Protein AF-A0A2M8BDN4-F1 (afdb_monomer)

Solvent-accessible surface area (backbone atoms only — not comparable to full-atom values): 23618 Å² total; per-residue (Å²): 144,82,88,87,89,86,88,90,86,89,85,84,90,80,88,79,90,76,89,83,80,90,85,89,86,89,84,87,88,88,85,90,88,85,91,85,79,89,82,89,83,88,79,91,79,87,78,86,85,82,84,84,77,86,87,79,90,71,86,85,75,85,79,78,78,79,75,81,72,73,75,77,77,83,55,67,73,56,54,51,51,52,49,54,50,52,51,52,54,51,52,52,49,52,52,51,53,47,51,51,42,60,71,52,61,70,72,75,68,57,62,36,54,52,53,49,34,55,38,47,63,69,72,40,62,51,34,36,38,39,20,26,16,43,82,44,84,88,46,79,46,58,62,68,28,66,44,32,33,25,85,50,1,29,60,45,27,50,78,40,24,61,75,34,71,66,40,58,72,75,41,95,69,30,66,50,41,81,77,45,79,47,77,42,101,50,82,51,39,31,39,39,32,33,38,40,80,40,74,55,33,75,58,33,41,76,60,65,25,77,64,69,43,46,36,37,43,38,38,34,33,19,73,37,36,66,58,16,46,47,51,36,49,33,18,56,23,64,44,43,51,64,72,49,79,39,80,33,68,93,89,45,71,68,44,74,47,50,45,18,69,33,46,30,36,23,41,35,19,63,41,61,68,72,72,44,96,71,65,72,70,63,79,56,63,90,62,75,55,61,29,94,51,48,24,36,35,34,31,43,19,35,23,38,66,69,45,63,63,66,50,68,69,50,50,79,39,43,37,48,47,34,26,15,62,37,88,52,81,31,34,20,68,52,56,48,27,53,53,40,24,58,69,47,59,46,52,36,55,55,26,26,52,46,31,28,52,49,52,42,51,58,45,33,75,80,36,73,86,59,84,71,75,72,41,47,24,7,58,89,29,68,64,77,76,58,70,64,61,73,71,70,66,52,60,69,70,65,72,72,74,110

Mean predicted aligned error: 12.78 Å

Secondary structure (DSSP, 8-state):
-------------------------------------------PPPPPPPPPPP--------------PPPPPP-HHHHHHHHHHHHHHHHHHHHHHHHHHHHT----SHHHHHHHHHHHHTTPPEEEEEEEE-S-TT---GGG-TTTTSTTSHHHHHHHTTT-HHHHHH-S----EEEEEEE-SSSSSEEEEEEEEEPPPHHHHTTT--S-EEEEEEEEEESSHHHHHHHHHHHHHS---PEEEEPPSTTSPPEEEEGGG-SEEEEEES-HHHH-TT----TTTT-----SS-EEEEEESTTTTTSHHHHTT-BTTEEEEEEESS-----HHHHHHHHHHHHHT--HHHHHHHHHHHHHHHHHHH-TT-PPP--EEBTTBBTTSS-THHHHSS-HHHHS--

Nearest PDB structures (foldseek):
  7opr-assembly1_A  TM=3.490E-01  e=7.803E-01  Homo sapiens
  8p3j-assembly1_B  TM=3.734E-01  e=1.475E+00  Homo sapiens
  8p3j-assembly1_A  TM=3.685E-01  e=2.344E+00  Homo sapiens

Radius of gyration: 28.22 Å; Cα contacts (8 Å, |Δi|>4): 630; chains: 1; bounding box: 80×96×66 Å

pLDDT: mean 77.18, std 22.86, range [25.59, 98.75]

Foldseek 3Di:
DDDDDDDDDDDDDDDDDDDDDDDDDDDDDDDDDDDDDDDDDDDD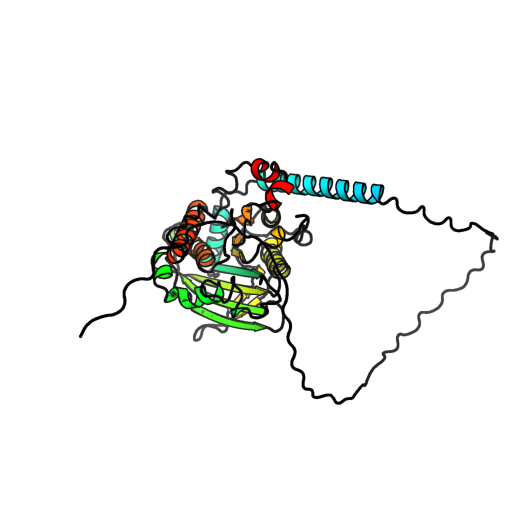DDDDDDDDDDDDDDDDDPPPDDDPDDDPPDDVVVVVVVVVVVLVVLVVVLVVLLVVLLVPLDDFCVQLLLQVLVCLVVQHAAEAEEQEFQDDLVCVPQLPGLCQNPCQNQPNCLCCQLVDPLSVVQFPPSNWDWQDWDADPAFLRIKTKIKDWAQAAPVSVVSVNHDIHMYIYIYGYHHHQLVSVQQLLCLQFVLQHDWDWTPDDPPDHIDIDRSSPNQETEYFYEDPCVVPPRSSCLSCVVRPGGDPGAHEYEYQYAQQLLRSNNSSSRDDRYFYQKDWRHHDRRGNQLVSLSVRCVSNVHTSVSSQVSNQVSRQVVCCVVVVPDGDPRTMGGSVGPSNPDDSCVVVVPDPVVVVVD

Structure (mmCIF, N/CA/C/O backbone):
data_AF-A0A2M8BDN4-F1
#
_entry.id   AF-A0A2M8BDN4-F1
#
loop_
_atom_site.group_PDB
_atom_site.id
_atom_site.type_symbol
_atom_site.label_atom_id
_atom_site.label_alt_id
_atom_site.label_comp_id
_atom_site.label_asym_id
_atom_site.label_entity_id
_atom_site.label_seq_id
_atom_site.pdbx_PDB_ins_code
_atom_site.Cartn_x
_atom_site.Cartn_y
_atom_site.Cartn_z
_atom_site.occupancy
_atom_site.B_iso_or_equiv
_atom_site.auth_seq_id
_atom_site.auth_comp_id
_atom_site.auth_asym_id
_atom_site.auth_atom_id
_atom_site.pdbx_PDB_model_num
ATOM 1 N N . MET A 1 1 ? -16.493 59.203 -22.475 1.00 35.50 1 MET A N 1
ATOM 2 C CA . MET A 1 1 ? -15.105 58.710 -22.346 1.00 35.50 1 MET A CA 1
ATOM 3 C C . MET A 1 1 ? -15.153 57.216 -22.072 1.00 35.50 1 MET A C 1
ATOM 5 O O . MET A 1 1 ? -15.236 56.809 -20.926 1.00 35.50 1 MET A O 1
ATOM 9 N N . GLY A 1 2 ? -15.222 56.422 -23.139 1.00 33.25 2 GLY A N 1
ATOM 10 C CA . GLY A 1 2 ? -15.315 54.962 -23.113 1.00 33.25 2 GLY A CA 1
ATOM 11 C C . GLY A 1 2 ? -14.562 54.366 -24.308 1.00 33.25 2 GLY A C 1
ATOM 12 O O . GLY A 1 2 ? -14.303 55.100 -25.266 1.00 33.25 2 GLY A O 1
ATOM 13 N N . ARG A 1 3 ? -14.281 53.052 -24.234 1.00 32.31 3 ARG A N 1
ATOM 14 C CA . ARG A 1 3 ? -13.259 52.217 -24.933 1.00 32.31 3 ARG A CA 1
ATOM 15 C C . ARG A 1 3 ? -12.017 52.049 -24.045 1.00 32.31 3 ARG A C 1
ATOM 17 O O . ARG A 1 3 ? -11.569 53.031 -23.480 1.00 32.31 3 ARG A O 1
ATOM 24 N N . ALA A 1 4 ? -11.421 50.878 -23.834 1.00 32.00 4 ALA A N 1
ATOM 25 C CA . ALA A 1 4 ? -11.412 49.571 -24.503 1.00 32.00 4 ALA A CA 1
ATOM 26 C C . ALA A 1 4 ? -11.298 48.479 -23.396 1.00 32.00 4 ALA A C 1
ATOM 28 O O . ALA A 1 4 ? -10.969 48.816 -22.268 1.00 32.00 4 ALA A O 1
ATOM 29 N N . ILE A 1 5 ? -11.595 47.187 -23.559 1.00 35.62 5 ILE A N 1
ATOM 30 C CA . ILE A 1 5 ? -10.984 46.202 -24.460 1.00 35.62 5 ILE A CA 1
ATOM 31 C C . ILE A 1 5 ? -11.954 45.009 -24.565 1.00 35.62 5 ILE A C 1
ATOM 33 O O . ILE A 1 5 ? -12.330 44.393 -23.571 1.00 35.62 5 ILE A O 1
ATOM 37 N N . ARG A 1 6 ? -12.335 44.678 -25.796 1.00 34.28 6 ARG A N 1
ATOM 38 C CA . ARG A 1 6 ? -12.873 43.388 -26.247 1.00 34.28 6 ARG A CA 1
ATOM 39 C C . ARG A 1 6 ? -12.195 43.140 -27.597 1.00 34.28 6 ARG A C 1
ATOM 41 O O . ARG A 1 6 ? -11.908 44.123 -28.281 1.00 34.28 6 ARG A O 1
ATOM 48 N N . THR A 1 7 ? -12.018 41.874 -27.972 1.00 32.03 7 THR A N 1
ATOM 49 C CA . THR A 1 7 ? -11.505 41.340 -29.260 1.00 32.03 7 THR A CA 1
ATOM 50 C C . THR A 1 7 ? -10.082 40.776 -29.197 1.00 32.03 7 THR A C 1
ATOM 52 O O . THR A 1 7 ? -9.140 41.436 -29.608 1.00 32.03 7 THR A O 1
ATOM 55 N N . VAL A 1 8 ? -9.951 39.522 -28.746 1.00 29.91 8 VAL A N 1
ATOM 56 C CA . VAL A 1 8 ? -9.004 38.538 -29.306 1.00 29.91 8 VAL A CA 1
ATOM 57 C C . VAL A 1 8 ? -9.644 37.158 -29.142 1.00 29.91 8 VAL A C 1
ATOM 59 O O . VAL A 1 8 ? -9.494 36.540 -28.100 1.00 29.91 8 VAL A O 1
ATOM 62 N N . LEU A 1 9 ? -10.412 36.716 -30.134 1.00 31.44 9 LEU A N 1
ATOM 63 C CA . LEU A 1 9 ? -10.725 35.312 -30.420 1.00 31.44 9 LEU A CA 1
ATOM 64 C C . LEU A 1 9 ? -11.336 35.299 -31.823 1.00 31.44 9 LEU A C 1
ATOM 66 O O . LEU A 1 9 ? -12.437 35.806 -31.981 1.00 31.44 9 LEU A O 1
ATOM 70 N N . GLU A 1 10 ? -10.582 34.796 -32.804 1.00 34.03 10 GLU A N 1
ATOM 71 C CA . GLU A 1 10 ? -11.028 34.143 -34.052 1.00 34.03 10 GLU A CA 1
ATOM 72 C C . GLU A 1 10 ? -9.940 34.277 -35.120 1.00 34.03 10 GLU A C 1
ATOM 74 O O . GLU A 1 10 ? -9.951 35.183 -35.944 1.00 34.03 10 GLU A O 1
ATOM 79 N N . SER A 1 11 ? -8.965 33.371 -35.080 1.00 28.00 11 SER A N 1
ATOM 80 C CA . SER A 1 11 ? -8.192 32.933 -36.247 1.00 28.00 11 SER A CA 1
ATOM 81 C C . SER A 1 11 ? -7.192 31.879 -35.778 1.00 28.00 11 SER A C 1
ATOM 83 O O . SER A 1 11 ? -6.458 32.112 -34.825 1.00 28.00 11 SER A O 1
ATOM 85 N N . GLN A 1 12 ? -7.170 30.744 -36.477 1.00 29.06 12 GLN A N 1
ATOM 86 C CA . GLN A 1 12 ? -6.212 29.634 -36.368 1.00 29.06 12 GLN A CA 1
ATOM 87 C C . GLN A 1 12 ? -6.609 28.450 -35.476 1.00 29.06 12 GLN A C 1
ATOM 89 O O . GLN A 1 12 ? -5.917 28.033 -34.554 1.00 29.06 12 GLN A O 1
ATOM 94 N N . ARG A 1 13 ? -7.709 27.806 -35.883 1.00 33.44 13 ARG A N 1
ATOM 95 C CA . ARG A 1 13 ? -7.730 26.344 -36.012 1.00 33.44 13 ARG A CA 1
ATOM 96 C C . ARG A 1 13 ? -7.119 25.977 -37.366 1.00 33.44 13 ARG A C 1
ATOM 98 O O . ARG A 1 13 ? -7.751 26.277 -38.372 1.00 33.44 13 ARG A O 1
ATOM 105 N N . SER A 1 14 ? -5.974 25.300 -37.380 1.00 31.20 14 SER A N 1
ATOM 106 C CA . SER A 1 14 ? -5.686 24.214 -38.331 1.00 31.20 14 SER A CA 1
ATOM 107 C C . SER A 1 14 ? -4.298 23.609 -38.084 1.00 31.20 14 SER A C 1
ATOM 109 O O . SER A 1 14 ? -3.291 24.288 -38.251 1.00 31.20 14 SER A O 1
ATOM 111 N N . SER A 1 15 ? -4.309 22.302 -37.817 1.00 28.88 15 SER A N 1
ATOM 112 C CA . SER A 1 15 ? -3.320 21.320 -38.281 1.00 28.88 15 SER A CA 1
ATOM 113 C C . SER A 1 15 ? -2.058 21.041 -37.445 1.00 28.88 15 SER A C 1
ATOM 115 O O . SER A 1 15 ? -1.316 21.929 -37.051 1.00 28.88 15 SER A O 1
ATOM 117 N N . HIS A 1 16 ? -1.813 19.728 -37.347 1.00 27.91 16 HIS A N 1
ATOM 118 C CA . HIS A 1 16 ? -0.575 18.997 -37.055 1.00 27.91 16 HIS A CA 1
ATOM 119 C C . HIS A 1 16 ? -0.239 18.614 -35.604 1.00 27.91 16 HIS A C 1
ATOM 121 O O . HIS A 1 16 ? 0.275 19.390 -34.805 1.00 27.91 16 HIS A O 1
ATOM 127 N N . CYS A 1 17 ? -0.471 17.317 -35.346 1.00 32.81 17 CYS A N 1
ATOM 128 C CA . CYS A 1 17 ? 0.365 16.432 -34.541 1.00 32.81 17 CYS A CA 1
ATOM 129 C C . CYS A 1 17 ? 1.855 16.772 -34.665 1.00 32.81 17 CYS A C 1
ATOM 131 O O . CYS A 1 17 ? 2.360 16.890 -35.782 1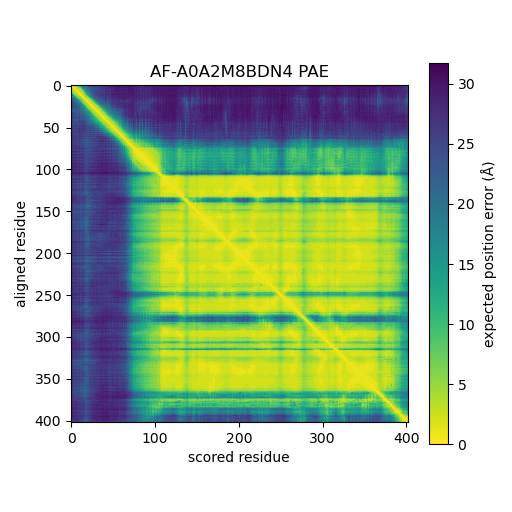.00 32.81 17 CYS A O 1
ATOM 133 N N . ALA A 1 18 ? 2.564 16.797 -33.540 1.00 28.16 18 ALA A N 1
ATOM 134 C CA . ALA A 1 18 ? 4.010 16.636 -33.520 1.00 28.16 18 ALA A CA 1
ATOM 135 C C . ALA A 1 18 ? 4.432 15.928 -32.226 1.00 28.16 18 ALA A C 1
ATOM 137 O O . ALA A 1 18 ? 4.548 16.529 -31.162 1.00 28.16 18 ALA A O 1
ATOM 138 N N . VAL A 1 19 ? 4.633 14.618 -32.359 1.00 34.16 19 VAL A N 1
ATOM 139 C CA . VAL A 1 19 ? 5.765 13.910 -31.754 1.00 34.16 19 VAL A CA 1
ATOM 140 C C . VAL A 1 19 ? 7.044 14.557 -32.303 1.00 34.16 19 VAL A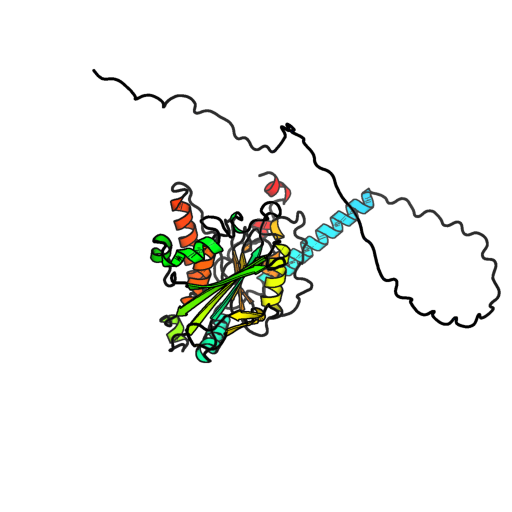 C 1
ATOM 142 O O . VAL A 1 19 ? 7.069 14.847 -33.497 1.00 34.16 19 VAL A O 1
ATOM 145 N N . VAL A 1 20 ? 8.059 14.806 -31.463 1.00 27.84 20 VAL A N 1
ATOM 146 C CA . VAL A 1 20 ? 9.510 14.628 -31.731 1.00 27.84 20 VAL A CA 1
ATOM 147 C C . VAL A 1 20 ? 10.354 15.268 -30.612 1.00 27.84 20 VAL A C 1
ATOM 149 O O . VAL A 1 20 ? 10.137 16.405 -30.197 1.00 27.84 20 VAL A O 1
ATOM 152 N N . CYS A 1 21 ? 11.331 14.482 -30.155 1.00 26.78 21 CYS A N 1
ATOM 153 C CA . CYS A 1 21 ? 12.382 14.759 -29.180 1.00 26.78 21 CYS A CA 1
ATOM 154 C C . CYS A 1 21 ? 13.434 15.811 -29.608 1.00 26.78 21 CYS A C 1
ATOM 156 O O . CYS A 1 21 ? 13.686 16.000 -30.791 1.00 26.78 21 CYS A O 1
ATOM 158 N N . CYS A 1 22 ? 14.107 16.371 -28.589 1.00 26.12 22 CYS A N 1
ATOM 159 C CA . CYS A 1 22 ? 15.511 16.829 -28.487 1.00 26.12 22 CYS A CA 1
ATOM 160 C C . CYS A 1 22 ? 16.183 17.635 -29.627 1.00 26.12 22 CYS A C 1
ATOM 162 O O . CYS A 1 22 ? 16.339 17.141 -30.739 1.00 26.12 22 CYS A O 1
ATOM 164 N N . THR A 1 23 ? 16.806 18.784 -29.285 1.00 29.08 23 THR A N 1
ATOM 165 C CA . THR A 1 23 ? 18.288 18.983 -29.186 1.00 29.08 23 THR A CA 1
ATOM 166 C C . THR A 1 23 ? 18.691 20.487 -29.164 1.00 29.08 23 THR A C 1
ATOM 168 O O . THR A 1 23 ? 18.433 21.215 -30.113 1.00 29.08 23 THR A O 1
ATOM 171 N N . VAL A 1 24 ? 19.386 20.884 -28.079 1.00 26.41 24 VAL A N 1
ATOM 172 C CA . VAL A 1 24 ? 20.471 21.896 -27.884 1.00 26.41 24 VAL A CA 1
ATOM 173 C C . VAL A 1 24 ? 20.259 23.405 -28.142 1.00 26.41 24 VAL A C 1
ATOM 175 O O . VAL A 1 24 ? 20.093 23.858 -29.268 1.00 26.41 24 VAL A O 1
ATOM 178 N N . ALA A 1 25 ? 20.561 24.197 -27.099 1.00 26.30 25 ALA A N 1
ATOM 179 C CA . ALA A 1 25 ? 21.459 25.356 -27.198 1.00 26.30 25 ALA A CA 1
ATOM 180 C C . ALA A 1 25 ? 22.256 25.547 -25.889 1.00 26.30 25 ALA A C 1
ATOM 182 O O . ALA A 1 25 ? 21.688 25.765 -24.822 1.00 26.30 25 ALA A O 1
ATOM 183 N N . VAL A 1 26 ? 23.583 25.451 -25.996 1.00 27.42 26 VAL A N 1
ATOM 184 C CA . VAL A 1 26 ? 24.580 25.789 -24.970 1.00 27.42 26 VAL A CA 1
ATOM 185 C C . VAL A 1 26 ? 24.965 27.261 -25.128 1.00 27.42 26 VAL A C 1
ATOM 187 O O . VAL A 1 26 ? 25.241 27.698 -26.244 1.00 27.42 26 VAL A O 1
ATOM 190 N N . ALA A 1 27 ? 25.088 27.995 -24.021 1.00 27.44 27 ALA A N 1
ATOM 191 C CA . ALA A 1 27 ? 25.974 29.152 -23.934 1.00 27.44 27 ALA A CA 1
ATOM 192 C C . ALA A 1 27 ? 26.599 29.245 -22.534 1.00 27.44 27 ALA A C 1
ATOM 194 O O . ALA A 1 27 ? 25.943 29.069 -21.512 1.00 27.44 27 ALA A O 1
ATOM 195 N N . VAL A 1 28 ? 27.905 29.474 -22.558 1.00 28.58 28 VAL A N 1
ATOM 196 C CA . VAL A 1 28 ? 28.907 29.360 -21.498 1.00 28.58 28 VAL A CA 1
ATOM 197 C C . VAL A 1 28 ? 29.024 30.662 -20.700 1.00 28.58 28 VAL A C 1
ATOM 199 O O . VAL A 1 28 ? 29.029 31.732 -21.300 1.00 28.58 28 VAL A O 1
ATOM 202 N N . PHE A 1 29 ? 29.265 30.570 -19.387 1.00 26.39 29 PHE A N 1
ATOM 203 C CA . PHE A 1 29 ? 30.120 31.526 -18.670 1.00 26.39 29 PHE A CA 1
ATOM 204 C C . PHE A 1 29 ? 30.993 30.798 -17.635 1.00 26.39 29 PHE A C 1
ATOM 206 O O . PHE A 1 29 ? 30.513 30.009 -16.827 1.00 26.39 29 PHE A O 1
ATOM 213 N N . VAL A 1 30 ? 32.296 31.068 -17.720 1.00 30.16 30 VAL A N 1
ATOM 214 C CA . VAL A 1 30 ? 33.410 30.582 -16.887 1.00 30.16 30 VAL A CA 1
ATOM 215 C C . VAL A 1 30 ? 33.793 31.684 -15.897 1.00 30.16 30 VAL A C 1
ATOM 217 O O . VAL A 1 30 ? 33.796 32.829 -16.327 1.00 30.16 30 VAL A O 1
ATOM 220 N N . VAL A 1 31 ? 34.160 31.335 -14.651 1.00 27.81 31 VAL A N 1
ATOM 221 C CA . VAL A 1 31 ? 35.298 31.831 -13.811 1.00 27.81 31 VAL A CA 1
ATOM 222 C C . VAL A 1 31 ? 35.242 31.011 -12.499 1.00 27.81 31 VAL A C 1
ATOM 224 O O . VAL A 1 31 ? 34.280 31.122 -11.752 1.00 27.81 31 VAL A O 1
ATOM 227 N N . ALA A 1 32 ? 36.045 29.955 -12.330 1.00 29.19 32 ALA A N 1
ATOM 228 C CA . ALA A 1 32 ? 37.403 29.893 -11.758 1.00 29.19 32 ALA A CA 1
ATOM 229 C C . ALA A 1 32 ? 37.495 30.100 -10.228 1.00 29.19 32 ALA A C 1
ATOM 231 O O . ALA A 1 32 ? 37.283 31.202 -9.738 1.00 29.19 32 ALA A O 1
ATOM 232 N N . CYS A 1 33 ? 37.913 29.046 -9.513 1.00 25.59 33 CYS A N 1
ATOM 233 C CA . CYS A 1 33 ? 38.990 29.072 -8.513 1.00 25.59 33 CYS A CA 1
ATOM 234 C C . CYS A 1 33 ? 39.452 27.631 -8.223 1.00 25.59 33 CYS A C 1
ATOM 236 O O . CYS A 1 33 ? 38.644 26.715 -8.096 1.00 25.59 33 CYS A O 1
ATOM 238 N N . MET A 1 34 ? 40.770 27.451 -8.206 1.00 28.52 34 MET A N 1
ATOM 239 C CA . MET A 1 34 ? 41.514 26.187 -8.181 1.00 28.52 34 MET A CA 1
ATOM 240 C C . MET A 1 34 ? 42.217 26.006 -6.801 1.00 28.52 34 MET A C 1
ATOM 242 O O . MET A 1 34 ? 41.929 26.801 -5.908 1.00 28.52 34 MET A O 1
ATOM 246 N N . PRO A 1 35 ? 43.062 24.977 -6.548 1.00 48.84 35 PRO A N 1
ATOM 247 C CA . PRO A 1 35 ? 42.886 24.054 -5.424 1.00 48.84 35 PRO A CA 1
ATOM 248 C C . PRO A 1 35 ? 44.036 24.069 -4.396 1.00 48.84 35 PRO A C 1
ATOM 250 O O . PRO A 1 35 ? 45.026 24.779 -4.543 1.00 48.84 35 PRO A O 1
ATOM 253 N N . SER A 1 36 ? 43.918 23.212 -3.382 1.00 29.38 36 SER A N 1
ATOM 254 C CA . SER A 1 36 ? 44.979 22.780 -2.460 1.00 29.38 36 SER A CA 1
ATOM 255 C C . SER A 1 36 ? 44.398 21.644 -1.603 1.00 29.38 36 SER A C 1
ATOM 257 O O . SER A 1 36 ? 43.220 21.715 -1.272 1.00 29.38 36 SER A O 1
ATOM 259 N N . SER A 1 37 ? 45.078 20.607 -1.125 1.00 32.81 37 SER A N 1
ATOM 260 C CA . SER A 1 37 ? 46.224 19.759 -1.495 1.00 32.81 37 SER A CA 1
ATOM 261 C C . SER A 1 37 ? 46.539 18.986 -0.203 1.00 32.81 37 SER A C 1
ATOM 263 O O . SER A 1 37 ? 46.474 19.600 0.857 1.00 32.81 37 SER A O 1
ATOM 265 N N . GLU A 1 38 ? 46.945 17.714 -0.308 1.00 32.31 38 GLU A N 1
ATOM 266 C CA . GLU A 1 38 ? 47.548 16.902 0.778 1.00 32.31 38 GLU A CA 1
ATOM 267 C C . GLU A 1 38 ? 46.554 16.425 1.870 1.00 32.31 38 GLU A C 1
ATOM 269 O O . GLU A 1 38 ? 45.615 17.114 2.229 1.00 32.31 38 GLU A O 1
ATOM 274 N N . GLU A 1 39 ? 46.612 15.203 2.405 1.00 36.53 39 GLU A N 1
ATOM 275 C CA . GLU A 1 39 ? 47.785 14.385 2.702 1.00 36.53 39 GLU A CA 1
ATOM 276 C C . GLU A 1 39 ? 47.409 12.887 2.806 1.00 36.53 39 GLU A C 1
ATOM 278 O O . GLU A 1 39 ? 46.364 12.506 3.334 1.00 36.53 39 GLU A O 1
ATOM 283 N N . GLN A 1 40 ? 48.291 12.029 2.288 1.00 37.53 40 GLN A N 1
ATOM 284 C CA . GLN A 1 40 ? 48.288 10.572 2.455 1.00 37.53 40 GLN A CA 1
ATOM 285 C C . GLN A 1 40 ? 48.678 10.180 3.891 1.00 37.53 40 GLN A C 1
ATOM 287 O O . GLN A 1 40 ? 49.563 10.824 4.449 1.00 37.53 40 GLN A O 1
ATOM 292 N N . ARG A 1 41 ? 48.187 9.034 4.407 1.00 33.66 41 ARG A N 1
ATOM 293 C CA . ARG A 1 41 ? 49.011 8.025 5.127 1.00 33.66 41 ARG A CA 1
ATOM 294 C C . ARG A 1 41 ? 48.235 6.792 5.617 1.00 33.66 41 ARG A C 1
ATOM 296 O O . ARG A 1 41 ? 47.210 6.916 6.271 1.00 33.66 41 ARG A O 1
ATOM 303 N N . GLY A 1 42 ? 48.877 5.633 5.423 1.00 31.66 42 GLY A N 1
ATOM 304 C CA . GLY A 1 42 ? 48.737 4.397 6.213 1.00 31.66 42 GLY A CA 1
ATOM 305 C C . GLY A 1 42 ? 47.584 3.481 5.782 1.00 31.66 42 GLY A C 1
ATOM 306 O O . GLY A 1 42 ? 46.466 3.934 5.635 1.00 31.66 42 GLY A O 1
ATOM 307 N N . SER A 1 43 ? 47.723 2.170 5.586 1.00 37.44 43 SER A N 1
ATOM 308 C CA . SER A 1 43 ? 48.746 1.230 6.049 1.00 37.44 43 SER A CA 1
ATOM 309 C C . SER A 1 43 ? 48.659 -0.033 5.180 1.00 37.44 43 SER A C 1
ATOM 311 O O . SER A 1 43 ? 47.577 -0.593 5.021 1.00 37.44 43 SER A O 1
ATOM 313 N N . GLN A 1 44 ? 49.781 -0.492 4.620 1.00 36.97 44 GLN A N 1
ATOM 314 C CA . GLN A 1 44 ? 49.880 -1.818 4.001 1.00 36.97 44 GLN A CA 1
ATOM 315 C C . GLN A 1 44 ? 49.966 -2.876 5.104 1.00 36.97 44 GLN A C 1
ATOM 317 O O . GLN A 1 44 ? 50.883 -2.847 5.924 1.00 36.97 44 GLN A O 1
ATOM 322 N N . GLN A 1 45 ? 49.024 -3.815 5.111 1.00 43.31 45 GLN A N 1
ATOM 323 C CA . GLN A 1 45 ? 49.045 -4.979 5.989 1.00 43.31 45 GLN A CA 1
ATOM 324 C C . GLN A 1 45 ? 49.684 -6.153 5.235 1.00 43.31 45 GLN A C 1
ATOM 326 O O . GLN A 1 45 ? 49.217 -6.559 4.172 1.00 43.31 45 GLN A O 1
ATOM 331 N N . GLN A 1 46 ? 50.801 -6.649 5.771 1.00 43.00 46 GLN A N 1
ATOM 332 C CA . GLN A 1 46 ? 51.539 -7.807 5.270 1.00 43.00 46 GLN A CA 1
ATOM 333 C C . GLN A 1 46 ? 50.693 -9.082 5.383 1.00 43.00 46 GLN A C 1
ATOM 335 O O . GLN A 1 46 ? 50.213 -9.426 6.462 1.00 43.00 46 GLN A O 1
ATOM 340 N N . VAL A 1 47 ? 50.560 -9.803 4.269 1.00 49.41 47 VAL A N 1
ATOM 341 C CA . VAL A 1 47 ? 50.001 -11.159 4.209 1.00 49.41 47 VAL A CA 1
ATOM 342 C C . VAL A 1 47 ? 51.142 -12.167 4.427 1.00 49.41 47 VAL A C 1
ATOM 344 O O . VAL A 1 47 ? 52.182 -12.034 3.778 1.00 49.41 47 VAL A O 1
ATOM 347 N N . PRO A 1 48 ? 51.000 -13.162 5.322 1.00 50.91 48 PRO A N 1
ATOM 348 C CA . PRO A 1 48 ? 52.024 -14.178 5.538 1.00 50.91 48 PRO A CA 1
ATOM 349 C C . PRO A 1 48 ? 52.084 -15.189 4.384 1.00 50.91 48 PRO A C 1
ATOM 351 O O . PRO A 1 48 ? 51.069 -15.591 3.819 1.00 50.91 48 PRO A O 1
ATOM 354 N N . ALA A 1 49 ? 53.312 -15.595 4.060 1.00 45.78 49 ALA A N 1
ATOM 355 C CA . ALA A 1 49 ? 53.648 -16.530 2.998 1.00 45.78 49 ALA A CA 1
ATOM 356 C C . ALA A 1 49 ? 53.105 -17.948 3.257 1.00 45.78 49 ALA A C 1
ATOM 358 O O . ALA A 1 49 ? 53.310 -18.529 4.324 1.00 45.78 49 ALA A O 1
ATOM 359 N N . THR A 1 50 ? 52.466 -18.517 2.237 1.00 51.94 50 THR A N 1
ATOM 360 C CA . THR A 1 50 ? 52.031 -19.917 2.181 1.00 51.94 50 THR A CA 1
ATOM 361 C C . THR A 1 50 ? 53.236 -20.855 1.991 1.00 51.94 50 THR A C 1
ATOM 363 O O . THR A 1 50 ? 54.103 -20.559 1.164 1.00 51.94 50 THR A O 1
ATOM 366 N N . PRO A 1 51 ? 53.311 -21.999 2.698 1.00 52.75 51 PRO A N 1
ATOM 367 C CA . PRO A 1 51 ? 54.402 -22.959 2.546 1.00 52.75 51 PRO A CA 1
ATOM 368 C C . PRO A 1 51 ? 54.341 -23.714 1.208 1.00 52.75 51 PRO A C 1
ATOM 370 O O . PRO A 1 51 ? 53.288 -24.193 0.786 1.00 52.75 51 PRO A O 1
ATOM 373 N N . GLN A 1 52 ? 55.503 -23.837 0.559 1.00 43.66 52 GLN A N 1
ATOM 374 C CA . GLN A 1 52 ? 55.713 -24.627 -0.656 1.00 43.66 52 GLN A CA 1
ATOM 375 C C . GLN A 1 52 ? 55.635 -26.133 -0.362 1.00 43.66 52 GLN A C 1
ATOM 377 O O . GLN A 1 52 ? 56.311 -26.644 0.530 1.00 43.66 52 GLN A O 1
ATOM 382 N N . ALA A 1 53 ? 54.829 -26.839 -1.156 1.00 54.94 53 ALA A N 1
ATOM 383 C CA . ALA A 1 53 ? 54.755 -28.297 -1.200 1.00 54.94 53 ALA A CA 1
ATOM 384 C C . ALA A 1 53 ? 55.918 -28.899 -2.030 1.00 54.94 53 ALA A C 1
ATOM 386 O O . ALA A 1 53 ? 56.457 -28.222 -2.911 1.00 54.94 53 ALA A O 1
ATOM 387 N N . PRO A 1 54 ? 56.314 -30.161 -1.771 1.00 51.31 54 PRO A N 1
ATOM 388 C CA . PRO A 1 54 ? 57.509 -30.771 -2.348 1.00 51.31 54 PRO A CA 1
ATOM 389 C C . PRO A 1 54 ? 57.355 -31.092 -3.841 1.00 51.31 54 PRO A C 1
ATOM 391 O O . PRO A 1 54 ? 56.350 -31.645 -4.287 1.00 51.31 54 PRO A O 1
ATOM 394 N N . GLN A 1 55 ? 58.404 -30.771 -4.600 1.00 40.56 55 GLN A N 1
ATOM 395 C CA . GLN A 1 55 ? 58.540 -31.077 -6.021 1.00 40.56 55 GLN A CA 1
ATOM 396 C C . GLN A 1 55 ? 58.722 -32.589 -6.229 1.00 40.56 55 GLN A C 1
ATOM 398 O O . GLN A 1 55 ? 59.716 -33.175 -5.806 1.00 40.56 55 GLN A O 1
ATOM 403 N N . SER A 1 56 ? 57.752 -33.209 -6.902 1.00 47.62 56 SER A N 1
ATOM 404 C CA . SER A 1 56 ? 57.855 -34.554 -7.467 1.00 47.62 56 SER A CA 1
ATOM 405 C C . SER A 1 56 ? 58.349 -34.440 -8.908 1.00 47.62 56 SER A C 1
ATOM 407 O O . SER A 1 56 ? 57.721 -33.796 -9.747 1.00 47.62 56 SER A O 1
ATOM 409 N N . SER A 1 57 ? 59.502 -35.041 -9.181 1.00 45.62 57 SER A N 1
ATOM 410 C CA . SER A 1 57 ? 60.108 -35.134 -10.505 1.00 45.62 57 SER A CA 1
ATOM 411 C C . SER A 1 57 ? 59.479 -36.280 -11.300 1.00 45.62 57 SER A C 1
ATOM 413 O O . SER A 1 57 ? 59.797 -37.446 -11.063 1.00 45.62 57 SER A O 1
ATOM 415 N N . VAL A 1 58 ? 58.615 -35.942 -12.258 1.00 52.72 58 VAL A N 1
ATOM 416 C CA . VAL A 1 58 ? 58.128 -36.843 -13.316 1.00 52.72 58 VAL A CA 1
ATOM 417 C C . VAL A 1 58 ? 58.771 -36.407 -14.643 1.00 52.72 58 VAL A C 1
ATOM 419 O O . VAL A 1 58 ? 58.864 -35.203 -14.891 1.00 52.72 58 VAL A O 1
ATOM 422 N N . PRO A 1 59 ? 59.258 -37.334 -15.489 1.00 50.03 59 PRO A N 1
ATOM 423 C CA . PRO A 1 59 ? 59.950 -36.985 -16.727 1.00 50.03 59 PRO A CA 1
ATOM 424 C C . PRO A 1 59 ? 59.031 -36.271 -17.731 1.00 50.03 59 PRO A C 1
ATOM 426 O O . PRO A 1 59 ? 57.942 -36.750 -18.048 1.00 50.03 59 PRO A O 1
ATOM 429 N N . LEU A 1 60 ? 59.519 -35.131 -18.238 1.00 42.53 60 LEU A N 1
ATOM 430 C CA . LEU A 1 60 ? 58.972 -34.374 -19.364 1.00 42.53 60 LEU A CA 1
ATOM 431 C C . LEU A 1 60 ? 58.907 -35.280 -20.605 1.00 42.53 60 LEU A C 1
ATOM 433 O O . LEU A 1 60 ? 59.940 -35.659 -21.156 1.00 42.53 60 LEU A O 1
ATOM 437 N N . VAL A 1 61 ? 57.695 -35.602 -21.055 1.00 47.25 61 VAL A N 1
ATOM 438 C CA . VAL A 1 61 ? 57.464 -36.044 -22.432 1.00 47.25 61 VAL A CA 1
ATOM 439 C C . VAL A 1 61 ? 57.383 -34.785 -23.285 1.00 47.25 61 VAL A C 1
ATOM 441 O O . VAL A 1 61 ? 56.567 -33.900 -23.029 1.00 47.25 61 VAL A O 1
ATOM 444 N N . ASP A 1 62 ? 58.275 -34.705 -24.263 1.00 48.34 62 ASP A N 1
ATOM 445 C CA . ASP A 1 62 ? 58.440 -33.593 -25.189 1.00 48.34 62 ASP A CA 1
ATOM 446 C C . ASP A 1 62 ? 57.236 -33.516 -26.148 1.00 48.34 62 ASP A C 1
ATOM 448 O O . ASP A 1 62 ? 57.234 -34.081 -27.242 1.00 48.34 62 ASP A O 1
ATOM 452 N N . ALA A 1 63 ? 56.160 -32.860 -25.702 1.00 51.53 63 ALA A N 1
ATOM 453 C CA . ALA A 1 63 ? 55.007 -32.502 -26.524 1.00 51.53 63 ALA A CA 1
ATOM 454 C C . ALA A 1 63 ? 55.362 -31.279 -27.381 1.00 51.53 63 ALA A C 1
ATOM 456 O O . ALA A 1 63 ? 54.894 -30.158 -27.169 1.00 51.53 63 ALA A O 1
ATOM 457 N N . THR A 1 64 ? 56.241 -31.494 -28.352 1.00 48.12 64 THR A N 1
ATOM 458 C CA . THR A 1 64 ? 56.556 -30.503 -29.370 1.00 48.12 64 THR A CA 1
ATOM 459 C C . THR A 1 64 ? 55.326 -30.257 -30.248 1.00 48.12 64 THR A C 1
ATOM 461 O O . THR A 1 64 ? 54.881 -31.115 -31.004 1.00 48.12 64 THR A O 1
ATOM 464 N N . LYS A 1 65 ? 54.844 -29.010 -30.190 1.00 52.28 65 LYS A N 1
ATOM 465 C CA . LYS A 1 65 ? 54.236 -28.281 -31.313 1.00 52.28 65 LYS A CA 1
ATOM 466 C C . LYS A 1 65 ? 52.825 -28.719 -31.744 1.00 52.28 65 LYS A C 1
ATOM 468 O O . LYS A 1 65 ? 52.595 -29.068 -32.897 1.00 52.28 65 LYS A O 1
ATOM 473 N N . VAL A 1 66 ? 51.847 -28.567 -30.851 1.00 48.81 66 VAL A N 1
ATOM 474 C CA . VAL A 1 66 ? 50.472 -28.256 -31.279 1.00 48.81 66 VAL A CA 1
ATOM 475 C C . VAL A 1 66 ? 50.345 -26.737 -31.246 1.00 48.81 66 VAL A C 1
ATOM 477 O O . VAL A 1 66 ? 50.246 -26.142 -30.175 1.00 48.81 66 VAL A O 1
ATOM 480 N N . GLU A 1 67 ? 50.441 -26.096 -32.412 1.00 56.47 67 GLU A N 1
ATOM 481 C CA . GLU A 1 67 ? 50.072 -24.685 -32.540 1.00 56.47 67 GLU A CA 1
ATOM 482 C C . GLU A 1 67 ? 48.615 -24.543 -32.076 1.00 56.47 67 GLU A C 1
ATOM 484 O O . GLU A 1 67 ? 47.767 -25.307 -32.548 1.00 56.47 67 GLU A O 1
ATOM 489 N N . PRO A 1 68 ? 48.298 -23.634 -31.135 1.00 55.56 68 PRO A N 1
ATOM 490 C CA . PRO A 1 68 ? 46.918 -23.396 -30.753 1.00 55.56 68 PRO A CA 1
ATOM 491 C C . PRO A 1 68 ? 46.186 -22.898 -31.997 1.00 55.56 68 PRO A C 1
ATOM 493 O O . PRO A 1 68 ? 46.380 -21.762 -32.432 1.00 55.56 68 PRO A O 1
ATOM 496 N N . SER A 1 69 ? 45.382 -23.776 -32.601 1.00 62.47 69 SER A N 1
ATOM 497 C CA . SER A 1 69 ? 44.501 -23.413 -33.701 1.00 62.47 69 SER A CA 1
ATOM 498 C C . SER A 1 69 ? 43.662 -22.243 -33.218 1.00 62.47 69 SER A C 1
ATOM 500 O O . SER A 1 69 ? 42.958 -22.375 -32.211 1.00 62.47 69 SER A O 1
ATOM 502 N N . SER A 1 70 ? 43.781 -21.099 -33.891 1.00 67.81 70 SER A N 1
ATOM 503 C CA . SER A 1 70 ? 42.971 -19.931 -33.575 1.00 67.81 70 SER A CA 1
ATOM 504 C C . SER A 1 70 ? 41.511 -20.378 -33.495 1.00 67.81 70 SER A C 1
ATOM 506 O O . SER A 1 70 ? 41.064 -21.095 -34.399 1.00 67.81 70 SER A O 1
ATOM 508 N N . PRO A 1 71 ? 40.784 -20.041 -32.415 1.00 68.75 71 PRO A N 1
ATOM 509 C CA . PRO A 1 71 ? 39.377 -20.385 -32.331 1.00 68.75 71 PRO A CA 1
ATOM 510 C C . PRO A 1 71 ? 38.691 -19.873 -33.605 1.00 68.75 71 PRO A C 1
ATOM 512 O O . PRO A 1 71 ? 39.009 -18.765 -34.054 1.00 68.75 71 PRO A O 1
ATOM 515 N N . PRO A 1 72 ? 37.827 -20.686 -34.238 1.00 75.88 72 PRO A N 1
ATOM 516 C CA . PRO A 1 72 ? 37.138 -20.271 -35.449 1.00 75.88 72 PRO A CA 1
ATOM 517 C C . PRO A 1 72 ? 36.447 -18.935 -35.182 1.00 75.88 72 PRO A C 1
ATOM 519 O O . PRO A 1 72 ? 35.816 -18.768 -34.136 1.00 75.88 72 PRO A O 1
ATOM 522 N N . ALA A 1 73 ? 36.620 -17.980 -36.099 1.00 76.69 73 ALA A N 1
ATOM 523 C CA . ALA A 1 73 ? 35.997 -16.668 -35.992 1.00 76.69 73 ALA A CA 1
ATOM 524 C C . ALA A 1 73 ? 34.495 -16.848 -35.733 1.00 76.69 73 ALA A C 1
ATOM 526 O O . ALA A 1 73 ? 33.841 -17.630 -36.429 1.00 76.69 73 ALA A O 1
ATOM 527 N N . ALA A 1 74 ? 33.980 -16.175 -34.702 1.00 75.25 74 ALA A N 1
ATOM 528 C CA . ALA A 1 74 ? 32.564 -16.215 -34.370 1.00 75.25 74 ALA A CA 1
ATOM 529 C C . ALA A 1 74 ? 31.748 -15.799 -35.604 1.00 75.25 74 ALA A C 1
ATOM 531 O O . ALA A 1 74 ? 32.055 -14.792 -36.243 1.00 75.25 74 ALA A O 1
ATOM 532 N N . ASP A 1 75 ? 30.759 -16.615 -35.973 1.00 86.31 75 ASP A N 1
ATOM 533 C CA . ASP A 1 75 ? 29.826 -16.305 -37.053 1.00 86.31 75 ASP A CA 1
ATOM 534 C C . ASP A 1 75 ? 28.732 -15.397 -36.469 1.00 86.31 75 ASP A C 1
ATOM 536 O O . ASP A 1 75 ? 27.883 -15.896 -35.723 1.00 86.31 75 ASP A O 1
ATOM 540 N N . PRO A 1 76 ? 28.713 -14.090 -36.787 1.00 82.31 76 PRO A N 1
ATOM 541 C CA . PRO A 1 76 ? 27.750 -13.158 -36.204 1.00 82.31 76 PRO A CA 1
ATOM 542 C C . PRO A 1 76 ? 26.296 -13.568 -36.483 1.00 82.31 76 PRO A C 1
ATOM 544 O O . PRO A 1 76 ? 25.424 -13.343 -35.649 1.00 82.31 76 PRO A O 1
ATOM 547 N N . ALA A 1 77 ? 26.027 -14.258 -37.600 1.00 82.19 77 ALA A N 1
ATOM 548 C CA . ALA A 1 77 ? 24.690 -14.759 -37.916 1.00 82.19 77 ALA A CA 1
ATOM 549 C C . ALA A 1 77 ? 24.296 -15.978 -37.065 1.00 82.19 77 ALA A C 1
ATOM 551 O O . ALA A 1 77 ? 23.112 -16.298 -36.919 1.00 82.19 77 ALA A O 1
ATOM 552 N N . ARG A 1 78 ? 25.267 -16.726 -36.534 1.00 80.44 78 ARG A N 1
ATOM 553 C CA . ARG A 1 78 ? 25.013 -17.783 -35.551 1.00 80.44 78 ARG A CA 1
ATOM 554 C C . ARG A 1 78 ? 24.707 -17.172 -34.188 1.00 80.44 78 ARG A C 1
ATOM 556 O O . ARG A 1 78 ? 23.751 -17.619 -33.561 1.00 80.44 78 ARG A O 1
ATOM 563 N N . ASP A 1 79 ? 25.461 -16.160 -33.773 1.00 78.88 79 ASP A N 1
ATOM 564 C CA . ASP A 1 79 ? 25.273 -15.495 -32.480 1.00 78.88 79 ASP A CA 1
ATOM 565 C C . ASP A 1 79 ? 23.913 -14.784 -32.407 1.00 78.88 79 ASP A C 1
ATOM 567 O O . ASP A 1 79 ? 23.184 -14.956 -31.431 1.00 78.88 79 ASP A O 1
ATOM 571 N N . GLU A 1 80 ? 23.497 -14.111 -33.485 1.00 78.38 80 GLU A N 1
ATOM 572 C CA . GLU A 1 80 ? 22.165 -13.502 -33.591 1.00 78.38 80 GLU A CA 1
ATOM 573 C C . GLU A 1 80 ? 21.040 -14.549 -33.500 1.00 78.38 80 GLU A C 1
ATOM 575 O O . GLU A 1 80 ? 20.081 -14.383 -32.748 1.00 78.38 80 GLU A O 1
ATOM 580 N N . ARG A 1 81 ? 21.168 -15.688 -34.198 1.00 76.12 81 ARG A N 1
ATOM 581 C CA . ARG A 1 81 ? 20.170 -16.773 -34.130 1.00 76.12 81 ARG A CA 1
ATOM 582 C C . ARG A 1 81 ? 20.094 -17.420 -32.749 1.00 76.12 81 ARG A C 1
ATOM 584 O O . ARG A 1 81 ? 19.001 -17.783 -32.317 1.00 76.12 81 ARG A O 1
ATOM 591 N N . VAL A 1 82 ? 21.229 -17.576 -32.069 1.00 74.88 82 VAL A N 1
ATOM 592 C CA . VAL A 1 82 ? 21.275 -18.089 -30.692 1.00 74.88 82 VAL A CA 1
ATOM 593 C C . VAL A 1 82 ? 20.608 -17.101 -29.736 1.00 74.88 82 VAL A C 1
ATOM 595 O O . VAL A 1 82 ? 19.813 -17.537 -28.906 1.00 74.88 82 VAL A O 1
ATOM 598 N N . ALA A 1 83 ? 20.849 -15.797 -29.891 1.00 70.81 83 ALA A N 1
ATOM 599 C CA . ALA A 1 83 ? 20.186 -14.762 -29.101 1.00 70.81 83 ALA A CA 1
ATOM 600 C C . ALA A 1 83 ? 18.663 -14.775 -29.318 1.00 70.81 83 ALA A C 1
ATOM 602 O O . ALA A 1 83 ? 17.906 -14.890 -28.357 1.00 70.81 83 ALA A O 1
ATOM 603 N N . VAL A 1 84 ? 18.199 -14.775 -30.574 1.00 70.75 84 VAL A N 1
ATOM 604 C CA . VAL A 1 84 ? 16.762 -14.838 -30.903 1.00 70.75 84 VAL A CA 1
ATOM 605 C C . VAL A 1 84 ? 16.107 -16.105 -30.342 1.00 70.75 84 VAL A C 1
ATOM 607 O O . VAL A 1 84 ? 15.024 -16.033 -29.762 1.00 70.75 84 VAL A O 1
ATOM 610 N N . ALA A 1 85 ? 16.756 -17.266 -30.469 1.00 68.75 85 ALA A N 1
ATOM 611 C CA . ALA A 1 85 ? 16.236 -18.516 -29.918 1.00 68.75 85 ALA A CA 1
ATOM 612 C C . ALA A 1 85 ? 16.179 -18.492 -28.380 1.00 68.75 85 ALA A C 1
ATOM 614 O O . ALA A 1 85 ? 15.194 -18.951 -27.800 1.00 68.75 85 ALA A O 1
ATOM 615 N N . ALA A 1 86 ? 17.194 -17.932 -27.715 1.00 68.50 86 ALA A N 1
ATOM 616 C CA . ALA A 1 86 ? 17.205 -17.764 -26.264 1.00 68.50 86 ALA A CA 1
ATOM 617 C C . ALA A 1 86 ? 16.065 -16.845 -25.792 1.00 68.50 86 ALA A C 1
ATOM 619 O O . ALA A 1 86 ? 15.343 -17.213 -24.864 1.00 68.50 86 ALA A O 1
ATOM 620 N N . HIS A 1 87 ? 15.832 -15.722 -26.482 1.00 64.56 87 HIS A N 1
ATOM 621 C CA . HIS A 1 87 ? 14.695 -14.837 -26.216 1.00 64.56 87 HIS A CA 1
ATOM 622 C C . HIS A 1 87 ? 13.355 -15.561 -26.393 1.00 64.56 87 HIS A C 1
ATOM 624 O O . HIS A 1 87 ? 12.506 -15.520 -25.508 1.00 64.56 87 HIS A O 1
ATOM 630 N N . GLN A 1 88 ? 13.163 -16.306 -27.486 1.00 67.06 88 GLN A N 1
ATOM 631 C CA . GLN A 1 88 ? 11.919 -17.056 -27.707 1.00 67.06 88 GLN A CA 1
ATOM 632 C C . GLN A 1 88 ? 11.658 -18.107 -26.617 1.00 67.06 88 GLN A C 1
ATOM 634 O O . GLN A 1 88 ? 10.527 -18.242 -26.148 1.00 67.06 88 GLN A O 1
ATOM 639 N N . VAL A 1 89 ? 12.690 -18.840 -26.185 1.00 68.50 89 VAL A N 1
ATOM 640 C CA . VAL A 1 89 ? 12.569 -19.827 -25.099 1.00 68.50 89 VAL A CA 1
ATOM 641 C C . VAL A 1 89 ? 12.224 -19.146 -23.775 1.00 68.50 89 VAL A C 1
ATOM 643 O O . VAL A 1 89 ? 11.327 -19.614 -23.071 1.00 68.50 89 VAL A O 1
ATOM 646 N N . ALA A 1 90 ? 12.878 -18.029 -23.453 1.00 63.00 90 ALA A N 1
ATOM 647 C CA . ALA A 1 90 ? 12.585 -17.255 -22.252 1.00 63.00 90 ALA A CA 1
ATOM 648 C C . ALA A 1 90 ? 11.151 -16.695 -22.274 1.00 63.00 90 ALA A C 1
ATOM 650 O O . ALA A 1 90 ? 10.433 -16.813 -21.282 1.00 63.00 90 ALA A O 1
ATOM 651 N N . ALA A 1 91 ? 10.675 -16.192 -23.418 1.00 62.25 91 ALA A N 1
ATOM 652 C CA . ALA A 1 91 ? 9.312 -15.679 -23.562 1.00 62.25 91 ALA A CA 1
ATOM 653 C C . ALA A 1 91 ? 8.271 -16.782 -23.337 1.00 62.25 91 ALA A C 1
ATOM 655 O O . ALA A 1 91 ? 7.293 -16.589 -22.612 1.00 62.25 91 ALA A O 1
ATOM 656 N N . LEU A 1 92 ? 8.499 -17.971 -23.902 1.00 66.75 92 LEU A N 1
ATOM 657 C CA . LEU A 1 92 ? 7.631 -19.130 -23.690 1.00 66.75 92 LEU A CA 1
ATOM 658 C C . LEU A 1 92 ? 7.636 -19.599 -22.229 1.00 66.75 92 LEU A C 1
ATOM 660 O O . LEU A 1 92 ? 6.578 -19.968 -21.716 1.00 66.75 92 LEU A O 1
ATOM 664 N N . ALA A 1 93 ? 8.784 -19.556 -21.547 1.00 65.31 93 ALA A N 1
ATOM 665 C CA . ALA A 1 93 ? 8.884 -19.876 -20.125 1.00 65.31 93 ALA A CA 1
ATOM 666 C C . ALA A 1 93 ? 8.113 -18.867 -19.258 1.00 65.31 93 ALA A C 1
ATOM 668 O O . ALA A 1 93 ? 7.348 -19.283 -18.387 1.00 65.31 93 ALA A O 1
ATOM 669 N N . THR A 1 94 ? 8.221 -17.566 -19.547 1.00 63.38 94 THR A N 1
ATOM 670 C CA . THR A 1 94 ? 7.438 -16.511 -18.884 1.00 63.38 94 THR A CA 1
ATOM 671 C C . THR A 1 94 ? 5.943 -16.709 -19.111 1.00 63.38 94 THR A C 1
ATOM 673 O O . THR A 1 94 ? 5.170 -16.680 -18.156 1.00 63.38 94 THR A O 1
ATOM 676 N N . VAL A 1 95 ? 5.516 -16.998 -20.345 1.00 64.69 95 VAL A N 1
ATOM 677 C CA . VAL A 1 95 ? 4.108 -17.292 -20.661 1.00 64.69 95 VAL A CA 1
ATOM 678 C C . VAL A 1 95 ? 3.623 -18.551 -19.935 1.00 64.69 95 VAL A C 1
ATOM 680 O O . VAL A 1 95 ? 2.497 -18.571 -19.443 1.00 64.69 95 VAL A O 1
ATOM 683 N N . ALA A 1 96 ? 4.443 -19.600 -19.836 1.00 68.44 96 ALA A N 1
ATOM 684 C CA . ALA A 1 96 ? 4.092 -20.822 -19.116 1.00 68.44 96 ALA A CA 1
ATOM 685 C C . ALA A 1 96 ? 3.989 -20.590 -17.601 1.00 68.44 96 ALA A C 1
ATOM 687 O O . ALA A 1 96 ? 2.997 -20.991 -16.994 1.00 68.44 96 ALA A O 1
ATOM 688 N N . HIS A 1 97 ? 4.961 -19.895 -17.004 1.00 65.19 97 HIS A N 1
ATOM 689 C CA . HIS A 1 97 ? 4.933 -19.501 -15.595 1.00 65.19 97 HIS A CA 1
ATOM 690 C C . HIS A 1 97 ? 3.715 -18.630 -15.294 1.00 65.19 97 HIS A C 1
ATOM 692 O O . HIS A 1 97 ? 3.022 -18.833 -14.301 1.00 65.19 97 HIS A O 1
ATOM 698 N N . TYR A 1 98 ? 3.410 -17.703 -16.197 1.00 63.38 98 TYR A N 1
ATOM 699 C CA . TYR A 1 98 ? 2.262 -16.829 -16.082 1.00 63.38 98 TYR A CA 1
ATOM 700 C C . TYR A 1 98 ? 0.938 -17.587 -16.188 1.00 63.38 98 TYR A C 1
ATOM 702 O O . TYR A 1 98 ? 0.055 -17.412 -15.352 1.00 63.38 98 TYR A O 1
ATOM 710 N N . ARG A 1 99 ? 0.809 -18.497 -17.159 1.00 67.19 99 ARG A N 1
ATOM 711 C CA . ARG A 1 99 ? -0.345 -19.401 -17.259 1.00 67.19 99 ARG A CA 1
ATOM 712 C C . ARG A 1 99 ? -0.504 -20.242 -16.003 1.00 67.19 99 ARG A C 1
ATOM 714 O O . ARG A 1 99 ? -1.630 -20.429 -15.569 1.00 67.19 99 ARG A O 1
ATOM 721 N N . ASP A 1 100 ? 0.588 -20.708 -15.408 1.00 67.69 100 ASP A N 1
ATOM 722 C CA . ASP A 1 100 ? 0.564 -21.454 -14.151 1.00 67.69 100 ASP A CA 1
ATOM 723 C C . ASP A 1 100 ? 0.171 -20.556 -12.960 1.00 67.69 100 ASP A C 1
ATOM 725 O O . ASP A 1 100 ? -0.606 -20.965 -12.103 1.00 67.69 100 ASP A O 1
ATOM 729 N N . ALA A 1 101 ? 0.629 -19.303 -12.905 1.00 62.78 101 ALA A N 1
ATOM 730 C CA . ALA A 1 101 ? 0.194 -18.324 -11.902 1.00 62.78 101 ALA A CA 1
ATOM 731 C C . ALA A 1 101 ? -1.306 -17.986 -12.031 1.00 62.78 101 ALA A C 1
ATOM 733 O O . ALA A 1 101 ? -2.023 -17.943 -11.034 1.00 62.78 101 ALA A O 1
ATOM 734 N N . VAL A 1 102 ? -1.802 -17.819 -13.260 1.00 62.41 102 VAL A N 1
ATOM 735 C CA . VAL A 1 102 ? -3.218 -17.561 -13.573 1.00 62.41 102 VAL A CA 1
ATOM 736 C C . VAL A 1 102 ? -4.092 -18.796 -13.338 1.00 62.41 102 VAL A C 1
ATOM 738 O O . VAL A 1 102 ? -5.201 -18.682 -12.816 1.00 62.41 102 VAL A O 1
ATOM 741 N N . ALA A 1 103 ? -3.610 -19.987 -13.702 1.00 64.44 103 ALA A N 1
ATOM 742 C CA . ALA A 1 103 ? -4.299 -21.255 -13.467 1.00 64.44 103 ALA A CA 1
ATOM 743 C C . ALA A 1 103 ? -4.407 -21.561 -11.971 1.00 64.44 103 ALA A C 1
ATOM 745 O O . ALA A 1 103 ? -5.422 -22.092 -11.521 1.00 64.44 103 ALA A O 1
ATOM 746 N N . ARG A 1 104 ? -3.411 -21.142 -11.184 1.00 63.34 104 ARG A N 1
ATOM 747 C CA . ARG A 1 104 ? -3.437 -21.133 -9.719 1.00 63.34 104 ARG A CA 1
ATOM 748 C C . ARG A 1 104 ? -4.298 -20.001 -9.162 1.00 63.34 104 ARG A C 1
ATOM 750 O O . ARG A 1 104 ? -3.894 -19.405 -8.166 1.00 63.34 104 ARG A O 1
ATOM 757 N N . ARG A 1 105 ? -5.462 -19.734 -9.789 1.00 61.75 105 ARG A N 1
ATOM 758 C CA . ARG A 1 105 ? -6.469 -18.748 -9.362 1.00 61.75 105 ARG A CA 1
ATOM 759 C C . ARG A 1 105 ? -6.458 -18.680 -7.841 1.00 61.75 105 ARG A C 1
ATOM 761 O O . ARG A 1 105 ? -6.850 -19.656 -7.192 1.00 61.75 105 ARG A O 1
ATOM 768 N N . PRO A 1 106 ? -5.896 -17.615 -7.272 1.00 57.91 106 PRO A N 1
ATOM 769 C CA . PRO A 1 106 ? -5.685 -17.568 -5.852 1.00 57.91 106 PRO A CA 1
ATOM 770 C C . PRO A 1 106 ? -7.075 -17.515 -5.211 1.00 57.91 106 PRO A C 1
ATOM 772 O O . PRO A 1 106 ? -8.020 -16.976 -5.785 1.00 57.91 106 PRO A O 1
ATOM 775 N N . GLY A 1 107 ? -7.222 -18.189 -4.072 1.00 64.50 107 GLY A N 1
ATOM 776 C CA . GLY A 1 107 ? -8.509 -18.303 -3.389 1.00 64.50 107 GLY A CA 1
ATOM 777 C C . GLY A 1 107 ? -9.062 -16.939 -2.955 1.00 64.50 107 GLY A C 1
ATOM 778 O O . GLY A 1 107 ? -8.365 -15.945 -3.090 1.00 64.50 107 GLY A O 1
ATOM 779 N N . PRO A 1 108 ? -10.269 -16.881 -2.385 1.00 81.19 108 PRO A N 1
ATOM 780 C CA . PRO A 1 108 ? -10.886 -15.636 -1.913 1.00 81.19 108 PRO A CA 1
ATOM 781 C C . PRO A 1 108 ? -9.934 -14.734 -1.090 1.00 81.19 108 PRO A C 1
ATOM 783 O O . PRO A 1 108 ? -9.008 -15.244 -0.459 1.00 81.19 108 PRO A O 1
ATOM 786 N N . ILE A 1 109 ? -10.150 -13.411 -1.031 1.00 91.56 109 ILE A N 1
ATOM 787 C CA . ILE A 1 109 ? -9.420 -12.489 -0.118 1.00 91.56 109 ILE A CA 1
ATOM 788 C C . ILE A 1 109 ? -9.661 -12.804 1.377 1.00 91.56 109 ILE A C 1
ATOM 790 O O . ILE A 1 109 ? -8.908 -12.399 2.260 1.00 91.56 109 ILE A O 1
ATOM 794 N N . GLU A 1 110 ? -10.700 -13.568 1.689 1.00 93.31 110 GLU A N 1
ATOM 795 C CA . GLU A 1 110 ? -11.153 -13.902 3.035 1.00 93.31 110 GLU A CA 1
ATOM 796 C C . GLU A 1 110 ? -10.068 -14.465 3.977 1.00 93.31 110 GLU A C 1
ATOM 798 O O . GLU A 1 110 ? -10.010 -13.982 5.109 1.00 93.31 110 GLU A O 1
ATOM 803 N N . PRO A 1 111 ? -9.172 -15.398 3.586 1.00 94.00 111 PRO A N 1
ATOM 804 C CA . PRO A 1 111 ? -8.096 -15.888 4.450 1.00 94.00 111 PRO A CA 1
ATOM 805 C C . PRO A 1 111 ? -7.139 -14.783 4.913 1.00 94.00 111 PRO A C 1
ATOM 807 O O . PRO A 1 111 ? -6.672 -14.829 6.054 1.00 94.00 111 PRO A O 1
ATOM 810 N N . LEU A 1 112 ? -6.886 -13.766 4.076 1.00 95.75 112 LEU A N 1
ATOM 811 C CA . LEU A 1 112 ? -6.139 -12.577 4.488 1.00 95.75 112 LEU A CA 1
ATOM 812 C C . LEU A 1 112 ? -6.872 -11.856 5.618 1.00 95.75 112 LEU A C 1
ATOM 814 O O . LEU A 1 112 ? -6.287 -11.615 6.672 1.00 95.75 112 LEU A O 1
ATOM 818 N N . TYR A 1 113 ? -8.158 -11.558 5.435 1.00 97.81 113 TYR A N 1
ATOM 819 C CA . TYR A 1 113 ? -8.928 -10.853 6.458 1.00 97.81 113 TYR A CA 1
ATOM 820 C C . TYR A 1 113 ? -9.153 -11.674 7.727 1.00 97.81 113 TYR A C 1
ATOM 822 O O . TYR A 1 113 ? -9.167 -11.095 8.809 1.00 97.81 113 TYR A O 1
ATOM 830 N N . THR A 1 114 ? -9.270 -12.999 7.636 1.00 97.69 114 THR A N 1
ATOM 831 C CA . THR A 1 114 ? -9.287 -13.884 8.809 1.00 97.69 114 THR A CA 1
ATOM 832 C C . THR A 1 114 ? -7.967 -13.802 9.572 1.00 97.69 114 THR A C 1
ATOM 834 O O . THR A 1 114 ? -7.974 -13.674 10.794 1.00 97.69 114 THR A O 1
ATOM 837 N N . SER A 1 115 ? -6.830 -13.818 8.867 1.00 97.69 115 SER A N 1
ATOM 838 C CA . SER A 1 115 ? -5.514 -13.674 9.497 1.00 97.69 115 SER A CA 1
ATOM 839 C C . SER A 1 115 ? -5.318 -12.295 10.134 1.00 97.69 115 SER A C 1
ATOM 841 O O . SER A 1 115 ? -4.743 -12.218 11.217 1.00 97.69 115 SER A O 1
ATOM 843 N N . ILE A 1 116 ? -5.790 -11.221 9.492 1.00 98.56 116 ILE A N 1
ATOM 844 C CA . ILE A 1 116 ? -5.748 -9.868 10.061 1.00 98.56 116 ILE A CA 1
ATOM 845 C C . ILE A 1 116 ? -6.660 -9.783 11.291 1.00 98.56 116 ILE A C 1
ATOM 847 O O . ILE A 1 116 ? -6.212 -9.309 12.326 1.00 98.56 116 ILE A O 1
ATOM 851 N N . ALA A 1 117 ? -7.897 -10.289 11.228 1.00 98.69 117 ALA A N 1
ATOM 852 C CA . ALA A 1 117 ? -8.821 -10.276 12.366 1.00 98.69 117 ALA A CA 1
ATOM 853 C C . ALA A 1 117 ? -8.207 -10.939 13.607 1.00 98.69 117 ALA A C 1
ATOM 855 O O . ALA A 1 117 ? -8.271 -10.368 14.692 1.00 98.69 117 ALA A O 1
ATOM 856 N N . ALA A 1 118 ? -7.552 -12.092 13.433 1.00 98.56 118 ALA A N 1
ATOM 857 C CA . ALA A 1 118 ? -6.885 -12.799 14.523 1.00 98.56 118 ALA A CA 1
ATOM 858 C C . ALA A 1 118 ? -5.752 -11.976 15.166 1.00 98.56 118 ALA A C 1
ATOM 860 O O . ALA A 1 118 ? -5.603 -11.982 16.386 1.00 98.56 118 ALA A O 1
ATOM 861 N N . ASP A 1 119 ? -4.968 -11.242 14.369 1.00 98.50 119 ASP A N 1
ATOM 862 C CA . ASP A 1 119 ? -3.952 -10.325 14.897 1.00 98.50 119 ASP A CA 1
ATOM 863 C C . ASP A 1 119 ? -4.579 -9.166 15.679 1.00 98.50 119 ASP A C 1
ATOM 865 O O . ASP A 1 119 ? -4.121 -8.862 16.781 1.00 98.50 119 ASP A O 1
ATOM 869 N N . LEU A 1 120 ? -5.633 -8.551 15.133 1.00 98.62 120 LEU A N 1
ATOM 870 C CA . LEU A 1 120 ? -6.326 -7.428 15.768 1.00 98.62 120 LEU A CA 1
ATOM 871 C C . LEU A 1 120 ? -6.973 -7.848 17.096 1.00 98.62 120 LEU A C 1
ATOM 873 O O . LEU A 1 120 ? -6.852 -7.146 18.096 1.00 98.62 120 LEU A O 1
ATOM 877 N N . GLN A 1 121 ? -7.593 -9.030 17.141 1.00 98.44 121 GLN A N 1
ATOM 878 C CA . GLN A 1 121 ? -8.131 -9.632 18.368 1.00 98.44 121 GLN A CA 1
ATOM 879 C C . GLN A 1 121 ? -7.044 -9.910 19.413 1.00 98.44 121 GLN A C 1
ATOM 881 O O . GLN A 1 121 ? -7.300 -9.822 20.610 1.00 98.44 121 GLN A O 1
ATOM 886 N N . ALA A 1 122 ? -5.825 -10.224 18.968 1.00 98.19 122 ALA A N 1
ATOM 887 C CA . ALA A 1 122 ? -4.661 -10.397 19.831 1.00 98.19 122 ALA A CA 1
ATOM 888 C C . ALA A 1 122 ? -4.000 -9.063 20.239 1.00 98.19 122 ALA A C 1
ATOM 890 O O . ALA A 1 122 ? -2.928 -9.077 20.844 1.00 98.19 122 ALA A O 1
ATOM 891 N N . GLY A 1 123 ? -4.605 -7.919 19.899 1.00 97.19 123 GLY A N 1
ATOM 892 C CA . GLY A 1 123 ? -4.093 -6.588 20.224 1.00 97.19 123 GLY A CA 1
ATOM 893 C C . GLY A 1 123 ? -2.895 -6.151 19.380 1.00 97.19 123 GLY A C 1
ATOM 894 O O . GLY A 1 123 ? -2.238 -5.170 19.722 1.00 97.19 123 GLY A O 1
ATOM 895 N N . LYS A 1 124 ? -2.581 -6.859 18.288 1.00 97.81 124 LYS A N 1
ATOM 896 C CA . LYS A 1 124 ? -1.545 -6.415 17.351 1.00 97.81 124 LYS A CA 1
ATOM 897 C C . LYS A 1 124 ? -2.114 -5.343 16.422 1.00 97.81 124 LYS A C 1
ATOM 899 O O . LYS A 1 124 ? -3.275 -5.447 16.025 1.00 97.81 124 LYS A O 1
ATOM 904 N N . PRO A 1 125 ? -1.310 -4.350 16.017 1.00 97.75 125 PRO A N 1
ATOM 905 C CA . PRO A 1 125 ? -1.774 -3.351 15.072 1.00 97.75 125 PRO A CA 1
ATOM 906 C C . PRO A 1 125 ? -1.906 -3.920 13.653 1.00 97.75 125 PRO A C 1
ATOM 908 O O . PRO A 1 125 ? -1.230 -4.884 13.272 1.00 97.75 125 PRO A O 1
ATOM 911 N N . LEU A 1 126 ? -2.728 -3.258 12.838 1.00 98.69 126 LEU A N 1
ATOM 912 C CA . LEU A 1 126 ? -2.663 -3.405 11.388 1.00 98.69 126 LEU A CA 1
ATOM 913 C C . LEU A 1 126 ? -1.450 -2.627 10.869 1.00 98.69 126 LEU A C 1
ATOM 915 O O . LEU A 1 126 ? -1.334 -1.428 11.105 1.00 98.69 126 LEU A O 1
ATOM 919 N N . LEU A 1 127 ? -0.575 -3.288 10.121 1.00 98.62 127 LEU A N 1
ATOM 920 C CA . LEU A 1 127 ? 0.603 -2.696 9.504 1.00 98.62 127 LEU A CA 1
ATOM 921 C C . LEU A 1 127 ? 0.521 -2.821 7.978 1.00 98.62 127 LEU A C 1
ATOM 923 O O . LEU A 1 127 ? 0.509 -3.922 7.419 1.00 98.62 127 LEU A O 1
ATOM 927 N N . VAL A 1 128 ? 0.498 -1.665 7.316 1.00 98.75 128 VAL A N 1
ATOM 928 C CA . VAL A 1 128 ? 0.590 -1.523 5.862 1.00 98.75 128 VAL A CA 1
ATOM 929 C C . VAL A 1 128 ? 1.959 -0.945 5.513 1.00 98.75 128 VAL A C 1
ATOM 931 O O . VAL A 1 128 ? 2.318 0.124 6.002 1.00 98.75 128 VAL A O 1
ATOM 934 N N . ALA A 1 129 ? 2.722 -1.631 4.665 1.00 98.62 129 ALA A N 1
ATOM 935 C CA . ALA A 1 129 ? 4.038 -1.187 4.208 1.00 98.62 129 ALA A CA 1
ATOM 936 C C . ALA A 1 129 ? 4.019 -0.876 2.703 1.00 98.62 129 ALA A C 1
ATOM 938 O O . ALA A 1 129 ? 3.744 -1.751 1.882 1.00 98.62 129 ALA A O 1
ATOM 939 N N . GLY A 1 130 ? 4.308 0.371 2.337 1.00 98.25 130 GLY A N 1
ATOM 940 C CA . GLY A 1 130 ? 4.448 0.830 0.958 1.00 98.25 130 GLY A CA 1
ATOM 941 C C . GLY A 1 130 ? 5.907 1.120 0.610 1.00 98.25 130 GLY A C 1
ATOM 942 O O . GLY A 1 130 ? 6.586 1.848 1.333 1.00 98.25 130 GLY A O 1
ATOM 943 N N . TYR A 1 131 ? 6.361 0.581 -0.517 1.00 97.62 131 TYR A N 1
ATOM 944 C CA . TYR A 1 131 ? 7.712 0.737 -1.052 1.00 97.62 131 TYR A CA 1
ATOM 945 C C . TYR A 1 131 ? 7.642 1.574 -2.328 1.00 97.62 131 TYR A C 1
ATOM 947 O O . TYR A 1 131 ? 6.954 1.201 -3.280 1.00 97.62 131 TYR A O 1
ATOM 955 N N . PHE A 1 132 ? 8.323 2.716 -2.334 1.00 96.19 132 PHE A N 1
ATOM 956 C CA . PHE A 1 132 ? 8.188 3.740 -3.362 1.00 96.19 132 PHE A CA 1
ATOM 957 C C . PHE A 1 132 ? 9.453 3.813 -4.202 1.00 96.19 132 PHE A C 1
ATOM 959 O O . PHE A 1 132 ? 10.503 4.206 -3.703 1.00 96.19 132 PHE A O 1
ATOM 966 N N . GLY A 1 133 ? 9.337 3.439 -5.473 1.00 93.56 133 GLY A N 1
ATOM 967 C CA . GLY A 1 133 ? 10.416 3.570 -6.444 1.00 93.56 133 GLY A CA 1
ATOM 968 C C . GLY A 1 133 ? 10.438 4.972 -7.034 1.00 93.56 133 GLY A C 1
ATOM 969 O O . GLY A 1 133 ? 9.530 5.323 -7.797 1.00 93.56 133 GLY A O 1
ATOM 970 N N . LEU A 1 134 ? 11.455 5.771 -6.709 1.00 90.88 134 LEU A N 1
ATOM 971 C CA . LEU A 1 134 ? 11.626 7.083 -7.324 1.00 90.88 134 LEU A CA 1
ATOM 972 C C . LEU A 1 134 ? 12.073 6.895 -8.785 1.00 90.88 134 LEU A C 1
ATOM 974 O O . LEU A 1 134 ? 12.950 6.103 -9.108 1.00 90.88 134 LEU A O 1
ATOM 978 N N . SER A 1 135 ? 11.353 7.540 -9.700 1.00 72.62 135 SER A N 1
ATOM 979 C CA . SER A 1 135 ? 11.389 7.241 -11.137 1.00 72.62 135 SER A CA 1
ATOM 980 C C . SER A 1 135 ? 12.502 7.929 -11.928 1.00 72.62 135 SER A C 1
ATOM 982 O O . SER A 1 135 ? 12.626 7.642 -13.113 1.00 72.62 135 SER A O 1
ATOM 984 N N . ASP A 1 136 ? 13.250 8.859 -11.330 1.00 67.56 136 ASP A N 1
ATOM 985 C CA . ASP A 1 136 ? 14.227 9.669 -12.062 1.00 67.56 136 ASP A CA 1
ATOM 986 C C . ASP A 1 136 ? 15.423 10.048 -11.164 1.00 67.56 136 ASP A C 1
ATOM 988 O O . ASP A 1 136 ? 15.236 10.838 -10.235 1.00 67.56 136 ASP A O 1
ATOM 992 N N . PRO A 1 137 ? 16.637 9.530 -11.437 1.00 59.09 137 PRO A N 1
ATOM 993 C CA . PRO A 1 137 ? 17.864 9.900 -10.725 1.00 59.09 137 PRO A CA 1
ATOM 994 C C . PRO A 1 137 ? 18.342 11.327 -11.046 1.00 59.09 137 PRO A C 1
ATOM 996 O O . PRO A 1 137 ? 19.330 11.791 -10.505 1.00 59.09 137 PRO A O 1
ATOM 999 N N . HIS A 1 138 ? 17.690 12.056 -11.956 1.00 55.41 138 HIS A N 1
ATOM 1000 C CA . HIS A 1 138 ? 17.894 13.500 -12.122 1.00 55.41 138 HIS A CA 1
ATOM 1001 C C . HIS A 1 138 ? 16.921 14.326 -11.272 1.00 55.41 138 HIS A C 1
ATOM 1003 O O . HIS A 1 138 ? 17.112 15.531 -11.089 1.00 55.41 138 HIS A O 1
ATOM 1009 N N . LEU A 1 139 ? 15.891 13.678 -10.723 1.00 57.81 139 LEU A N 1
ATOM 1010 C CA . LEU A 1 139 ? 15.015 14.207 -9.686 1.00 57.81 139 LEU A CA 1
ATOM 1011 C C . LEU A 1 139 ? 15.406 13.602 -8.331 1.00 57.81 139 LEU A C 1
ATOM 1013 O O . LEU A 1 139 ? 14.532 13.146 -7.594 1.00 57.81 139 LEU A O 1
ATOM 1017 N N . ASP A 1 140 ? 16.699 13.674 -7.985 1.00 60.56 140 ASP A N 1
A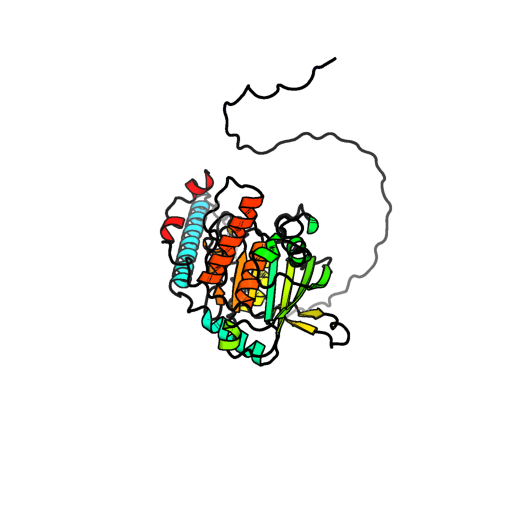TOM 1018 C CA . ASP A 1 140 ? 17.290 13.294 -6.680 1.00 60.56 140 ASP A CA 1
ATOM 1019 C C . ASP A 1 140 ? 16.594 13.928 -5.463 1.00 60.56 140 ASP A C 1
ATOM 1021 O O . ASP A 1 140 ? 16.893 13.617 -4.315 1.00 60.56 140 ASP A O 1
ATOM 1025 N N . ASP A 1 141 ? 15.676 14.858 -5.709 1.00 79.12 141 ASP A N 1
ATOM 1026 C CA . ASP A 1 141 ? 14.836 15.518 -4.735 1.00 79.12 141 ASP A CA 1
ATOM 1027 C C . ASP A 1 141 ? 13.466 14.807 -4.651 1.00 79.12 141 ASP A C 1
ATOM 1029 O O . ASP A 1 141 ? 12.608 15.018 -5.525 1.00 79.12 141 ASP A O 1
ATOM 1033 N N . PRO A 1 142 ? 13.202 14.004 -3.595 1.00 82.56 142 PRO A N 1
ATOM 1034 C CA . PRO A 1 142 ? 11.912 13.346 -3.395 1.00 82.56 142 PRO A CA 1
ATOM 1035 C C . PRO A 1 142 ? 10.733 14.328 -3.412 1.00 82.56 142 PRO A C 1
ATOM 1037 O O . PRO A 1 142 ? 9.627 13.948 -3.809 1.00 82.56 142 PRO A O 1
ATOM 1040 N N . GLU A 1 143 ? 10.954 15.599 -3.055 1.00 85.75 143 GLU A N 1
ATOM 1041 C CA . GLU A 1 143 ? 9.918 16.638 -3.062 1.00 85.75 143 GLU A CA 1
ATOM 1042 C C . GLU A 1 143 ? 9.429 16.981 -4.478 1.00 85.75 143 GLU A C 1
ATOM 1044 O O . GLU A 1 143 ? 8.306 17.458 -4.661 1.00 85.75 143 GLU A O 1
ATOM 1049 N N . LYS A 1 144 ? 10.240 16.703 -5.503 1.00 85.94 144 LYS A N 1
ATOM 1050 C CA . LYS A 1 144 ? 9.891 16.918 -6.915 1.00 85.94 144 LYS A CA 1
ATOM 1051 C C . LYS A 1 144 ? 9.400 15.657 -7.608 1.00 85.94 144 LYS A C 1
ATOM 1053 O O . LYS A 1 144 ? 8.843 15.755 -8.702 1.00 85.94 144 LYS A O 1
ATOM 1058 N N . ASN A 1 145 ? 9.568 14.486 -6.996 1.00 88.44 145 ASN A N 1
ATOM 1059 C CA . ASN A 1 145 ? 9.158 13.243 -7.626 1.00 88.44 145 ASN A CA 1
ATOM 1060 C C . ASN A 1 145 ? 7.618 13.168 -7.755 1.00 88.44 145 ASN A C 1
ATOM 1062 O O . ASN A 1 145 ? 6.907 13.358 -6.757 1.00 88.44 145 ASN A O 1
ATOM 1066 N N . PRO A 1 146 ? 7.074 12.855 -8.950 1.00 85.88 146 PRO A N 1
ATOM 1067 C CA . PRO A 1 146 ? 5.630 12.814 -9.191 1.00 85.88 146 PRO A CA 1
ATOM 1068 C C . PRO A 1 146 ? 4.890 11.820 -8.292 1.00 85.88 146 PRO A C 1
ATOM 1070 O O . PRO A 1 146 ? 3.781 12.112 -7.854 1.00 85.88 146 PRO A O 1
ATOM 1073 N N . CYS A 1 147 ? 5.518 10.699 -7.940 1.00 88.62 147 CYS A N 1
ATOM 1074 C CA . CYS A 1 147 ? 4.920 9.671 -7.095 1.00 88.62 147 CYS A CA 1
ATOM 1075 C C . CYS A 1 147 ? 5.048 9.991 -5.596 1.00 88.62 147 CYS A C 1
ATOM 1077 O O . CYS A 1 147 ? 4.386 9.353 -4.781 1.00 88.62 147 CYS A O 1
ATOM 1079 N N . TRP A 1 148 ? 5.861 10.972 -5.190 1.00 91.69 148 TRP A N 1
ATOM 1080 C CA . TRP A 1 148 ? 6.167 11.219 -3.775 1.00 91.69 148 TRP A CA 1
ATOM 1081 C C . TRP A 1 148 ? 5.809 12.631 -3.303 1.00 91.69 148 TRP A C 1
ATOM 1083 O O . TRP A 1 148 ? 4.869 12.787 -2.521 1.00 91.69 148 TRP A O 1
ATOM 1093 N N . GLY A 1 149 ? 6.527 13.653 -3.774 1.00 87.56 149 GLY A N 1
ATOM 1094 C CA . GLY A 1 149 ? 6.475 15.011 -3.221 1.00 87.56 149 GLY A CA 1
ATOM 1095 C C . GLY A 1 149 ? 5.605 16.023 -3.969 1.00 87.56 149 GLY A C 1
ATOM 1096 O O . GLY A 1 149 ? 5.260 17.078 -3.422 1.00 87.56 149 GLY A O 1
ATOM 1097 N N . THR A 1 150 ? 5.182 15.719 -5.203 1.00 88.94 150 THR A N 1
ATOM 1098 C CA . THR A 1 150 ? 4.269 16.615 -5.938 1.00 88.94 150 THR A CA 1
ATOM 1099 C C . THR A 1 150 ? 2.894 16.716 -5.267 1.00 88.94 150 THR A C 1
ATOM 1101 O O . THR A 1 150 ? 2.598 16.020 -4.301 1.00 88.94 150 THR A O 1
ATOM 1104 N N . TYR A 1 151 ? 2.014 17.599 -5.750 1.00 88.62 151 TYR A N 1
ATOM 1105 C CA . TYR A 1 151 ? 0.731 17.891 -5.094 1.00 88.62 151 TYR A CA 1
ATOM 1106 C C . TYR A 1 151 ? -0.128 16.646 -4.793 1.00 88.62 151 TYR A C 1
ATOM 1108 O O . TYR A 1 151 ? -0.706 16.563 -3.704 1.00 88.62 151 TYR A O 1
ATOM 1116 N N . TYR A 1 152 ? -0.180 15.678 -5.714 1.00 90.12 152 TYR A N 1
ATOM 1117 C CA . TYR A 1 152 ? -0.801 14.361 -5.501 1.00 90.12 152 TYR A CA 1
ATOM 1118 C C . TYR A 1 152 ? 0.207 13.235 -5.280 1.00 90.12 152 TYR A C 1
ATOM 1120 O O . TYR A 1 152 ? -0.189 12.076 -5.178 1.00 90.12 152 TYR A O 1
ATOM 1128 N N . GLY A 1 153 ? 1.491 13.563 -5.149 1.00 92.75 153 GLY A N 1
ATOM 1129 C CA . GLY A 1 153 ? 2.493 12.629 -4.668 1.00 92.75 153 GLY A CA 1
ATOM 1130 C C . GLY A 1 153 ? 2.090 12.072 -3.301 1.00 92.75 153 GLY A C 1
ATOM 1131 O O . GLY A 1 153 ? 1.425 12.741 -2.501 1.00 92.75 153 GLY A O 1
ATOM 1132 N N . ASN A 1 154 ? 2.447 10.815 -3.048 1.00 95.50 154 ASN A N 1
ATOM 1133 C CA . ASN A 1 154 ? 1.913 10.059 -1.920 1.00 95.50 154 ASN A CA 1
ATOM 1134 C C . ASN A 1 154 ? 2.231 10.712 -0.569 1.00 95.50 154 ASN A C 1
ATOM 1136 O O . ASN A 1 154 ? 1.326 10.869 0.250 1.00 95.50 154 ASN A O 1
ATOM 1140 N N . ALA A 1 155 ? 3.471 11.156 -0.345 1.00 96.19 155 ALA A N 1
ATOM 1141 C CA . ALA A 1 155 ? 3.862 11.800 0.907 1.00 96.19 155 ALA A CA 1
ATOM 1142 C C . ALA A 1 155 ? 3.066 13.086 1.149 1.00 96.19 155 ALA A C 1
ATOM 1144 O O . ALA A 1 155 ? 2.467 13.276 2.211 1.00 96.19 155 ALA A O 1
ATOM 1145 N N . ARG A 1 156 ? 3.008 13.958 0.139 1.00 96.00 156 ARG A N 1
ATOM 1146 C CA . ARG A 1 156 ? 2.327 15.249 0.251 1.00 96.00 156 ARG A CA 1
ATOM 1147 C C . ARG A 1 156 ? 0.818 15.105 0.397 1.00 96.00 156 ARG A C 1
ATOM 1149 O O . ARG A 1 156 ? 0.214 15.847 1.169 1.00 96.00 156 ARG A O 1
ATOM 1156 N N . PHE A 1 157 ? 0.204 14.171 -0.328 1.00 96.75 157 PHE A N 1
ATOM 1157 C CA . PHE A 1 157 ? -1.226 13.903 -0.221 1.00 96.75 157 PHE A CA 1
ATOM 1158 C C . PHE A 1 157 ? -1.591 13.329 1.153 1.00 96.75 157 PHE A C 1
ATOM 1160 O O . PHE A 1 157 ? -2.504 13.849 1.793 1.00 96.75 157 PHE A O 1
ATOM 1167 N N . MET A 1 158 ? -0.848 12.336 1.656 1.00 97.50 158 MET A N 1
ATOM 1168 C CA . MET A 1 158 ? -1.129 11.734 2.965 1.00 97.50 158 MET A CA 1
ATOM 1169 C C . MET A 1 158 ? -1.017 12.748 4.110 1.00 97.50 158 MET A C 1
ATOM 1171 O O . MET A 1 158 ? -1.909 12.804 4.953 1.00 97.50 158 MET A O 1
ATOM 1175 N N . LYS A 1 159 ? -0.005 13.633 4.096 1.00 97.50 159 LYS A N 1
ATOM 1176 C CA . LYS A 1 159 ? 0.148 14.703 5.107 1.00 97.50 159 LYS A CA 1
ATOM 1177 C C . LYS A 1 159 ? -1.040 15.671 5.171 1.00 97.50 159 LYS A C 1
ATOM 1179 O O . LYS A 1 159 ? -1.272 16.274 6.215 1.00 97.50 159 LYS A O 1
ATOM 1184 N N . ARG A 1 160 ? -1.786 15.847 4.074 1.00 96.06 160 ARG A N 1
ATOM 1185 C CA . ARG A 1 160 ? -2.919 16.789 4.001 1.00 96.06 160 ARG A CA 1
ATOM 1186 C C . ARG A 1 160 ? -4.294 16.128 3.969 1.00 96.06 160 ARG A C 1
ATOM 1188 O O . ARG A 1 160 ? -5.285 16.849 4.064 1.00 96.06 160 ARG A O 1
ATOM 1195 N N . ALA A 1 161 ? -4.378 14.804 3.830 1.00 95.94 161 ALA A N 1
ATOM 1196 C CA . ALA A 1 161 ? -5.637 14.087 3.620 1.00 95.94 161 ALA A CA 1
ATOM 1197 C C . ALA A 1 161 ? -6.686 14.403 4.704 1.00 95.94 161 ALA A C 1
ATOM 1199 O O . ALA A 1 161 ? -7.855 14.621 4.391 1.00 95.94 161 ALA A O 1
ATOM 1200 N N . SER A 1 162 ? -6.260 14.555 5.960 1.00 95.38 162 SER A N 1
ATOM 1201 C CA . SER A 1 162 ? -7.135 14.891 7.092 1.00 95.38 162 SER A CA 1
ATOM 1202 C C . SER A 1 162 ? -7.753 16.295 7.013 1.00 95.38 162 SER A C 1
ATOM 1204 O O . SER A 1 162 ? -8.788 16.558 7.630 1.00 95.38 162 SER A O 1
ATOM 1206 N N . GLY A 1 163 ? -7.150 17.210 6.251 1.00 95.44 163 GLY A N 1
ATOM 1207 C CA . GLY A 1 163 ? -7.647 18.563 5.993 1.00 95.44 163 GLY A CA 1
ATOM 1208 C C . GLY A 1 163 ? -8.350 18.717 4.642 1.00 95.44 163 GLY A C 1
ATOM 1209 O O . GLY A 1 163 ? -9.154 19.635 4.480 1.00 95.44 163 GLY A O 1
ATOM 1210 N N . ASP A 1 164 ? -8.083 17.819 3.696 1.00 95.88 164 ASP A N 1
ATOM 1211 C CA . ASP A 1 164 ? -8.518 17.915 2.306 1.00 95.88 164 ASP A CA 1
ATOM 1212 C C . ASP A 1 164 ? -10.019 17.605 2.139 1.00 95.88 164 ASP A C 1
ATOM 1214 O O . ASP A 1 164 ? -10.523 16.561 2.557 1.00 95.88 164 ASP A O 1
ATOM 1218 N N . VAL A 1 165 ? -10.760 18.532 1.522 1.00 96.69 165 VAL A N 1
ATOM 1219 C CA . VAL A 1 165 ? -12.220 18.419 1.349 1.00 96.69 165 VAL A CA 1
ATOM 1220 C C . VAL A 1 165 ? -12.622 17.276 0.419 1.00 96.69 165 VAL A C 1
ATOM 1222 O O . VAL A 1 165 ? -13.697 16.701 0.584 1.00 96.69 165 VAL A O 1
ATOM 1225 N N . HIS A 1 166 ? -11.770 16.931 -0.547 1.00 96.06 166 HIS A N 1
ATOM 1226 C CA . HIS A 1 166 ? -12.014 15.843 -1.483 1.00 96.06 166 HIS A CA 1
ATOM 1227 C C . HIS A 1 166 ? -11.740 14.498 -0.820 1.00 96.06 166 HIS A C 1
ATOM 1229 O O . HIS A 1 166 ? -12.546 13.582 -0.959 1.00 96.06 166 HIS A O 1
ATOM 1235 N N . ALA A 1 167 ? -10.665 14.405 -0.031 1.00 96.56 167 ALA A N 1
ATOM 1236 C CA . ALA A 1 167 ? -10.384 13.209 0.755 1.00 96.56 167 ALA A CA 1
ATOM 1237 C C . ALA A 1 167 ? -11.518 12.914 1.754 1.00 96.56 167 ALA A C 1
ATOM 1239 O O . ALA A 1 167 ? -12.045 11.807 1.771 1.00 96.56 167 ALA A O 1
ATOM 1240 N N . LYS A 1 168 ? -11.986 13.922 2.502 1.00 96.69 168 LYS A N 1
ATOM 1241 C CA . LYS A 1 168 ? -13.129 13.784 3.430 1.00 96.69 168 LYS A CA 1
ATOM 1242 C C . LYS A 1 168 ? -14.432 13.355 2.768 1.00 96.69 168 LYS A C 1
ATOM 1244 O O . LYS A 1 168 ? -15.299 12.799 3.429 1.00 96.69 168 LYS A O 1
ATOM 1249 N N . LYS A 1 169 ? -14.605 13.681 1.488 1.00 96.75 169 LYS A N 1
ATOM 1250 C CA . LYS A 1 169 ? -15.791 13.292 0.726 1.00 96.75 169 LYS A CA 1
ATOM 1251 C C . LYS A 1 169 ? -15.747 11.819 0.314 1.00 96.75 169 LYS A C 1
ATOM 1253 O O . LYS A 1 169 ? -16.804 11.210 0.183 1.00 96.75 169 LYS A O 1
ATOM 1258 N N . LEU A 1 170 ? -14.557 11.294 0.029 1.00 96.88 170 LEU A N 1
ATOM 1259 C CA . LEU A 1 170 ? -14.385 9.990 -0.610 1.00 96.88 170 LEU A CA 1
ATOM 1260 C C . LEU A 1 170 ? -14.014 8.864 0.355 1.00 96.88 170 LEU A C 1
ATOM 1262 O O . LEU A 1 170 ? -14.339 7.717 0.065 1.00 96.88 170 LEU A O 1
ATOM 1266 N N . PHE A 1 171 ? -13.344 9.177 1.463 1.00 98.06 171 PHE A N 1
ATOM 1267 C CA . PHE A 1 171 ? -12.781 8.177 2.369 1.00 98.06 171 PHE A CA 1
ATOM 1268 C C . PHE A 1 171 ? -13.430 8.240 3.746 1.00 98.06 171 PHE A C 1
ATOM 1270 O O . PHE A 1 171 ? -13.717 9.325 4.256 1.00 98.06 171 PHE A O 1
ATOM 1277 N N . GLU A 1 172 ? -13.597 7.072 4.361 1.00 97.69 172 GLU A N 1
ATOM 1278 C CA . GLU A 1 172 ? -14.088 6.946 5.736 1.00 97.69 172 GLU A CA 1
ATOM 1279 C C . GLU A 1 172 ? -12.983 7.306 6.744 1.00 97.69 172 GLU A C 1
ATOM 1281 O O . GLU A 1 172 ? -13.237 7.909 7.789 1.00 97.69 172 GLU A O 1
ATOM 1286 N N . PHE A 1 173 ? -11.728 7.001 6.401 1.00 96.88 173 PHE A N 1
ATOM 1287 C CA . PHE A 1 173 ? -10.555 7.163 7.254 1.00 96.88 173 PHE A CA 1
ATOM 1288 C C . PHE A 1 173 ? -9.489 8.103 6.647 1.00 96.88 173 PHE A C 1
ATOM 1290 O O . PHE A 1 173 ? -8.342 7.701 6.442 1.00 96.88 173 PHE A O 1
ATOM 1297 N N . PRO A 1 174 ? -9.795 9.393 6.389 1.00 95.69 174 PRO A N 1
ATOM 1298 C CA . PRO A 1 174 ? -8.807 10.355 5.887 1.00 95.69 174 PRO A CA 1
ATOM 1299 C C . PRO A 1 174 ? -7.878 10.906 6.991 1.00 95.69 174 PRO A C 1
ATOM 1301 O O . PRO A 1 174 ? -6.927 11.629 6.700 1.00 95.69 174 PRO A O 1
ATOM 1304 N N . GLY A 1 175 ? -8.169 10.621 8.265 1.00 95.06 175 GLY A N 1
ATOM 1305 C CA . GLY A 1 175 ? -7.589 11.255 9.457 1.00 95.06 175 GLY A CA 1
ATOM 1306 C C . GLY A 1 175 ? -6.243 10.700 9.930 1.00 95.06 175 GLY A C 1
ATOM 1307 O O . GLY A 1 175 ? -6.087 10.464 11.125 1.00 95.06 175 GLY A O 1
ATOM 1308 N N . TRP A 1 176 ? -5.293 10.484 9.025 1.00 97.50 176 TRP A N 1
ATOM 1309 C CA . TRP A 1 176 ? -3.963 9.968 9.362 1.00 97.50 176 TRP A CA 1
ATOM 1310 C C . TRP A 1 176 ? -3.077 11.028 10.028 1.00 97.50 176 TRP A C 1
ATOM 1312 O O . TRP A 1 176 ? -2.978 12.158 9.545 1.00 97.50 176 TRP A O 1
ATOM 1322 N N . THR A 1 177 ? -2.388 10.643 11.103 1.00 96.81 177 THR A N 1
ATOM 1323 C CA . THR A 1 177 ? -1.403 11.477 11.807 1.00 96.81 177 THR A CA 1
ATOM 1324 C C . THR A 1 177 ? 0.008 11.019 11.464 1.00 96.81 177 THR A C 1
ATOM 1326 O O . THR A 1 177 ? 0.322 9.839 11.593 1.00 96.81 177 THR A O 1
ATOM 1329 N N . LEU A 1 178 ? 0.879 11.940 11.051 1.00 97.31 178 LEU A N 1
ATOM 1330 C CA . LEU A 1 178 ? 2.299 11.655 10.838 1.00 97.31 178 LEU A CA 1
ATOM 1331 C C . LEU A 1 178 ? 3.015 11.497 12.190 1.00 97.31 178 LEU A C 1
ATOM 1333 O O . LEU A 1 178 ? 2.981 12.415 13.005 1.00 97.31 178 LEU A O 1
ATOM 1337 N N . LEU A 1 179 ? 3.662 10.351 12.414 1.00 96.88 179 LEU A N 1
ATOM 1338 C CA . LEU A 1 179 ? 4.427 10.047 13.632 1.00 96.88 179 LEU A CA 1
ATOM 1339 C C . LEU A 1 179 ? 5.939 10.100 13.433 1.00 96.88 179 LEU A C 1
ATOM 1341 O O . LEU A 1 179 ? 6.666 10.447 14.359 1.00 96.88 179 LEU A O 1
ATOM 1345 N N . LEU A 1 180 ? 6.410 9.721 12.246 1.00 97.50 180 LEU A N 1
ATOM 1346 C CA . LEU A 1 180 ? 7.825 9.729 11.895 1.00 97.50 180 LEU A CA 1
ATOM 1347 C C . LEU A 1 180 ? 7.989 10.298 10.495 1.00 97.50 180 LEU A C 1
ATOM 1349 O O . LEU A 1 180 ? 7.276 9.899 9.575 1.00 97.50 180 LEU A O 1
ATOM 1353 N N . GLU A 1 181 ? 8.971 11.174 10.354 1.00 97.19 181 GLU A N 1
ATOM 1354 C CA . GLU A 1 181 ? 9.533 11.592 9.081 1.00 97.19 181 GLU A CA 1
ATOM 1355 C C . GLU A 1 181 ? 11.052 11.575 9.216 1.00 97.19 181 GLU A C 1
ATOM 1357 O O . GLU A 1 181 ? 11.621 12.324 10.007 1.00 97.19 181 GLU A O 1
ATOM 1362 N N . GLU A 1 182 ? 11.686 10.669 8.482 1.00 96.38 182 GLU A N 1
ATOM 1363 C CA . GLU A 1 182 ? 13.126 10.448 8.509 1.00 96.38 182 GLU A CA 1
ATOM 1364 C C . GLU A 1 182 ? 13.700 10.561 7.097 1.00 96.38 182 GLU A C 1
ATOM 1366 O O . GLU A 1 182 ? 13.126 10.067 6.122 1.00 96.38 182 GLU A O 1
ATOM 1371 N N . GLU A 1 183 ? 14.851 11.216 7.007 1.00 94.94 183 GLU A N 1
ATOM 1372 C CA . GLU A 1 183 ? 15.670 11.353 5.811 1.00 94.94 183 GLU A CA 1
ATOM 1373 C C . GLU A 1 183 ? 17.002 10.651 6.051 1.00 94.94 183 GLU A C 1
ATOM 1375 O O . GLU A 1 183 ? 17.660 10.892 7.062 1.00 94.94 183 GLU A O 1
ATOM 1380 N N . ASN A 1 184 ? 17.397 9.803 5.102 1.00 91.69 184 ASN A N 1
ATOM 1381 C CA . ASN A 1 184 ? 18.629 9.034 5.181 1.00 91.69 184 ASN A CA 1
ATOM 1382 C C . ASN A 1 184 ? 19.532 9.341 3.982 1.00 91.69 184 ASN A C 1
ATOM 1384 O O . ASN A 1 184 ? 19.032 9.552 2.877 1.00 91.69 184 ASN A O 1
ATOM 1388 N N . PRO A 1 185 ? 20.865 9.297 4.163 1.00 88.31 185 PRO A N 1
ATOM 1389 C CA . PRO A 1 185 ? 21.817 9.397 3.057 1.00 88.31 185 PRO A CA 1
ATOM 1390 C C . PRO A 1 185 ? 21.896 8.117 2.206 1.00 88.31 185 PRO A C 1
ATOM 1392 O O . PRO A 1 185 ? 22.622 8.091 1.219 1.00 88.31 185 PRO A O 1
ATOM 1395 N N . ALA A 1 186 ? 21.215 7.047 2.618 1.00 90.12 186 ALA A N 1
ATOM 1396 C CA . ALA A 1 186 ? 21.174 5.757 1.945 1.00 90.12 186 ALA A CA 1
ATOM 1397 C C . ALA A 1 186 ? 19.744 5.212 1.960 1.00 90.12 186 ALA A C 1
ATOM 1399 O O . ALA A 1 186 ? 18.903 5.680 2.731 1.00 90.12 186 ALA A O 1
ATOM 1400 N N . ASP A 1 187 ? 19.485 4.199 1.139 1.00 90.56 187 ASP A N 1
ATOM 1401 C CA . ASP A 1 187 ? 18.161 3.607 1.033 1.00 90.56 187 ASP A CA 1
ATOM 1402 C C . ASP A 1 187 ? 17.666 2.955 2.342 1.00 90.56 187 ASP A C 1
ATOM 1404 O O . ASP A 1 187 ? 18.415 2.222 2.998 1.00 90.56 187 ASP A O 1
ATOM 1408 N N . PRO A 1 188 ? 16.386 3.157 2.711 1.00 95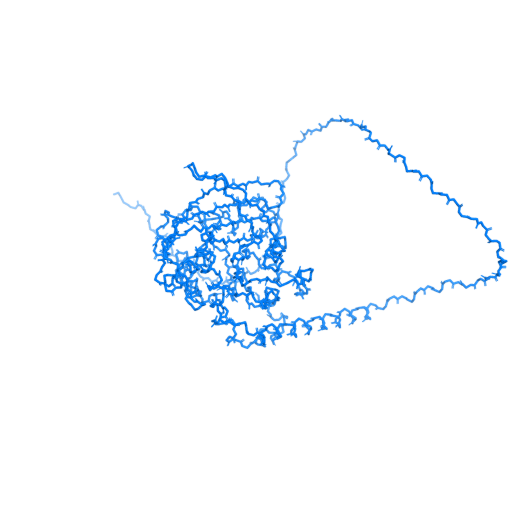.06 188 PRO A N 1
ATOM 1409 C CA . PRO A 1 188 ? 15.427 4.059 2.064 1.00 95.06 188 PRO A CA 1
ATOM 1410 C C . PRO A 1 188 ? 15.754 5.541 2.331 1.00 95.06 188 PRO A C 1
ATOM 1412 O O . PRO A 1 188 ? 15.817 5.965 3.489 1.00 95.06 188 PRO A O 1
ATOM 1415 N N . VAL A 1 189 ? 15.875 6.348 1.268 1.00 94.25 189 VAL A N 1
ATOM 1416 C CA . VAL A 1 189 ? 16.224 7.785 1.336 1.00 94.25 189 VAL A CA 1
ATOM 1417 C C . VAL A 1 189 ? 15.209 8.631 2.113 1.00 94.25 189 VAL A C 1
ATOM 1419 O O . VAL A 1 189 ? 15.543 9.702 2.634 1.00 94.25 189 VAL A O 1
ATOM 1422 N N . ARG A 1 190 ? 13.958 8.162 2.215 1.00 95.38 190 ARG A N 1
ATOM 1423 C CA . ARG A 1 190 ? 12.916 8.735 3.082 1.00 95.38 190 ARG A CA 1
ATOM 1424 C C . ARG A 1 190 ? 12.069 7.640 3.708 1.00 95.38 190 ARG A C 1
ATOM 1426 O O . ARG A 1 190 ? 11.652 6.709 3.022 1.00 95.38 190 ARG A O 1
ATOM 1433 N N . THR A 1 191 ? 11.730 7.807 4.981 1.00 97.50 191 THR A N 1
ATOM 1434 C CA . THR A 1 191 ? 10.728 6.982 5.664 1.00 97.50 191 THR A CA 1
ATOM 1435 C C . THR A 1 191 ? 9.688 7.873 6.327 1.00 97.50 191 THR A C 1
ATOM 1437 O O . THR A 1 191 ? 10.027 8.747 7.121 1.00 97.50 191 THR A O 1
ATOM 1440 N N . LEU A 1 192 ? 8.412 7.635 6.021 1.00 98.12 192 LEU A N 1
ATOM 1441 C CA . LEU A 1 192 ? 7.281 8.243 6.718 1.00 98.12 192 LEU A CA 1
ATOM 1442 C C . LEU A 1 192 ? 6.480 7.160 7.431 1.00 98.12 192 LEU A C 1
ATOM 1444 O O . LEU A 1 192 ? 6.237 6.093 6.865 1.00 98.12 192 LEU A O 1
ATOM 1448 N N . VAL A 1 193 ? 6.019 7.448 8.645 1.00 98.50 193 VAL A N 1
ATOM 1449 C CA . VAL A 1 193 ? 5.080 6.578 9.359 1.00 98.50 193 VAL A CA 1
ATOM 1450 C C . VAL A 1 193 ? 3.861 7.375 9.760 1.00 98.50 193 VAL A C 1
ATOM 1452 O O . VAL A 1 193 ? 3.964 8.340 10.514 1.00 98.50 193 VAL A O 1
ATOM 1455 N N . PHE A 1 194 ? 2.706 6.938 9.278 1.00 98.38 194 PHE A N 1
ATOM 1456 C CA . PHE A 1 194 ? 1.414 7.472 9.662 1.00 98.38 194 PHE A CA 1
ATOM 1457 C C . PHE A 1 194 ? 0.695 6.498 10.589 1.00 98.38 194 PHE A C 1
ATOM 1459 O O . PHE A 1 194 ? 0.826 5.281 10.454 1.00 98.38 194 PHE A O 1
ATOM 1466 N N . HIS A 1 195 ? -0.094 7.042 11.506 1.00 97.94 195 HIS A N 1
ATOM 1467 C CA . HIS A 1 195 ? -0.907 6.293 12.454 1.00 97.94 195 HIS A CA 1
ATOM 1468 C C . HIS A 1 195 ? -2.344 6.790 12.450 1.00 97.94 195 HIS A C 1
ATOM 1470 O O . HIS A 1 195 ? -2.614 7.980 12.266 1.00 97.94 195 HIS A O 1
ATOM 1476 N N . GLN A 1 196 ? -3.256 5.857 12.693 1.00 97.56 196 GLN A N 1
ATOM 1477 C CA . GLN A 1 196 ? -4.632 6.157 13.030 1.00 97.56 196 GLN A CA 1
ATOM 1478 C C . GLN A 1 196 ? -5.178 5.081 13.972 1.00 97.56 196 GLN A C 1
ATOM 1480 O O . GLN A 1 196 ? -4.937 3.889 13.779 1.00 97.56 196 GLN A O 1
ATOM 1485 N N . ARG A 1 197 ? -5.956 5.492 14.978 1.00 97.50 197 ARG A N 1
ATOM 1486 C CA . ARG A 1 197 ? -6.723 4.565 15.818 1.00 97.50 197 ARG A CA 1
ATOM 1487 C C . ARG A 1 197 ? -8.110 4.356 15.221 1.00 97.50 197 ARG A C 1
ATOM 1489 O O . ARG A 1 197 ? -8.840 5.319 14.985 1.00 97.50 197 ARG A O 1
ATOM 1496 N N . ILE A 1 198 ? -8.472 3.103 14.984 1.00 98.31 198 ILE A N 1
ATOM 1497 C CA . ILE A 1 198 ? -9.630 2.718 14.182 1.00 98.31 198 ILE A CA 1
ATOM 1498 C C . ILE A 1 198 ? -10.699 2.106 15.073 1.00 98.31 198 ILE A C 1
ATOM 1500 O O . ILE A 1 198 ? -10.447 1.160 15.815 1.00 98.31 198 ILE A O 1
ATOM 1504 N N . SER A 1 199 ? -11.919 2.635 14.974 1.00 98.38 199 SER A N 1
ATOM 1505 C CA . SER A 1 199 ? -13.101 1.962 15.513 1.00 98.38 199 SER A CA 1
ATOM 1506 C C . SER A 1 199 ? -13.546 0.874 14.529 1.00 98.38 199 SER A C 1
ATOM 1508 O O . SER A 1 199 ? -13.727 1.193 13.352 1.00 98.38 199 SER A O 1
ATOM 1510 N N . PRO A 1 200 ? -13.750 -0.387 14.957 1.00 98.44 200 PRO A N 1
ATOM 1511 C CA . PRO A 1 200 ? -14.052 -1.468 14.028 1.00 98.44 200 PRO A CA 1
ATOM 1512 C C . PRO A 1 200 ? -15.350 -1.216 13.255 1.00 98.44 200 PRO A C 1
ATOM 1514 O O . PRO A 1 200 ? -16.403 -0.938 13.841 1.00 98.44 200 PRO A O 1
ATOM 1517 N N . SER A 1 201 ? -15.283 -1.348 11.928 1.00 98.00 201 SER A N 1
ATOM 1518 C CA . 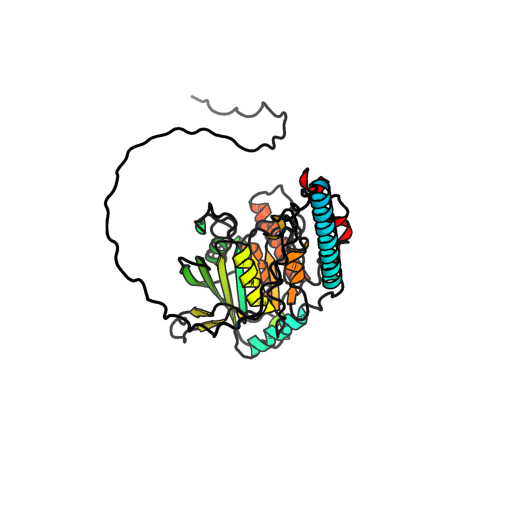SER A 1 201 ? -16.457 -1.294 11.053 1.00 98.00 201 SER A CA 1
ATOM 1519 C C . SER A 1 201 ? -17.422 -2.448 11.360 1.00 98.00 201 SER A C 1
ATOM 1521 O O . SER A 1 201 ? -17.060 -3.436 12.003 1.00 98.00 201 SER A O 1
ATOM 1523 N N . LYS A 1 202 ? -18.657 -2.391 10.840 1.00 98.12 202 LYS A N 1
ATOM 1524 C CA . LYS A 1 202 ? -19.605 -3.520 10.952 1.00 98.12 202 LYS A CA 1
ATOM 1525 C C . LYS A 1 202 ? -19.007 -4.832 10.425 1.00 98.12 202 LYS A C 1
ATOM 1527 O O . LYS A 1 202 ? -19.269 -5.889 10.991 1.00 98.12 202 LYS A O 1
ATOM 1532 N N . ALA A 1 203 ? -18.199 -4.760 9.367 1.00 98.00 203 ALA A N 1
ATOM 1533 C CA . ALA A 1 203 ? -17.561 -5.926 8.769 1.00 98.00 203 ALA A CA 1
ATOM 1534 C C . ALA A 1 203 ? -16.432 -6.494 9.645 1.00 98.00 203 ALA A C 1
ATOM 1536 O O . ALA A 1 203 ? -16.266 -7.714 9.687 1.00 98.00 203 ALA A O 1
ATOM 1537 N N . TRP A 1 204 ? -15.690 -5.644 10.362 1.00 98.38 204 TRP A N 1
ATOM 1538 C CA . TRP A 1 204 ? -14.686 -6.079 11.339 1.00 98.38 204 TRP A CA 1
ATOM 1539 C C . TRP A 1 204 ? -15.307 -6.660 12.609 1.00 98.38 204 TRP A C 1
ATOM 1541 O O . TRP A 1 204 ? -14.878 -7.723 13.053 1.00 98.38 204 TRP A O 1
ATOM 1551 N N . LYS A 1 205 ? -16.380 -6.052 13.127 1.00 98.62 205 LYS A N 1
ATOM 1552 C CA . LYS A 1 205 ? -17.149 -6.617 14.249 1.00 98.62 205 LYS A CA 1
ATOM 1553 C C . LYS A 1 205 ? -17.730 -7.985 13.908 1.00 98.62 205 LYS A C 1
ATOM 1555 O O . LYS A 1 205 ? -17.610 -8.925 14.677 1.00 98.62 205 LYS A O 1
ATOM 1560 N N . ALA A 1 206 ? -18.255 -8.153 12.692 1.00 98.19 206 ALA A N 1
ATOM 1561 C CA . ALA A 1 206 ? -18.704 -9.462 12.209 1.00 98.19 206 ALA A CA 1
ATOM 1562 C C . ALA A 1 206 ? -17.570 -10.507 12.099 1.00 98.19 206 ALA A C 1
ATOM 1564 O O . ALA A 1 206 ? -17.851 -11.701 12.041 1.00 98.19 206 ALA A O 1
ATOM 1565 N N . ALA A 1 207 ? -16.304 -10.075 12.068 1.00 97.88 207 ALA A N 1
ATOM 1566 C CA . ALA A 1 207 ? -15.125 -10.938 12.151 1.00 97.88 207 ALA A CA 1
ATOM 1567 C C . ALA A 1 207 ? -14.597 -11.111 13.593 1.00 97.88 207 ALA A C 1
ATOM 1569 O O . ALA A 1 207 ? -13.554 -11.729 13.787 1.00 97.88 207 ALA A O 1
ATOM 1570 N N . GLY A 1 208 ? -15.305 -10.577 14.593 1.00 98.44 208 GLY A N 1
ATOM 1571 C CA . GLY A 1 208 ? -14.976 -10.662 16.014 1.00 98.44 208 GLY A CA 1
ATOM 1572 C C . GLY A 1 208 ? -13.967 -9.623 16.511 1.00 98.44 208 GLY A C 1
ATOM 1573 O O . GLY A 1 208 ? -13.434 -9.791 17.606 1.00 98.44 208 GLY A O 1
ATOM 1574 N N . VAL A 1 209 ? -13.660 -8.583 15.729 1.00 98.62 209 VAL A N 1
ATOM 1575 C CA . VAL A 1 209 ? -12.834 -7.452 16.184 1.00 98.62 209 VAL A CA 1
ATOM 1576 C C . VAL A 1 209 ? -13.753 -6.434 16.859 1.00 98.62 209 VAL A C 1
ATOM 1578 O O . VAL A 1 209 ? -14.395 -5.627 16.185 1.00 98.62 209 VAL A O 1
ATOM 1581 N N . GLU A 1 210 ? -13.852 -6.509 18.185 1.00 98.25 210 GLU A N 1
ATOM 1582 C CA . GLU A 1 210 ? -14.783 -5.683 18.973 1.00 98.25 210 GLU A CA 1
ATOM 1583 C C . GLU A 1 210 ? -14.160 -4.373 19.474 1.00 98.25 210 GLU A C 1
ATOM 1585 O O . GLU A 1 210 ? -14.835 -3.343 19.529 1.00 98.25 210 GLU A O 1
ATOM 1590 N N . GLU A 1 211 ? -12.864 -4.395 19.787 1.00 98.44 211 GLU A N 1
ATOM 1591 C CA . GLU A 1 211 ? -12.144 -3.256 20.360 1.00 98.44 211 GLU A CA 1
ATOM 1592 C C . GLU A 1 211 ? -11.489 -2.374 19.285 1.00 98.44 211 GLU A C 1
ATOM 1594 O O . GLU A 1 211 ? -11.082 -2.878 18.231 1.00 98.44 211 GLU A O 1
ATOM 1599 N N . PRO A 1 212 ? -11.335 -1.058 19.533 1.00 98.50 212 PRO A N 1
ATOM 1600 C CA . PRO A 1 212 ? -10.518 -0.198 18.688 1.00 98.50 212 PRO A CA 1
ATOM 1601 C C . PRO A 1 212 ? -9.082 -0.702 18.561 1.00 98.50 212 PRO A C 1
ATOM 1603 O O . PRO A 1 212 ? -8.462 -1.068 19.560 1.00 98.50 212 PRO A O 1
ATOM 1606 N N . PHE A 1 213 ? -8.537 -0.646 17.349 1.00 98.38 213 PHE A N 1
ATOM 1607 C CA . PHE A 1 213 ? -7.180 -1.097 17.044 1.00 98.38 213 PHE A CA 1
ATOM 1608 C C . PHE A 1 213 ? -6.349 0.012 16.400 1.00 98.38 213 PHE A C 1
ATOM 1610 O O . PHE A 1 213 ? -6.882 0.940 15.789 1.00 98.38 213 PHE A O 1
ATOM 1617 N N . ASP A 1 214 ? -5.031 -0.084 16.536 1.00 97.88 214 ASP A N 1
ATOM 1618 C CA . ASP A 1 214 ? -4.096 0.839 15.902 1.00 97.88 214 ASP A CA 1
ATOM 1619 C C . ASP A 1 214 ? -3.749 0.365 14.485 1.00 97.88 214 ASP A C 1
ATOM 1621 O O . ASP A 1 214 ? -3.523 -0.824 14.242 1.00 97.88 214 ASP A O 1
ATOM 1625 N N . ALA A 1 215 ? -3.714 1.303 13.542 1.00 98.56 215 ALA A N 1
ATOM 1626 C CA . ALA A 1 215 ? -3.274 1.078 12.176 1.00 98.56 215 ALA A CA 1
ATOM 1627 C C . ALA A 1 215 ? -2.063 1.962 11.869 1.00 98.56 215 ALA A C 1
ATOM 1629 O O . ALA A 1 215 ? -2.070 3.161 12.157 1.00 98.56 215 ALA A O 1
ATOM 1630 N N . TYR A 1 216 ? -1.040 1.369 11.258 1.00 98.62 216 TYR A N 1
ATOM 1631 C CA . TYR A 1 216 ? 0.162 2.055 10.802 1.00 98.62 216 TYR A CA 1
ATOM 1632 C C . TYR A 1 216 ? 0.320 1.903 9.293 1.00 98.62 216 TYR A C 1
ATOM 1634 O O . TYR A 1 216 ? 0.225 0.798 8.755 1.00 98.62 216 TYR A O 1
ATOM 1642 N N . LEU A 1 217 ? 0.616 3.015 8.629 1.00 98.62 217 LEU A N 1
ATOM 1643 C CA . LEU A 1 217 ? 1.049 3.055 7.240 1.00 98.62 217 LEU A CA 1
ATOM 1644 C C . LEU A 1 217 ? 2.504 3.518 7.213 1.00 98.62 217 LEU A C 1
ATOM 1646 O O . LEU A 1 217 ? 2.801 4.669 7.530 1.00 98.62 217 LEU A O 1
ATOM 1650 N N . VAL A 1 218 ? 3.404 2.617 6.834 1.00 98.56 218 VAL A N 1
ATOM 1651 C CA . VAL A 1 218 ? 4.830 2.905 6.674 1.00 98.56 218 VAL A CA 1
ATOM 1652 C C . VAL A 1 218 ? 5.129 3.068 5.195 1.00 98.56 218 VAL A C 1
ATOM 1654 O O . VAL A 1 218 ? 4.833 2.183 4.397 1.00 98.56 218 VAL A O 1
ATOM 1657 N N . MET A 1 219 ? 5.714 4.200 4.828 1.00 98.50 219 MET A N 1
ATOM 1658 C CA . MET A 1 219 ? 6.060 4.546 3.455 1.00 98.50 219 MET A CA 1
ATOM 1659 C C . MET A 1 219 ? 7.571 4.722 3.356 1.00 98.50 219 MET A C 1
ATOM 1661 O O . MET A 1 219 ? 8.120 5.628 3.978 1.00 98.50 219 MET A O 1
ATOM 1665 N N . GLN A 1 220 ? 8.234 3.868 2.580 1.00 97.81 220 GLN A N 1
ATOM 1666 C CA . GLN A 1 220 ? 9.680 3.909 2.365 1.00 97.81 220 GLN A CA 1
ATOM 1667 C C . GLN A 1 220 ? 9.974 4.283 0.914 1.00 97.81 220 GLN A C 1
ATOM 1669 O O . GLN A 1 220 ? 9.603 3.535 0.010 1.00 97.81 220 GLN A O 1
ATOM 1674 N N . ALA A 1 221 ? 10.615 5.427 0.687 1.00 95.69 221 ALA A N 1
ATOM 1675 C CA . ALA A 1 221 ? 11.090 5.827 -0.633 1.00 95.69 221 ALA A CA 1
ATOM 1676 C C . ALA A 1 221 ? 12.517 5.339 -0.855 1.00 95.69 221 ALA A C 1
ATOM 1678 O O . ALA A 1 221 ? 13.366 5.501 0.021 1.00 95.69 221 ALA A O 1
ATOM 1679 N N . PHE A 1 222 ? 12.751 4.767 -2.030 1.00 94.12 222 PHE A N 1
ATOM 1680 C CA . PHE A 1 222 ? 14.043 4.264 -2.474 1.00 94.12 222 PHE A CA 1
ATOM 1681 C C . PHE A 1 222 ? 14.494 5.045 -3.700 1.00 94.12 222 PHE A C 1
ATOM 1683 O O . PHE A 1 222 ? 13.663 5.433 -4.526 1.00 94.12 222 PHE A O 1
ATOM 1690 N N . GLU A 1 223 ? 15.802 5.238 -3.831 1.00 91.50 223 GLU A N 1
ATOM 1691 C CA . GLU A 1 223 ? 16.408 5.950 -4.961 1.00 91.50 223 GLU A CA 1
ATOM 1692 C C . GLU A 1 223 ? 16.037 5.322 -6.312 1.00 91.50 223 GLU A C 1
ATOM 1694 O O . GLU A 1 223 ? 15.871 6.031 -7.302 1.00 91.50 223 GLU A O 1
ATOM 1699 N N . SER A 1 224 ? 15.854 3.997 -6.340 1.00 89.62 224 SER A N 1
ATOM 1700 C CA . SER A 1 224 ? 15.513 3.249 -7.545 1.00 89.62 224 SER A CA 1
ATOM 1701 C C . SER A 1 224 ? 14.274 2.379 -7.370 1.00 89.62 224 SER A C 1
ATOM 1703 O O . SER A 1 224 ? 13.876 1.953 -6.279 1.00 89.62 224 SER A O 1
ATOM 1705 N N . ARG A 1 225 ? 13.652 2.089 -8.508 1.00 89.81 225 ARG A N 1
ATOM 1706 C CA . ARG A 1 225 ? 12.432 1.287 -8.605 1.00 89.81 225 ARG A CA 1
ATOM 1707 C C . ARG A 1 225 ? 12.710 -0.176 -8.294 1.00 89.81 225 ARG A C 1
ATOM 1709 O O . ARG A 1 225 ? 11.917 -0.834 -7.626 1.00 89.81 225 ARG A O 1
ATOM 1716 N N . GLU A 1 226 ? 13.863 -0.650 -8.735 1.00 88.50 226 GLU A N 1
ATOM 1717 C CA . GLU A 1 226 ? 14.371 -2.001 -8.574 1.00 88.50 226 GLU A CA 1
ATOM 1718 C C . GLU A 1 226 ? 14.646 -2.300 -7.094 1.00 88.50 226 GLU A C 1
ATOM 1720 O O . GLU A 1 226 ? 14.247 -3.358 -6.595 1.00 88.50 226 GLU A O 1
ATOM 1725 N N . LEU A 1 227 ? 15.249 -1.355 -6.358 1.00 91.12 227 LEU A N 1
ATOM 1726 C CA . LEU A 1 227 ? 15.473 -1.494 -4.916 1.00 91.12 227 LEU A CA 1
ATOM 1727 C C . LEU A 1 227 ? 14.149 -1.503 -4.146 1.00 91.12 227 LEU A C 1
ATOM 1729 O O . LEU A 1 227 ? 13.909 -2.439 -3.377 1.00 91.12 227 LEU A O 1
ATOM 1733 N N . ALA A 1 228 ? 13.240 -0.559 -4.419 1.00 94.25 228 ALA A N 1
ATOM 1734 C CA . ALA A 1 228 ? 11.904 -0.560 -3.815 1.00 94.25 228 ALA A CA 1
ATOM 1735 C C . ALA A 1 228 ? 11.167 -1.890 -4.042 1.00 94.25 228 ALA A C 1
ATOM 1737 O O . ALA A 1 228 ? 10.606 -2.471 -3.109 1.00 94.25 228 ALA A O 1
ATOM 1738 N N . ALA A 1 229 ? 11.188 -2.405 -5.271 1.00 92.50 229 ALA A N 1
ATOM 1739 C CA . ALA A 1 229 ? 10.539 -3.661 -5.624 1.00 92.50 229 ALA A CA 1
ATOM 1740 C C . ALA A 1 229 ? 11.175 -4.873 -4.939 1.00 92.50 229 ALA A C 1
ATOM 1742 O O . ALA A 1 229 ? 10.463 -5.757 -4.462 1.00 92.50 229 ALA A O 1
ATOM 1743 N N . THR A 1 230 ? 12.505 -4.902 -4.854 1.00 92.00 230 THR A N 1
ATOM 1744 C CA . THR A 1 230 ? 13.255 -5.970 -4.183 1.00 92.00 230 THR A CA 1
ATOM 1745 C C . THR A 1 230 ? 12.920 -6.009 -2.695 1.00 92.00 230 THR A C 1
ATOM 1747 O O . THR A 1 230 ? 12.583 -7.069 -2.166 1.00 92.00 230 THR A O 1
ATOM 1750 N N . HIS A 1 231 ? 12.936 -4.857 -2.021 1.00 95.38 231 HIS A N 1
ATOM 1751 C CA . HIS A 1 231 ? 12.571 -4.759 -0.608 1.00 95.38 231 HIS A CA 1
ATOM 1752 C C . HIS A 1 231 ? 11.097 -5.107 -0.359 1.00 95.38 231 HIS A C 1
ATOM 1754 O O . HIS A 1 231 ? 10.789 -5.820 0.598 1.00 95.38 231 HIS A O 1
ATOM 1760 N N . MET A 1 232 ? 10.195 -4.694 -1.254 1.00 96.19 232 MET A N 1
ATOM 1761 C CA . MET A 1 232 ? 8.791 -5.107 -1.223 1.00 96.19 232 MET A CA 1
ATOM 1762 C C . MET A 1 232 ? 8.656 -6.630 -1.316 1.00 96.19 232 MET A C 1
ATOM 1764 O O . MET A 1 232 ? 7.987 -7.242 -0.484 1.00 96.19 232 MET A O 1
ATOM 1768 N N . ALA A 1 233 ? 9.330 -7.265 -2.278 1.00 93.62 233 ALA A N 1
ATOM 1769 C CA . ALA A 1 233 ? 9.276 -8.710 -2.462 1.00 93.62 233 ALA A CA 1
ATOM 1770 C C . ALA A 1 233 ? 9.884 -9.472 -1.271 1.00 93.62 233 ALA A C 1
ATOM 1772 O O . ALA A 1 233 ? 9.329 -10.489 -0.852 1.00 93.62 233 ALA A O 1
ATOM 1773 N N . GLN A 1 234 ? 10.969 -8.968 -0.672 1.00 94.44 234 GLN A N 1
ATOM 1774 C CA . GLN A 1 234 ? 11.554 -9.524 0.554 1.00 94.44 234 GLN A CA 1
ATOM 1775 C C . GLN A 1 234 ? 10.572 -9.461 1.733 1.00 94.44 234 GLN A C 1
ATOM 1777 O O . GLN A 1 234 ? 10.392 -10.460 2.441 1.00 94.44 234 GLN A O 1
ATOM 1782 N N . ALA A 1 235 ? 9.888 -8.329 1.914 1.00 95.75 235 ALA A N 1
ATOM 1783 C CA . ALA A 1 235 ? 8.885 -8.168 2.961 1.00 95.75 235 ALA A CA 1
ATOM 1784 C C . ALA A 1 235 ? 7.661 -9.053 2.709 1.00 95.75 235 ALA A C 1
ATOM 1786 O O . ALA A 1 235 ? 7.128 -9.664 3.640 1.00 95.75 235 ALA A O 1
ATOM 1787 N N . LEU A 1 236 ? 7.235 -9.171 1.452 1.00 94.81 236 LEU A N 1
ATOM 1788 C CA . LEU A 1 236 ? 6.080 -9.963 1.052 1.00 94.81 236 LEU A CA 1
ATOM 1789 C C . LEU A 1 236 ? 6.333 -11.470 1.174 1.00 94.81 236 LEU A C 1
ATOM 1791 O O . LEU A 1 236 ? 5.524 -12.164 1.777 1.00 94.81 236 LEU A O 1
ATOM 1795 N N . ARG A 1 237 ? 7.424 -11.994 0.606 1.00 91.25 237 ARG A N 1
ATOM 1796 C CA . ARG A 1 237 ? 7.644 -13.445 0.453 1.00 91.25 237 ARG A CA 1
ATOM 1797 C C . ARG A 1 237 ? 8.497 -14.058 1.552 1.00 91.25 237 ARG A C 1
ATOM 1799 O O . ARG A 1 237 ? 8.198 -15.160 2.005 1.00 91.25 237 ARG A O 1
ATOM 1806 N N . ALA A 1 238 ? 9.545 -13.355 1.972 1.00 89.69 238 ALA A N 1
ATOM 1807 C CA . ALA A 1 238 ? 10.510 -13.859 2.945 1.00 89.69 238 ALA A CA 1
ATOM 1808 C C . ALA A 1 238 ? 10.236 -13.362 4.374 1.00 89.69 238 ALA A C 1
ATOM 1810 O O . ALA A 1 238 ? 10.967 -13.731 5.293 1.00 89.69 238 ALA A O 1
ATOM 1811 N N . SER A 1 239 ? 9.213 -12.516 4.566 1.00 93.81 239 SER A N 1
ATOM 1812 C CA . SER A 1 239 ? 8.955 -11.800 5.823 1.00 93.81 239 SER A CA 1
ATOM 1813 C C . SER A 1 239 ? 10.201 -11.072 6.347 1.00 93.81 239 SER A C 1
ATOM 1815 O O . SER A 1 239 ? 10.419 -10.977 7.554 1.00 93.81 239 SER A O 1
ATOM 1817 N N . ARG A 1 240 ? 11.044 -10.574 5.432 1.00 94.69 240 ARG A N 1
ATOM 1818 C CA . ARG A 1 240 ? 12.254 -9.806 5.748 1.00 94.69 240 ARG A CA 1
ATOM 1819 C C . ARG A 1 240 ? 11.988 -8.338 5.460 1.00 94.69 240 ARG A C 1
ATOM 1821 O O . ARG A 1 240 ? 11.717 -7.977 4.323 1.00 94.69 240 ARG A O 1
ATOM 1828 N N . GLY A 1 241 ? 12.082 -7.496 6.477 1.00 93.31 241 GLY A N 1
ATOM 1829 C CA . GLY A 1 241 ? 11.917 -6.056 6.329 1.00 93.31 241 GLY A CA 1
ATOM 1830 C C . GLY A 1 241 ? 12.666 -5.303 7.417 1.00 93.31 241 GLY A C 1
ATOM 1831 O O . GLY A 1 241 ? 13.115 -5.893 8.401 1.00 93.31 241 GLY A O 1
ATOM 1832 N N . ALA A 1 242 ? 12.811 -3.994 7.227 1.00 94.44 242 ALA A N 1
ATOM 1833 C CA . ALA A 1 242 ? 13.387 -3.125 8.242 1.00 94.44 242 ALA A CA 1
ATOM 1834 C C . ALA A 1 242 ? 12.528 -3.130 9.518 1.00 94.44 242 ALA A C 1
ATOM 1836 O O . ALA A 1 242 ? 11.324 -3.388 9.481 1.00 94.44 242 ALA A O 1
ATOM 1837 N N . THR A 1 243 ? 13.149 -2.819 10.654 1.00 97.44 243 THR A N 1
ATOM 1838 C CA . THR A 1 243 ? 12.420 -2.469 11.877 1.00 97.44 243 THR A CA 1
ATOM 1839 C C . THR A 1 243 ? 12.454 -0.961 12.040 1.00 97.44 243 THR A C 1
ATOM 1841 O O . THR A 1 243 ? 13.536 -0.396 12.171 1.00 97.44 243 THR A O 1
ATOM 1844 N N . VAL A 1 244 ? 11.287 -0.325 12.068 1.00 97.00 244 VAL A N 1
ATOM 1845 C CA . VAL A 1 244 ? 11.157 1.111 12.331 1.00 97.00 244 VAL A CA 1
ATOM 1846 C C . VAL A 1 244 ? 10.823 1.308 13.805 1.00 97.00 244 VAL A C 1
ATOM 1848 O O . VAL A 1 244 ? 9.867 0.718 14.313 1.00 97.00 244 VAL A O 1
ATOM 1851 N N . ALA A 1 245 ? 11.629 2.101 14.506 1.00 96.25 245 ALA A N 1
ATOM 1852 C CA . ALA A 1 245 ? 11.388 2.452 15.899 1.00 96.25 245 ALA A CA 1
ATOM 1853 C C . ALA A 1 245 ? 10.642 3.787 15.972 1.00 96.25 245 ALA A C 1
ATOM 1855 O O . ALA A 1 245 ? 11.076 4.777 15.391 1.00 96.25 245 ALA A O 1
ATOM 1856 N N . LEU A 1 246 ? 9.532 3.812 16.701 1.00 95.25 246 LEU A N 1
ATOM 1857 C CA . LEU A 1 246 ? 8.756 5.011 16.976 1.00 95.25 246 LEU A CA 1
ATOM 1858 C C . LEU A 1 246 ? 8.918 5.380 18.445 1.00 95.25 246 LEU A C 1
ATOM 1860 O O . LEU A 1 246 ? 8.838 4.516 19.325 1.00 95.25 246 LEU A O 1
ATOM 1864 N N . ALA A 1 247 ? 9.088 6.672 18.713 1.00 90.50 247 ALA A N 1
ATOM 1865 C CA . ALA A 1 247 ? 8.847 7.180 20.052 1.00 90.50 247 ALA A CA 1
ATOM 1866 C C . ALA A 1 247 ? 7.387 6.885 20.429 1.00 90.50 247 ALA A C 1
ATOM 1868 O O . ALA A 1 247 ? 6.492 6.980 19.585 1.00 90.50 247 ALA A O 1
ATOM 1869 N N . GLY A 1 248 ? 7.147 6.494 21.679 1.00 80.38 248 GLY A N 1
ATOM 1870 C CA . GLY A 1 248 ? 5.783 6.301 22.153 1.00 80.38 248 GLY A CA 1
ATOM 1871 C C . GLY A 1 248 ? 4.985 7.603 22.051 1.00 80.38 248 GLY A C 1
ATOM 1872 O O . GLY A 1 248 ? 5.513 8.695 22.268 1.00 80.38 248 GLY A O 1
ATOM 1873 N N . LEU A 1 249 ? 3.703 7.492 21.712 1.00 78.44 249 LEU A N 1
ATOM 1874 C CA . LEU A 1 249 ? 2.759 8.607 21.763 1.00 78.44 249 LEU A CA 1
ATOM 1875 C C . LEU A 1 249 ? 2.549 9.016 23.223 1.00 78.44 249 LEU A C 1
ATOM 1877 O O . LEU A 1 249 ? 2.166 8.163 24.017 1.00 78.44 249 LEU A O 1
ATOM 1881 N N . GLU A 1 250 ? 2.812 10.279 23.565 1.00 74.19 250 GLU A N 1
ATOM 1882 C CA . GLU A 1 250 ? 2.476 10.932 24.847 1.00 74.19 250 GLU A CA 1
ATOM 1883 C C . GLU A 1 250 ? 2.392 9.986 26.066 1.00 74.19 250 GLU A C 1
ATOM 1885 O O . GLU A 1 250 ? 1.323 9.730 26.617 1.00 74.19 250 GLU A O 1
ATOM 1890 N N . GLY A 1 251 ? 3.539 9.448 26.492 1.00 75.25 251 GLY A N 1
ATOM 1891 C CA . GLY A 1 251 ? 3.635 8.601 27.689 1.00 75.25 251 GLY A CA 1
ATOM 1892 C C . GLY A 1 251 ? 3.362 7.108 27.472 1.00 75.25 251 GLY A C 1
ATOM 1893 O O . GLY A 1 251 ? 3.383 6.354 28.442 1.00 75.25 251 GLY A O 1
ATOM 1894 N N . SER A 1 252 ? 3.138 6.664 26.234 1.00 84.88 252 SER A N 1
ATOM 1895 C CA . SER A 1 252 ? 3.183 5.240 25.877 1.00 84.88 252 SER A CA 1
ATOM 1896 C C . SER A 1 252 ? 4.616 4.747 25.657 1.00 84.88 252 SER A C 1
ATOM 1898 O O . SER A 1 252 ? 5.548 5.529 25.459 1.00 84.88 252 SER A O 1
ATOM 1900 N N . GLU A 1 253 ? 4.790 3.428 25.712 1.00 90.19 253 GLU A N 1
ATOM 1901 C CA . GLU A 1 253 ? 6.067 2.778 25.428 1.00 90.19 253 GLU A CA 1
ATOM 1902 C C . GLU A 1 253 ? 6.460 2.932 23.946 1.00 90.19 253 GLU A C 1
ATOM 1904 O O . GLU A 1 253 ? 5.585 3.013 23.076 1.00 90.19 253 GLU A O 1
ATOM 1909 N N . PRO A 1 254 ? 7.766 2.937 23.624 1.00 92.38 254 PRO A N 1
ATOM 1910 C CA . PRO A 1 254 ? 8.235 2.913 22.245 1.00 92.38 254 PRO A CA 1
ATOM 1911 C C . PRO A 1 254 ? 7.640 1.746 21.449 1.00 92.38 254 PRO A C 1
ATOM 1913 O O . PRO A 1 254 ? 7.632 0.599 21.903 1.00 92.38 254 PRO A O 1
ATOM 1916 N N . VAL A 1 255 ? 7.203 2.024 20.222 1.00 95.06 255 VAL A N 1
ATOM 1917 C CA . VAL A 1 255 ? 6.643 1.014 19.315 1.00 95.06 255 VAL A CA 1
ATOM 1918 C C . VAL A 1 255 ? 7.708 0.605 18.302 1.00 95.06 255 VAL A C 1
ATOM 1920 O O . VAL A 1 255 ? 8.386 1.450 17.720 1.00 95.06 255 VAL A O 1
ATOM 1923 N N . ARG A 1 256 ? 7.862 -0.701 18.065 1.00 97.06 256 ARG A N 1
ATOM 1924 C CA . ARG A 1 256 ? 8.758 -1.238 17.030 1.00 97.06 256 ARG A CA 1
ATOM 1925 C C . ARG A 1 256 ? 7.930 -1.914 15.949 1.00 97.06 256 ARG A C 1
ATOM 1927 O O . ARG A 1 256 ? 7.280 -2.921 16.212 1.00 97.06 256 ARG A O 1
ATOM 1934 N N . LEU A 1 257 ? 7.972 -1.372 14.738 1.00 97.62 257 LEU A N 1
ATOM 1935 C CA . LEU A 1 257 ? 7.258 -1.905 13.584 1.00 97.62 257 LEU A CA 1
ATOM 1936 C C . LEU A 1 257 ? 8.215 -2.753 12.743 1.00 97.62 257 LEU A C 1
ATOM 1938 O O . LEU A 1 257 ? 9.116 -2.214 12.103 1.00 97.62 257 LEU A O 1
ATOM 1942 N N . ASN A 1 258 ? 8.031 -4.074 12.738 1.00 97.69 258 ASN A N 1
ATOM 1943 C CA . ASN A 1 258 ? 8.761 -4.973 11.844 1.00 97.69 258 ASN A CA 1
ATOM 1944 C C . ASN A 1 258 ? 8.044 -5.040 10.488 1.00 97.69 258 ASN A C 1
ATOM 1946 O O . ASN A 1 258 ? 6.995 -5.670 10.367 1.00 97.69 258 ASN A O 1
ATOM 1950 N N . LEU A 1 259 ? 8.611 -4.426 9.448 1.00 97.62 259 LEU A N 1
ATOM 1951 C CA . LEU A 1 259 ? 7.978 -4.386 8.123 1.00 97.62 259 LEU A CA 1
ATOM 1952 C C . LEU A 1 259 ? 7.901 -5.769 7.459 1.00 97.62 259 LEU A C 1
ATOM 1954 O O . LEU A 1 259 ? 7.022 -6.012 6.635 1.00 97.62 259 LEU A O 1
ATOM 1958 N N . GLY A 1 260 ? 8.749 -6.715 7.876 1.00 96.56 260 GLY A N 1
ATOM 1959 C CA . GLY A 1 260 ? 8.636 -8.120 7.482 1.00 96.56 260 GLY A CA 1
ATOM 1960 C C . GLY A 1 260 ? 7.351 -8.790 7.986 1.00 96.56 260 GLY A C 1
ATOM 1961 O O . GLY A 1 260 ? 6.907 -9.781 7.409 1.00 96.56 260 GLY A O 1
ATOM 1962 N N . GLU A 1 261 ? 6.700 -8.233 9.008 1.00 97.19 261 GLU A N 1
ATOM 1963 C CA . GLU A 1 261 ? 5.443 -8.729 9.585 1.00 97.19 261 GLU A CA 1
ATOM 1964 C C . GLU A 1 261 ? 4.202 -7.986 9.078 1.00 97.19 261 GLU A C 1
ATOM 1966 O O . GLU A 1 261 ? 3.087 -8.377 9.421 1.00 97.19 261 GLU A O 1
ATOM 1971 N N . ALA A 1 262 ? 4.372 -6.972 8.219 1.00 98.31 262 ALA A N 1
ATOM 1972 C CA . ALA A 1 262 ? 3.261 -6.232 7.632 1.00 98.31 262 ALA A CA 1
ATOM 1973 C C . ALA A 1 262 ? 2.253 -7.180 6.967 1.00 98.31 262 ALA A C 1
ATOM 1975 O O . ALA A 1 262 ? 2.635 -8.065 6.185 1.00 98.31 262 ALA A O 1
ATOM 1976 N N . GLN A 1 263 ? 0.970 -6.996 7.290 1.00 98.44 263 GLN A N 1
ATOM 1977 C CA . GLN A 1 263 ? -0.113 -7.808 6.736 1.00 98.44 263 GLN A CA 1
ATOM 1978 C C . GLN A 1 263 ? -0.454 -7.384 5.309 1.00 98.44 263 GLN A C 1
ATOM 1980 O O . GLN A 1 263 ? -0.914 -8.210 4.522 1.00 98.44 263 GLN A O 1
ATOM 1985 N N . VAL A 1 264 ? -0.212 -6.118 4.966 1.00 98.50 264 VAL A N 1
ATOM 1986 C CA . VAL A 1 264 ? -0.391 -5.587 3.616 1.00 98.50 264 VAL A CA 1
ATOM 1987 C C . VAL A 1 264 ? 0.899 -4.916 3.172 1.00 98.50 264 VAL A C 1
ATOM 1989 O O . VAL A 1 264 ? 1.457 -4.086 3.885 1.00 98.50 264 VAL A O 1
ATOM 1992 N N . VAL A 1 265 ? 1.373 -5.283 1.989 1.00 98.25 265 VAL A N 1
ATOM 1993 C CA . VAL A 1 265 ? 2.630 -4.812 1.411 1.00 98.25 265 VAL A CA 1
ATOM 1994 C C . VAL A 1 265 ? 2.342 -4.330 -0.005 1.00 98.25 265 VAL A C 1
ATOM 1996 O O . VAL A 1 265 ? 1.548 -4.947 -0.717 1.00 98.25 265 VAL A O 1
ATOM 1999 N N . GLY A 1 266 ? 2.971 -3.248 -0.447 1.00 97.19 266 GLY A N 1
ATOM 2000 C CA . GLY A 1 266 ? 2.802 -2.832 -1.828 1.00 97.19 266 GLY A CA 1
ATOM 2001 C C . GLY A 1 266 ? 3.917 -1.999 -2.411 1.00 97.19 266 GLY A C 1
ATOM 2002 O O . GLY A 1 266 ? 4.733 -1.423 -1.698 1.00 97.19 266 GLY A O 1
ATOM 2003 N N . TYR A 1 267 ? 3.925 -1.961 -3.738 1.00 96.88 267 TYR A N 1
ATOM 2004 C CA . TYR A 1 267 ? 4.832 -1.150 -4.538 1.00 96.88 267 TYR A CA 1
ATOM 2005 C C . TYR A 1 267 ? 4.082 0.033 -5.149 1.00 96.88 267 TYR A C 1
ATOM 2007 O O . TYR A 1 267 ? 2.962 -0.117 -5.645 1.00 96.88 267 TYR A O 1
ATOM 2015 N N . ILE A 1 268 ? 4.706 1.207 -5.127 1.00 96.19 268 ILE A N 1
ATOM 2016 C CA . ILE A 1 268 ? 4.161 2.430 -5.705 1.00 96.19 268 ILE A CA 1
ATOM 2017 C C . ILE A 1 268 ? 5.253 3.116 -6.525 1.00 96.19 268 ILE A C 1
ATOM 2019 O O . ILE A 1 268 ? 6.365 3.318 -6.045 1.00 96.19 268 ILE A O 1
ATOM 2023 N N . GLY A 1 269 ? 4.942 3.504 -7.757 1.00 93.25 269 GLY A N 1
ATOM 2024 C CA . GLY A 1 269 ? 5.888 4.218 -8.614 1.00 93.25 269 GLY A CA 1
ATOM 2025 C C . GLY A 1 269 ? 5.750 3.836 -10.077 1.00 93.25 269 GLY A C 1
ATOM 2026 O O . GLY A 1 269 ? 4.766 3.219 -10.488 1.00 93.25 269 GLY A O 1
ATOM 2027 N N . HIS A 1 270 ? 6.753 4.178 -10.881 1.00 89.88 270 HIS A N 1
ATOM 2028 C CA . HIS A 1 270 ? 6.808 3.745 -12.279 1.00 89.88 270 HIS A CA 1
ATOM 2029 C C . HIS A 1 270 ? 6.980 2.227 -12.383 1.00 89.88 270 HIS A C 1
ATOM 2031 O O . HIS A 1 270 ? 7.628 1.624 -11.529 1.00 89.88 270 HIS A O 1
ATOM 2037 N N . ASN A 1 271 ? 6.394 1.590 -13.394 1.00 87.44 271 ASN A N 1
ATOM 2038 C CA . ASN A 1 271 ? 6.475 0.136 -13.514 1.00 87.44 271 ASN A CA 1
ATOM 2039 C C . ASN A 1 271 ? 7.833 -0.223 -14.101 1.00 87.44 271 ASN A C 1
ATOM 2041 O O . ASN A 1 271 ? 8.014 -0.141 -15.308 1.00 87.44 271 ASN A O 1
ATOM 2045 N N . PHE A 1 272 ? 8.792 -0.619 -13.271 1.00 80.81 272 PHE A N 1
ATOM 2046 C CA . PHE A 1 272 ? 10.131 -0.929 -13.773 1.00 80.81 272 PHE A CA 1
ATOM 2047 C C . PHE A 1 272 ? 10.130 -2.147 -14.708 1.00 80.81 272 PHE A C 1
ATOM 2049 O O . PHE A 1 272 ? 10.956 -2.194 -15.606 1.00 80.81 272 PHE A O 1
ATOM 2056 N N . PHE A 1 273 ? 9.173 -3.083 -14.603 1.00 77.06 273 PHE A N 1
ATOM 2057 C CA . PHE A 1 273 ? 9.049 -4.174 -15.579 1.00 77.06 273 PHE A CA 1
ATOM 2058 C C . PHE A 1 273 ? 8.616 -3.694 -16.972 1.00 77.06 273 PHE A C 1
ATOM 2060 O O . PHE A 1 273 ? 8.737 -4.454 -17.926 1.00 77.06 273 PHE A O 1
ATOM 2067 N N . PHE A 1 274 ? 8.076 -2.478 -17.087 1.00 71.38 274 PHE A N 1
ATOM 2068 C CA . PHE A 1 274 ? 7.702 -1.879 -18.367 1.00 71.38 274 PHE A CA 1
ATOM 2069 C C . PHE A 1 274 ? 8.914 -1.332 -19.137 1.00 71.38 274 PHE A C 1
ATOM 2071 O O . PHE A 1 274 ? 8.867 -1.278 -20.359 1.00 71.38 274 PHE A O 1
ATOM 2078 N N . ASP A 1 275 ? 9.992 -0.960 -18.440 1.00 68.00 275 ASP A N 1
ATOM 2079 C CA . ASP A 1 275 ? 11.163 -0.315 -19.052 1.00 68.00 275 ASP A CA 1
ATOM 2080 C C . ASP A 1 275 ? 12.217 -1.299 -19.561 1.00 68.00 275 ASP A C 1
ATOM 2082 O O . ASP A 1 275 ? 13.129 -0.911 -20.289 1.00 68.00 275 ASP A O 1
ATOM 2086 N N . TYR A 1 276 ? 12.121 -2.573 -19.185 1.00 60.41 276 TYR A N 1
ATOM 2087 C CA . TYR A 1 276 ? 12.986 -3.593 -19.755 1.00 60.41 276 TYR A CA 1
ATOM 2088 C C . TYR A 1 276 ? 12.456 -3.948 -21.145 1.00 60.41 276 TYR A C 1
ATOM 2090 O O . TYR A 1 276 ? 11.409 -4.587 -21.243 1.00 60.41 276 TYR A O 1
ATOM 2098 N N . GLU A 1 277 ? 13.215 -3.590 -22.194 1.00 53.53 277 GLU A N 1
ATOM 2099 C CA . GLU A 1 277 ? 12.948 -3.884 -23.626 1.00 53.53 277 GLU A CA 1
ATOM 2100 C C . GLU A 1 277 ? 12.597 -5.361 -23.899 1.00 53.53 277 GLU A C 1
ATOM 2102 O O . GLU A 1 277 ? 12.001 -5.716 -24.912 1.00 53.53 277 GLU A O 1
ATOM 2107 N N . ASP A 1 278 ? 12.920 -6.209 -22.935 1.00 50.25 278 ASP A N 1
ATOM 2108 C CA . ASP A 1 278 ? 12.947 -7.648 -23.015 1.00 50.25 278 ASP A CA 1
ATOM 2109 C C . ASP A 1 278 ? 11.964 -8.347 -22.056 1.00 50.25 278 ASP A C 1
ATOM 2111 O O . ASP A 1 278 ? 11.759 -9.551 -22.164 1.00 50.25 278 ASP A O 1
ATOM 2115 N N . PHE A 1 279 ? 11.345 -7.647 -21.092 1.00 54.25 279 PHE A N 1
ATOM 2116 C CA . PHE A 1 279 ? 10.481 -8.247 -20.050 1.00 54.25 279 PHE A CA 1
ATOM 2117 C C . PHE A 1 279 ? 11.088 -9.464 -19.287 1.00 54.25 279 PHE A C 1
ATOM 2119 O O . PHE A 1 279 ? 10.376 -10.130 -18.532 1.00 54.25 279 PHE A O 1
ATOM 2126 N N . TYR A 1 280 ? 12.389 -9.765 -19.442 1.00 53.81 280 TYR A N 1
ATOM 2127 C CA . TYR A 1 280 ? 13.057 -10.974 -18.921 1.00 53.81 280 TYR A CA 1
ATOM 2128 C C . TYR A 1 280 ? 13.619 -10.835 -17.503 1.00 53.81 280 TYR A C 1
ATOM 2130 O O . TYR A 1 280 ? 14.257 -11.764 -17.007 1.00 53.81 280 TYR A O 1
ATOM 2138 N N . TRP A 1 281 ? 13.412 -9.703 -16.825 1.00 56.75 281 TRP A N 1
ATOM 2139 C CA . TRP A 1 281 ? 13.873 -9.568 -15.446 1.00 56.75 281 TRP A CA 1
ATOM 2140 C C . TRP A 1 281 ? 12.992 -10.402 -14.510 1.00 56.75 281 TRP A C 1
ATOM 2142 O O . TRP A 1 281 ? 11.952 -9.944 -14.044 1.00 56.75 281 TRP A O 1
ATOM 2152 N N . ASP A 1 282 ? 13.430 -11.620 -14.184 1.00 60.97 282 ASP A N 1
ATOM 2153 C CA . ASP A 1 282 ? 12.932 -12.371 -13.026 1.00 60.97 282 ASP A CA 1
ATOM 2154 C C . ASP A 1 282 ? 13.604 -11.825 -11.759 1.00 60.97 282 ASP A C 1
ATOM 2156 O O . ASP A 1 282 ? 14.285 -12.531 -11.029 1.00 60.97 282 ASP A O 1
ATOM 2160 N N . GLY A 1 283 ? 13.493 -10.519 -11.509 1.00 61.09 283 GLY A N 1
ATOM 2161 C CA . GLY A 1 283 ? 14.174 -9.845 -10.396 1.00 61.09 283 GLY A CA 1
ATOM 2162 C C . GLY A 1 283 ? 13.847 -10.377 -9.010 1.00 61.09 283 GLY A C 1
ATOM 2163 O O . GLY A 1 283 ? 14.538 -10.091 -8.033 1.00 61.09 283 GLY A O 1
ATOM 2164 N N . PHE A 1 284 ? 12.788 -11.175 -8.930 1.00 76.69 284 PHE A N 1
ATOM 2165 C CA . PHE A 1 284 ? 12.376 -11.872 -7.730 1.00 76.69 284 PHE A CA 1
ATOM 2166 C C . PHE A 1 284 ? 12.853 -13.326 -7.696 1.00 76.69 284 PHE A C 1
ATOM 2168 O O . PHE A 1 284 ? 12.567 -14.010 -6.715 1.00 76.69 284 PHE A O 1
ATOM 2175 N N . GLU A 1 285 ? 13.611 -13.792 -8.696 1.00 76.25 285 GLU A N 1
ATOM 2176 C CA . GLU A 1 285 ? 14.205 -15.127 -8.737 1.00 76.25 285 GLU A CA 1
ATOM 2177 C C . GLU A 1 285 ? 14.949 -15.442 -7.434 1.00 76.25 285 GLU A C 1
ATOM 2179 O O . GLU A 1 285 ? 14.734 -16.524 -6.893 1.00 76.25 285 GLU A O 1
ATOM 2184 N N . PRO A 1 286 ? 15.768 -14.548 -6.848 1.00 81.00 286 PRO A N 1
ATOM 2185 C CA . PRO A 1 286 ? 16.464 -14.868 -5.602 1.00 81.00 286 PRO A CA 1
ATOM 2186 C C . PRO A 1 286 ? 15.526 -15.038 -4.395 1.00 81.00 286 PRO A C 1
ATOM 2188 O O . PRO A 1 286 ? 15.927 -15.600 -3.378 1.00 81.00 286 PRO A O 1
ATOM 2191 N N . ILE A 1 287 ? 14.282 -14.564 -4.492 1.00 80.25 287 ILE A N 1
ATOM 2192 C CA . ILE A 1 287 ? 13.301 -14.498 -3.408 1.00 80.25 287 ILE A CA 1
ATOM 2193 C C . ILE A 1 287 ? 12.240 -15.574 -3.659 1.00 80.25 287 ILE A C 1
ATOM 2195 O O . ILE A 1 287 ? 11.096 -15.274 -3.989 1.00 80.25 287 ILE A O 1
ATOM 2199 N N . LYS A 1 288 ? 12.616 -16.857 -3.560 1.00 83.31 288 LYS A N 1
ATOM 2200 C CA . LYS A 1 288 ? 11.722 -17.996 -3.873 1.00 83.31 288 LYS A CA 1
ATOM 2201 C C . LYS A 1 288 ? 10.804 -18.392 -2.712 1.00 83.31 288 LYS A C 1
ATOM 2203 O O . LYS A 1 288 ? 9.937 -19.252 -2.892 1.00 83.31 288 LYS A O 1
ATOM 2208 N N . GLU A 1 289 ? 10.956 -17.775 -1.542 1.00 88.75 289 GLU A N 1
ATOM 2209 C CA . GLU A 1 289 ? 10.178 -18.084 -0.345 1.00 88.75 289 GLU A CA 1
ATOM 2210 C C . GLU A 1 289 ? 8.671 -17.858 -0.546 1.00 88.75 289 GLU A C 1
ATOM 2212 O O . GLU A 1 289 ? 8.212 -17.244 -1.515 1.00 88.75 289 GLU A O 1
ATOM 2217 N N . ARG A 1 290 ? 7.875 -18.398 0.377 1.00 86.00 290 ARG A N 1
ATOM 2218 C CA . ARG A 1 290 ? 6.430 -18.175 0.449 1.00 86.00 290 ARG A CA 1
ATOM 2219 C C . ARG A 1 290 ? 6.108 -17.596 1.818 1.00 86.00 290 ARG A C 1
ATOM 2221 O O . ARG A 1 290 ? 6.672 -18.083 2.803 1.00 86.00 290 ARG A O 1
ATOM 2228 N N . PRO A 1 291 ? 5.186 -16.627 1.910 1.00 89.94 291 PRO A N 1
ATOM 2229 C CA . PRO A 1 291 ? 4.829 -16.093 3.205 1.00 89.94 291 PRO A CA 1
ATOM 2230 C C . PRO A 1 291 ? 4.172 -17.178 4.060 1.00 89.94 291 PRO A C 1
ATOM 2232 O O . PRO A 1 291 ? 3.248 -17.879 3.636 1.00 89.94 291 PRO A O 1
ATOM 2235 N N . ALA A 1 292 ? 4.650 -17.301 5.299 1.00 89.81 292 ALA A N 1
ATOM 2236 C CA . ALA A 1 292 ? 4.143 -18.278 6.264 1.00 89.81 292 ALA A CA 1
ATOM 2237 C C . ALA A 1 292 ? 2.666 -18.043 6.639 1.00 89.81 292 ALA A C 1
ATOM 2239 O O . ALA A 1 292 ? 1.999 -18.946 7.136 1.00 89.81 292 ALA A O 1
ATOM 2240 N N . ARG A 1 293 ? 2.158 -16.833 6.390 1.00 93.69 293 ARG A N 1
ATOM 2241 C CA . ARG A 1 293 ? 0.790 -16.386 6.666 1.00 93.69 293 ARG A CA 1
ATOM 2242 C C . ARG A 1 293 ? 0.231 -15.607 5.473 1.00 93.69 293 ARG A C 1
ATOM 2244 O O . ARG A 1 293 ? 1.029 -15.025 4.741 1.00 93.69 293 ARG A O 1
ATOM 2251 N N . PRO A 1 294 ? -1.097 -15.532 5.297 1.00 95.50 294 PRO A N 1
ATOM 2252 C CA . PRO A 1 294 ? -1.712 -14.661 4.301 1.00 95.50 294 PRO A CA 1
ATOM 2253 C C . PRO A 1 294 ? -1.215 -13.210 4.393 1.00 95.50 294 PRO A C 1
ATOM 2255 O O . PRO A 1 294 ? -1.197 -12.630 5.483 1.00 95.50 294 PRO A O 1
ATOM 2258 N N . LYS A 1 295 ? -0.837 -12.636 3.247 1.00 96.56 295 LYS A N 1
ATOM 2259 C CA . LYS A 1 295 ? -0.478 -11.225 3.068 1.00 96.56 295 LYS A CA 1
ATOM 2260 C C . LYS A 1 295 ? -1.214 -10.612 1.884 1.00 96.56 295 LYS A C 1
ATOM 2262 O O . LYS A 1 295 ? -1.417 -11.273 0.869 1.00 96.56 295 LYS A O 1
ATOM 2267 N N . GLY A 1 296 ? -1.587 -9.346 2.018 1.00 96.75 296 GLY A N 1
ATOM 2268 C CA . GLY A 1 296 ? -2.120 -8.530 0.935 1.00 96.75 296 GLY A CA 1
ATOM 2269 C C . GLY A 1 296 ? -0.998 -7.904 0.112 1.00 96.75 296 GLY A C 1
ATOM 2270 O O . GLY A 1 296 ? -0.036 -7.393 0.679 1.00 96.75 296 GLY A O 1
ATOM 2271 N N . LEU A 1 297 ? -1.145 -7.919 -1.208 1.00 96.44 297 LEU A N 1
ATOM 2272 C CA . LEU A 1 297 ? -0.294 -7.241 -2.178 1.00 96.44 297 LEU A CA 1
ATOM 2273 C C . LEU A 1 297 ? -1.096 -6.141 -2.872 1.00 96.44 297 LEU A C 1
ATOM 2275 O O . LEU A 1 297 ? -2.166 -6.409 -3.418 1.00 96.44 297 LEU A O 1
ATOM 2279 N N . PHE A 1 298 ? -0.560 -4.927 -2.924 1.00 97.38 298 PHE A N 1
ATOM 2280 C CA . PHE A 1 298 ? -1.033 -3.899 -3.849 1.00 97.38 298 PHE A CA 1
ATOM 2281 C C . PHE A 1 298 ? 0.118 -3.348 -4.695 1.00 97.38 298 PHE A C 1
ATOM 2283 O O . PHE A 1 298 ? 1.252 -3.254 -4.236 1.00 97.38 298 PHE A O 1
ATOM 2290 N N . VAL A 1 299 ? -0.159 -2.981 -5.944 1.00 95.88 299 VAL A N 1
ATOM 2291 C CA . VAL A 1 299 ? 0.832 -2.381 -6.844 1.00 95.88 299 VAL A CA 1
ATOM 2292 C C . VAL A 1 299 ? 0.196 -1.226 -7.605 1.00 95.88 299 VAL A C 1
ATOM 2294 O O . VAL A 1 299 ? -0.541 -1.431 -8.573 1.00 95.88 299 VAL A O 1
ATOM 2297 N N . ILE A 1 300 ? 0.511 -0.003 -7.186 1.00 95.31 300 ILE A N 1
ATOM 2298 C CA . ILE A 1 300 ? 0.023 1.233 -7.806 1.00 95.31 300 ILE A CA 1
ATOM 2299 C C . ILE A 1 300 ? 1.110 1.734 -8.752 1.00 95.31 300 ILE A C 1
ATOM 2301 O O . ILE A 1 300 ? 2.006 2.491 -8.384 1.00 95.31 300 ILE A O 1
ATOM 2305 N N . SER A 1 301 ? 1.054 1.227 -9.976 1.00 93.00 301 SER A N 1
ATOM 2306 C CA . SER A 1 301 ? 2.061 1.452 -11.004 1.00 93.00 301 SER A CA 1
ATOM 2307 C C . SER A 1 301 ? 1.478 1.140 -12.374 1.00 93.00 301 SER A C 1
ATOM 2309 O O . SER A 1 301 ? 0.623 0.264 -12.435 1.00 93.00 301 SER A O 1
ATOM 2311 N N . CYS A 1 302 ? 1.904 1.805 -13.452 1.00 89.31 302 CYS A N 1
ATOM 2312 C CA . CYS A 1 302 ? 1.366 1.617 -14.808 1.00 89.31 302 CYS A CA 1
ATOM 2313 C C . CYS A 1 302 ? 1.286 0.141 -15.223 1.00 89.31 302 CYS A C 1
ATOM 2315 O O . CYS A 1 302 ? 2.301 -0.544 -15.277 1.00 89.31 302 CYS A O 1
ATOM 2317 N N . MET A 1 303 ? 0.096 -0.344 -15.582 1.00 86.44 303 MET A N 1
ATOM 2318 C CA . MET A 1 303 ? -0.120 -1.694 -16.123 1.00 86.44 303 MET A CA 1
ATOM 2319 C C . MET A 1 303 ? 0.434 -2.845 -15.256 1.00 86.44 303 MET A C 1
ATOM 2321 O O . MET A 1 303 ? 0.799 -3.901 -15.777 1.00 86.44 303 MET A O 1
ATOM 2325 N N . SER A 1 304 ? 0.493 -2.679 -13.931 1.00 88.31 304 SER A N 1
ATOM 2326 C CA . SER A 1 304 ? 1.052 -3.687 -13.015 1.00 88.31 304 SER A CA 1
ATOM 2327 C C . SER A 1 304 ? 0.308 -5.028 -13.026 1.00 88.31 304 SER A C 1
ATOM 2329 O O . SER A 1 304 ? 0.895 -6.056 -12.709 1.00 88.31 304 SER A O 1
ATOM 2331 N N . GLY A 1 305 ? -0.966 -5.039 -13.424 1.00 83.75 305 GLY A N 1
ATOM 2332 C CA . GLY A 1 305 ? -1.770 -6.245 -13.621 1.00 83.75 305 GLY A CA 1
ATOM 2333 C C . GLY A 1 305 ? -1.690 -6.849 -15.025 1.00 83.75 305 GLY A C 1
ATOM 2334 O O . GLY A 1 305 ? -2.339 -7.859 -15.274 1.00 83.75 305 GLY A O 1
ATOM 2335 N N . ARG A 1 306 ? -0.922 -6.248 -15.943 1.00 75.75 306 ARG A N 1
ATOM 2336 C CA . ARG A 1 306 ? -0.693 -6.772 -17.304 1.00 75.75 306 ARG A CA 1
ATOM 2337 C C . ARG A 1 306 ? 0.736 -7.237 -17.534 1.00 75.75 306 ARG A C 1
ATOM 2339 O O . ARG A 1 306 ? 0.958 -8.152 -18.319 1.00 75.75 306 ARG A O 1
ATOM 2346 N N . VAL A 1 307 ? 1.698 -6.613 -16.861 1.00 72.69 307 VAL A N 1
ATOM 2347 C CA . VAL A 1 307 ? 3.106 -6.986 -16.981 1.00 72.69 307 VAL A CA 1
ATOM 2348 C C . VAL A 1 307 ? 3.395 -8.157 -16.029 1.00 72.69 307 VAL A C 1
ATOM 2350 O O . VAL A 1 307 ? 3.103 -8.048 -14.837 1.00 72.69 307 VAL A O 1
ATOM 2353 N N . PRO A 1 308 ? 3.948 -9.287 -16.515 1.00 67.94 308 PRO A N 1
ATOM 2354 C CA . PRO A 1 308 ? 3.990 -10.544 -15.761 1.00 67.94 308 PRO A CA 1
ATOM 2355 C C . PRO A 1 308 ? 4.791 -10.475 -14.455 1.00 67.94 308 PRO A C 1
ATOM 2357 O O . PRO A 1 308 ? 4.511 -11.248 -13.545 1.00 67.94 308 PRO A O 1
ATOM 2360 N N . GLY A 1 309 ? 5.739 -9.544 -14.331 1.00 78.31 309 GLY A N 1
ATOM 2361 C CA . GLY A 1 309 ? 6.671 -9.466 -13.207 1.00 78.31 309 GLY A CA 1
ATOM 2362 C C . GLY A 1 309 ? 6.023 -9.431 -11.818 1.00 78.31 309 GLY A C 1
ATOM 2363 O O . GLY A 1 309 ? 6.353 -10.247 -10.967 1.00 78.31 309 GLY A O 1
ATOM 2364 N N . PHE A 1 310 ? 5.043 -8.556 -11.571 1.00 82.19 310 PHE A N 1
ATOM 2365 C CA . PHE A 1 310 ? 4.351 -8.540 -10.270 1.00 82.19 310 PHE A CA 1
ATOM 2366 C C . PHE A 1 310 ? 3.441 -9.754 -10.064 1.00 82.19 310 PHE A C 1
ATOM 2368 O O . PHE A 1 310 ? 3.174 -10.146 -8.930 1.00 82.19 310 PHE A O 1
ATOM 2375 N N . LEU A 1 311 ? 2.978 -10.371 -11.151 1.00 80.62 311 LEU A N 1
ATOM 2376 C CA . LEU A 1 311 ? 2.102 -11.537 -11.104 1.00 80.62 311 LEU A CA 1
ATOM 2377 C C . LEU A 1 311 ? 2.873 -12.822 -10.749 1.00 80.62 311 LEU A C 1
ATOM 2379 O O . LEU A 1 311 ? 2.258 -13.788 -10.303 1.00 80.62 311 LEU A O 1
ATOM 2383 N N . THR A 1 312 ? 4.209 -12.831 -10.852 1.00 79.88 312 THR A N 1
ATOM 2384 C CA . THR A 1 312 ? 5.049 -13.942 -10.359 1.00 79.88 312 THR A CA 1
ATOM 2385 C C . THR A 1 312 ? 5.122 -13.999 -8.830 1.00 79.88 312 THR A C 1
ATOM 2387 O O . THR A 1 312 ? 5.451 -15.039 -8.257 1.00 79.88 312 THR A O 1
ATOM 2390 N N . LEU A 1 313 ? 4.770 -12.904 -8.143 1.00 82.81 313 LEU A N 1
ATOM 2391 C CA . LEU A 1 313 ? 4.678 -12.856 -6.681 1.00 82.81 313 LEU A CA 1
ATOM 2392 C C . LEU A 1 313 ? 3.431 -13.569 -6.145 1.00 82.81 313 LEU A C 1
ATOM 2394 O O . LEU A 1 313 ? 3.306 -13.764 -4.935 1.00 82.81 313 LEU A O 1
ATOM 2398 N N . LEU A 1 314 ? 2.501 -13.945 -7.026 1.00 80.25 314 LEU A N 1
ATOM 2399 C CA . LEU A 1 314 ? 1.265 -14.613 -6.644 1.00 80.25 314 LEU A CA 1
ATOM 2400 C C . LEU A 1 314 ? 1.514 -16.085 -6.309 1.00 80.25 314 LEU A C 1
ATOM 2402 O O . LEU A 1 314 ? 2.312 -16.778 -6.937 1.00 80.25 314 LEU A O 1
ATOM 2406 N N . GLY A 1 315 ? 0.802 -16.586 -5.303 1.00 73.56 315 GLY A N 1
ATOM 2407 C CA . GLY A 1 315 ? 0.942 -17.961 -4.837 1.00 73.56 315 GLY A CA 1
ATOM 2408 C C . GLY A 1 315 ? 0.285 -18.184 -3.479 1.00 73.56 315 GLY A C 1
ATOM 2409 O O . GLY A 1 315 ? -0.422 -17.318 -2.966 1.00 73.56 315 GLY A O 1
ATOM 2410 N N . HIS A 1 316 ? 0.514 -19.361 -2.884 1.00 73.12 316 HIS A N 1
ATOM 2411 C CA . HIS A 1 316 ? -0.064 -19.728 -1.587 1.00 73.12 316 HIS A CA 1
ATOM 2412 C C . HIS A 1 316 ? 0.274 -18.663 -0.531 1.00 73.12 316 HIS A C 1
ATOM 2414 O O . HIS A 1 316 ? 1.444 -18.514 -0.181 1.00 73.12 316 HIS A O 1
ATOM 2420 N N . ASN A 1 317 ? -0.764 -17.971 -0.042 1.00 89.38 317 ASN A N 1
ATOM 2421 C CA . ASN A 1 317 ? -0.750 -16.892 0.955 1.00 89.38 317 ASN A CA 1
ATOM 2422 C C . ASN A 1 317 ? -0.403 -15.468 0.470 1.00 89.38 317 ASN A C 1
ATOM 2424 O O . ASN A 1 317 ? -0.241 -14.589 1.313 1.00 89.38 317 ASN A O 1
ATOM 2428 N N . VAL A 1 318 ? -0.342 -15.188 -0.836 1.00 91.81 318 VAL A N 1
ATOM 2429 C CA . VAL A 1 318 ? -0.303 -13.801 -1.350 1.00 91.81 318 VAL A CA 1
ATOM 2430 C C . VAL A 1 318 ? -1.636 -13.469 -2.010 1.00 91.81 318 VAL A C 1
ATOM 2432 O O . VAL A 1 318 ? -2.051 -14.159 -2.939 1.00 91.81 318 VAL A O 1
ATOM 2435 N N . HIS A 1 319 ? -2.291 -12.408 -1.537 1.00 92.50 319 HIS A N 1
ATOM 2436 C CA . HIS A 1 319 ? -3.611 -11.981 -1.987 1.00 92.50 319 HIS A CA 1
ATOM 2437 C C . HIS A 1 319 ? -3.562 -10.599 -2.652 1.00 92.50 319 HIS A C 1
ATOM 2439 O O . HIS A 1 319 ? -3.118 -9.635 -2.037 1.00 92.50 319 HIS A O 1
ATOM 2445 N N . VAL A 1 320 ? -4.037 -10.471 -3.890 1.00 92.62 320 VAL A N 1
ATOM 2446 C CA . VAL A 1 320 ? -4.039 -9.207 -4.640 1.00 92.62 320 VAL A CA 1
ATOM 2447 C C . VAL A 1 320 ? -5.179 -8.299 -4.187 1.00 92.62 320 VAL A C 1
ATOM 2449 O O . VAL A 1 320 ? -6.352 -8.525 -4.481 1.00 92.62 320 VAL A O 1
ATOM 2452 N N . LEU A 1 321 ? -4.821 -7.202 -3.536 1.00 95.25 321 LEU A N 1
ATOM 2453 C CA . LEU A 1 321 ? -5.762 -6.152 -3.165 1.00 95.25 321 LEU A CA 1
ATOM 2454 C C . LEU A 1 321 ? -6.055 -5.227 -4.342 1.00 95.25 321 LEU A C 1
ATOM 2456 O O . LEU A 1 321 ? -7.214 -4.922 -4.611 1.00 95.25 321 LEU A O 1
ATOM 2460 N N . LEU A 1 322 ? -5.002 -4.780 -5.031 1.00 95.25 322 LEU A N 1
ATOM 2461 C CA . LEU A 1 322 ? -5.116 -3.814 -6.116 1.00 95.25 322 LEU A CA 1
ATOM 2462 C C . LEU A 1 322 ? -3.911 -3.900 -7.056 1.00 95.25 322 LEU A C 1
ATOM 2464 O O . LEU A 1 322 ? -2.773 -3.789 -6.608 1.00 95.25 322 LEU A O 1
ATOM 2468 N N . LEU A 1 323 ? -4.152 -4.026 -8.356 1.00 93.88 323 LEU A N 1
ATOM 2469 C CA . LEU A 1 323 ? -3.175 -3.746 -9.414 1.00 93.88 323 LEU A CA 1
ATOM 2470 C C . LEU A 1 323 ? -3.815 -2.783 -10.412 1.00 93.88 323 LEU A C 1
ATOM 2472 O O . LEU A 1 323 ? -5.037 -2.621 -10.435 1.00 93.88 323 LEU A O 1
ATOM 2476 N N . SER A 1 324 ? -3.005 -2.167 -11.264 1.00 91.50 324 SER A N 1
ATOM 2477 C CA . SER A 1 324 ? -3.504 -1.315 -12.333 1.00 91.50 324 SER A CA 1
ATOM 2478 C C . SER A 1 324 ? -3.517 -2.041 -13.677 1.00 91.50 324 SER A C 1
ATOM 2480 O O . SER A 1 324 ? -2.679 -2.891 -13.987 1.00 91.50 324 SER A O 1
ATOM 2482 N N . ARG A 1 325 ? -4.482 -1.671 -14.505 1.00 86.62 325 ARG A N 1
ATOM 2483 C CA . ARG A 1 325 ? -4.701 -2.198 -15.847 1.00 86.62 325 ARG A CA 1
ATOM 2484 C C . ARG A 1 325 ? -4.135 -1.296 -16.936 1.00 86.62 325 ARG A C 1
ATOM 2486 O O . ARG A 1 325 ? -3.751 -1.780 -17.997 1.00 86.62 325 ARG A O 1
ATOM 2493 N N . TYR A 1 326 ? -4.120 0.007 -16.688 1.00 84.81 326 TYR A N 1
ATOM 2494 C CA . TYR A 1 326 ? -3.758 1.031 -17.662 1.00 84.81 326 TYR A CA 1
ATOM 2495 C C . TYR A 1 326 ? -2.564 1.851 -17.178 1.00 84.81 326 TYR A C 1
ATOM 2497 O O . TYR A 1 326 ? -2.067 1.674 -16.063 1.00 84.81 326 TYR A O 1
ATOM 2505 N N . PHE A 1 327 ? -2.104 2.759 -18.033 1.00 83.69 327 PHE A N 1
ATOM 2506 C CA . PHE A 1 327 ? -1.200 3.823 -17.625 1.00 83.69 327 PHE A CA 1
ATOM 2507 C C . PHE A 1 327 ? -1.904 4.707 -16.598 1.00 83.69 327 PHE A C 1
ATOM 2509 O O . PHE A 1 327 ? -2.932 5.320 -16.897 1.00 83.69 327 PHE A O 1
ATOM 2516 N N . ILE A 1 328 ? -1.360 4.730 -15.385 1.00 88.25 328 ILE A N 1
ATOM 2517 C CA . ILE A 1 328 ? -1.872 5.530 -14.281 1.00 88.25 328 ILE A CA 1
ATOM 2518 C C . ILE A 1 328 ? -0.738 6.303 -13.630 1.00 88.25 328 ILE A C 1
ATOM 2520 O O . ILE A 1 328 ? 0.389 5.817 -13.549 1.00 88.25 328 ILE A O 1
ATOM 2524 N N . SER A 1 329 ? -1.054 7.476 -13.100 1.00 88.50 329 SER A N 1
ATOM 2525 C CA . SER A 1 329 ? -0.156 8.152 -12.174 1.00 88.50 329 SER A CA 1
ATOM 2526 C C . SER A 1 329 ? -0.224 7.455 -10.816 1.00 88.50 329 SER A C 1
ATOM 2528 O O . SER A 1 329 ? -1.309 7.171 -10.301 1.00 88.50 329 SER A O 1
ATOM 2530 N N . ALA A 1 330 ? 0.932 7.183 -10.215 1.00 91.94 330 ALA A N 1
ATOM 2531 C CA . ALA A 1 330 ? 1.011 6.562 -8.899 1.00 91.94 330 ALA A CA 1
ATOM 2532 C C . ALA A 1 330 ? 0.770 7.599 -7.787 1.00 91.94 330 ALA A C 1
ATOM 2534 O O . ALA A 1 330 ? 1.694 8.041 -7.110 1.00 91.94 330 ALA A O 1
ATOM 2535 N N . GLU A 1 331 ? -0.485 8.022 -7.634 1.00 93.69 331 GLU A N 1
ATOM 2536 C CA . GLU A 1 331 ? -0.890 9.154 -6.791 1.00 93.69 331 GLU A CA 1
ATOM 2537 C C . GLU A 1 331 ? -1.442 8.727 -5.420 1.00 93.69 331 GLU A C 1
ATOM 2539 O O . GLU A 1 331 ? -2.025 7.652 -5.256 1.00 93.69 331 GLU A O 1
ATOM 2544 N N . GLY A 1 332 ? -1.298 9.610 -4.427 1.00 96.12 332 GLY A N 1
ATOM 2545 C CA . GLY A 1 332 ? -1.606 9.360 -3.016 1.00 96.12 332 GLY A CA 1
ATOM 2546 C C . GLY A 1 332 ? -3.043 8.959 -2.713 1.00 96.12 332 GLY A C 1
ATOM 2547 O O . GLY A 1 332 ? -3.280 8.174 -1.797 1.00 96.12 332 GLY A O 1
ATOM 2548 N N . TYR A 1 333 ? -4.016 9.431 -3.492 1.00 96.50 333 TYR A N 1
ATOM 2549 C CA . TYR A 1 333 ? -5.408 9.019 -3.305 1.00 96.50 333 TYR A CA 1
ATOM 2550 C C . TYR A 1 333 ? -5.646 7.556 -3.708 1.00 96.50 333 TYR A C 1
ATOM 2552 O O . TYR A 1 333 ? -6.564 6.924 -3.188 1.00 96.50 333 TYR A O 1
ATOM 2560 N N . SER A 1 334 ? -4.817 6.987 -4.590 1.00 96.25 334 SER A N 1
ATOM 2561 C CA . SER A 1 334 ? -4.901 5.566 -4.949 1.00 96.25 334 SER A CA 1
ATOM 2562 C C . SER A 1 334 ? -4.402 4.701 -3.793 1.00 96.25 334 SER A C 1
ATOM 2564 O O . SER A 1 334 ? -5.037 3.706 -3.451 1.00 96.25 334 SER A O 1
ATOM 2566 N N . LEU A 1 335 ? -3.318 5.122 -3.129 1.00 97.69 335 LEU A N 1
ATOM 2567 C CA . LEU A 1 335 ? -2.835 4.481 -1.905 1.00 97.69 335 LEU A CA 1
ATOM 2568 C C . LEU A 1 335 ? -3.885 4.567 -0.798 1.00 97.69 335 LEU A C 1
ATOM 2570 O O . LEU A 1 335 ? -4.219 3.548 -0.195 1.00 97.69 335 LEU A O 1
ATOM 2574 N N . LEU A 1 336 ? -4.447 5.758 -0.575 1.00 97.94 336 LEU A N 1
ATOM 2575 C CA . LEU A 1 336 ? -5.475 5.946 0.443 1.00 97.94 336 LEU A CA 1
ATOM 2576 C C . LEU A 1 336 ? -6.714 5.083 0.164 1.00 97.94 336 LEU A C 1
ATOM 2578 O O . LEU A 1 336 ? -7.262 4.527 1.104 1.00 97.94 336 LEU A O 1
ATOM 2582 N N . SER A 1 337 ? -7.092 4.869 -1.101 1.00 98.12 337 SER A N 1
ATOM 2583 C CA . SER A 1 33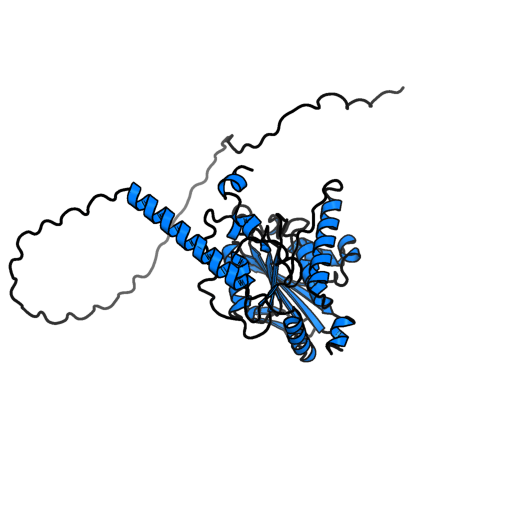7 ? -8.189 3.954 -1.470 1.00 98.12 337 SER A CA 1
ATOM 2584 C C . SER A 1 337 ? -7.935 2.511 -1.023 1.00 98.12 337 SER A C 1
ATOM 2586 O O . SER A 1 337 ? -8.832 1.863 -0.487 1.00 98.12 337 SER A O 1
ATOM 2588 N N . VAL A 1 338 ? -6.711 1.999 -1.211 1.00 97.81 338 VAL A N 1
ATOM 2589 C CA . VAL A 1 338 ? -6.345 0.644 -0.757 1.00 97.81 338 VAL A CA 1
ATOM 2590 C C . VAL A 1 338 ? -6.416 0.559 0.760 1.00 97.81 338 VAL A C 1
ATOM 2592 O O . VAL A 1 338 ? -7.040 -0.352 1.303 1.00 97.81 338 VAL A O 1
ATOM 2595 N N . VAL A 1 339 ? -5.776 1.508 1.443 1.00 98.38 339 VAL A N 1
ATOM 2596 C CA . VAL A 1 339 ? -5.687 1.504 2.904 1.00 98.38 339 VAL A CA 1
ATOM 2597 C C . VAL A 1 339 ? -7.078 1.644 3.527 1.00 98.38 339 VAL A C 1
ATOM 2599 O O . VAL A 1 339 ? -7.437 0.854 4.396 1.00 98.38 339 VAL A O 1
ATOM 2602 N N . ASP A 1 340 ? -7.888 2.581 3.039 1.00 98.56 340 ASP A N 1
ATOM 2603 C CA . ASP A 1 340 ? -9.259 2.811 3.495 1.00 98.56 340 ASP A CA 1
ATOM 2604 C C . ASP A 1 340 ? -10.140 1.572 3.271 1.00 98.56 340 ASP A C 1
ATOM 2606 O O . ASP A 1 340 ? -10.816 1.114 4.192 1.00 98.56 340 ASP A O 1
ATOM 2610 N N . GLY A 1 341 ? -10.051 0.933 2.100 1.00 98.25 341 GLY A N 1
ATOM 2611 C CA . GLY A 1 341 ? -10.773 -0.311 1.841 1.00 98.25 341 GLY A CA 1
ATOM 2612 C C . GLY A 1 341 ? -10.351 -1.460 2.768 1.00 98.25 341 GLY A C 1
ATOM 2613 O O . GLY A 1 341 ? -11.207 -2.184 3.279 1.00 98.25 341 GLY A O 1
ATOM 2614 N N . VAL A 1 342 ? -9.056 -1.607 3.075 1.00 98.44 342 VAL A N 1
ATOM 2615 C CA . VAL A 1 342 ? -8.583 -2.592 4.068 1.00 98.44 342 VAL A CA 1
ATOM 2616 C C . VAL A 1 342 ? -9.135 -2.278 5.459 1.00 98.44 342 VAL A C 1
ATOM 2618 O O . VAL A 1 342 ? -9.633 -3.185 6.129 1.00 98.44 342 VAL A O 1
ATOM 2621 N N . LEU A 1 343 ? -9.121 -1.010 5.876 1.00 98.62 343 LEU A N 1
ATOM 2622 C CA . LEU A 1 343 ? -9.694 -0.566 7.150 1.00 98.62 343 LEU A CA 1
ATOM 2623 C C . LEU A 1 343 ? -11.204 -0.796 7.238 1.00 98.62 343 LEU A C 1
ATOM 2625 O O . LEU A 1 343 ? -11.723 -1.068 8.319 1.00 98.62 343 LEU A O 1
ATOM 2629 N N . GLN A 1 344 ? -11.909 -0.777 6.111 1.00 98.38 344 GLN A N 1
ATOM 2630 C CA . GLN A 1 344 ? -13.324 -1.131 6.041 1.00 98.38 344 GLN A CA 1
ATOM 2631 C C . GLN A 1 344 ? -13.583 -2.646 5.973 1.00 98.38 344 GLN A C 1
ATOM 2633 O O . GLN A 1 344 ? -14.733 -3.056 6.155 1.00 98.38 344 GLN A O 1
ATOM 2638 N N . ARG A 1 345 ? -12.545 -3.475 5.766 1.00 97.81 345 ARG A N 1
ATOM 2639 C CA . ARG A 1 345 ? -12.644 -4.904 5.406 1.00 97.81 345 ARG A CA 1
ATOM 2640 C C . ARG A 1 345 ? -13.416 -5.117 4.093 1.00 97.81 345 ARG A C 1
ATOM 2642 O O . ARG A 1 345 ? -14.256 -6.011 3.988 1.00 97.81 345 ARG A O 1
ATOM 2649 N N . ALA A 1 346 ? -13.174 -4.251 3.113 1.00 97.00 346 ALA A N 1
ATOM 2650 C CA . ALA A 1 346 ? -13.788 -4.307 1.793 1.00 97.00 346 ALA A CA 1
ATOM 2651 C C . ALA A 1 346 ? -13.367 -5.578 1.036 1.00 97.00 346 ALA A C 1
ATOM 2653 O O . ALA A 1 346 ? -12.200 -5.953 1.033 1.00 97.00 346 ALA A O 1
ATOM 2654 N N . ASN A 1 347 ? -14.301 -6.245 0.355 1.00 94.44 347 ASN A N 1
ATOM 2655 C CA . ASN A 1 347 ? -13.937 -7.342 -0.549 1.00 94.44 347 ASN A CA 1
ATOM 2656 C C . ASN A 1 347 ? -13.225 -6.816 -1.814 1.00 94.44 347 ASN A C 1
ATOM 2658 O O . ASN A 1 347 ? -13.191 -5.609 -2.063 1.00 94.44 347 ASN A O 1
ATOM 2662 N N . SER A 1 348 ? -12.689 -7.713 -2.652 1.00 92.06 348 SER A N 1
ATOM 2663 C CA . SER A 1 348 ? -11.936 -7.321 -3.856 1.00 92.06 348 SER A CA 1
ATOM 2664 C C . SER A 1 348 ? -12.713 -6.392 -4.791 1.00 92.06 348 SER A C 1
ATOM 2666 O O . SER A 1 348 ? -12.133 -5.463 -5.346 1.00 92.06 348 SER A O 1
ATOM 2668 N N . ARG A 1 349 ? -14.027 -6.593 -4.944 1.00 92.69 349 ARG A N 1
ATOM 2669 C CA . ARG A 1 349 ? -14.864 -5.724 -5.781 1.00 92.69 349 ARG A CA 1
ATOM 2670 C C . ARG A 1 349 ? -14.983 -4.323 -5.192 1.00 92.69 349 ARG A C 1
ATOM 2672 O O . ARG A 1 349 ? -14.774 -3.351 -5.900 1.00 92.69 349 ARG A O 1
ATOM 2679 N N . GLN A 1 350 ? -15.284 -4.228 -3.900 1.00 95.31 350 GLN A N 1
ATOM 2680 C CA . GLN A 1 350 ? -15.410 -2.950 -3.198 1.00 95.31 350 GLN A CA 1
ATOM 2681 C C . GLN A 1 350 ? -14.092 -2.163 -3.199 1.00 95.31 350 GLN A C 1
ATOM 2683 O O . GLN A 1 350 ? -14.120 -0.951 -3.390 1.00 95.31 350 GLN A O 1
ATOM 2688 N N . LEU A 1 351 ? -12.949 -2.842 -3.034 1.00 95.75 351 LEU A N 1
ATOM 2689 C CA . LEU A 1 351 ? -11.617 -2.234 -3.139 1.00 95.75 351 LEU A CA 1
ATOM 2690 C C . LEU A 1 351 ? -11.375 -1.620 -4.522 1.00 95.75 351 LEU A C 1
ATOM 2692 O O . LEU A 1 351 ? -10.971 -0.461 -4.622 1.00 95.75 351 LEU A O 1
ATOM 2696 N N . VAL A 1 352 ? -11.648 -2.380 -5.585 1.00 94.38 352 VAL A N 1
ATOM 2697 C CA . VAL A 1 352 ? -11.483 -1.903 -6.965 1.00 94.38 352 VAL A CA 1
ATOM 2698 C C . VAL A 1 352 ? -12.455 -0.773 -7.279 1.00 94.38 352 VAL A C 1
ATOM 2700 O O . VAL A 1 352 ? -12.031 0.236 -7.829 1.00 94.38 352 VAL A O 1
ATOM 2703 N N . ASP A 1 353 ? -13.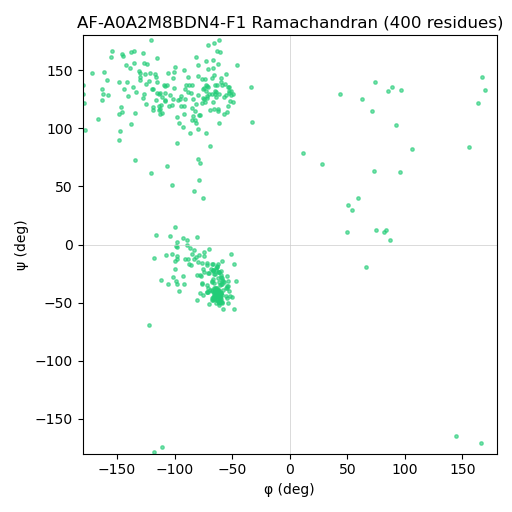728 -0.900 -6.897 1.00 95.12 353 ASP A N 1
ATOM 2704 C CA . ASP A 1 353 ? -14.738 0.137 -7.126 1.00 95.12 353 ASP A CA 1
ATOM 2705 C C . ASP A 1 353 ? -14.359 1.451 -6.414 1.00 95.12 353 ASP A C 1
ATOM 2707 O O . ASP A 1 353 ? -14.490 2.526 -7.002 1.00 95.12 353 ASP A O 1
ATOM 2711 N N . LEU A 1 354 ? -13.838 1.379 -5.180 1.00 96.44 354 LEU A N 1
ATOM 2712 C CA . LEU A 1 354 ? -13.344 2.544 -4.439 1.00 96.44 354 LEU A CA 1
ATOM 2713 C C . LEU A 1 354 ? -12.152 3.201 -5.147 1.00 96.44 354 LEU A C 1
ATOM 2715 O O . LEU A 1 354 ? -12.143 4.422 -5.327 1.00 96.44 354 LEU A O 1
ATOM 2719 N N . ALA A 1 355 ? -11.165 2.411 -5.573 1.00 96.12 355 ALA A N 1
ATOM 2720 C CA . ALA A 1 355 ? -9.985 2.920 -6.264 1.00 96.12 355 ALA A CA 1
ATOM 2721 C C . ALA A 1 355 ? -10.334 3.524 -7.637 1.00 96.12 355 ALA A C 1
ATOM 2723 O O . ALA A 1 355 ? -9.905 4.636 -7.949 1.00 96.12 355 ALA A O 1
ATOM 2724 N N . ASP A 1 356 ? -11.166 2.839 -8.430 1.00 94.31 356 ASP A N 1
ATOM 2725 C CA . ASP A 1 356 ? -11.653 3.311 -9.730 1.00 94.31 356 ASP A CA 1
ATOM 2726 C C . ASP A 1 356 ? -12.411 4.632 -9.581 1.00 94.31 356 ASP A C 1
ATOM 2728 O O . ASP A 1 356 ? -12.124 5.603 -10.288 1.00 94.31 356 ASP A O 1
ATOM 2732 N N . HIS A 1 357 ? -13.371 4.681 -8.650 1.00 95.00 357 HIS A N 1
ATOM 2733 C CA . HIS A 1 357 ? -14.178 5.871 -8.408 1.00 95.00 357 HIS A CA 1
ATOM 2734 C C . HIS A 1 357 ? -13.315 7.054 -7.968 1.00 95.00 357 HIS A C 1
ATOM 2736 O O . HIS A 1 357 ? -13.466 8.158 -8.492 1.00 95.00 357 HIS A O 1
ATOM 2742 N N . THR A 1 358 ? -12.386 6.817 -7.043 1.00 95.06 358 THR A N 1
ATOM 2743 C CA . THR A 1 358 ? -11.466 7.838 -6.538 1.00 95.06 358 THR A CA 1
ATOM 2744 C C . THR A 1 358 ? -10.591 8.388 -7.657 1.00 95.06 358 THR A C 1
ATOM 2746 O O . THR A 1 358 ? -10.508 9.604 -7.832 1.00 95.06 358 THR A O 1
ATOM 2749 N N . TYR A 1 359 ? -9.970 7.511 -8.446 1.00 93.31 359 TYR A N 1
ATOM 2750 C CA . TYR A 1 359 ? -9.083 7.923 -9.530 1.00 93.31 359 TYR A CA 1
ATOM 2751 C C . TYR A 1 359 ? -9.830 8.730 -10.589 1.00 93.31 359 TYR A C 1
ATOM 2753 O O . TYR A 1 359 ? -9.378 9.799 -10.995 1.00 93.31 359 TYR A O 1
ATOM 2761 N N . GLN A 1 360 ? -11.025 8.282 -10.981 1.00 91.50 360 GLN A N 1
ATOM 2762 C CA . GLN A 1 360 ? -11.889 9.044 -11.881 1.00 91.50 360 GLN A CA 1
ATOM 2763 C C . GLN A 1 360 ? -12.264 10.403 -11.290 1.00 91.50 360 GLN A C 1
ATOM 2765 O O . GLN A 1 360 ? -12.172 11.413 -11.985 1.00 91.50 360 GLN A O 1
ATOM 2770 N N . TYR A 1 361 ? -12.654 10.446 -10.015 1.00 93.25 361 TYR A N 1
ATOM 2771 C CA . TYR A 1 361 ? -13.034 11.685 -9.351 1.00 93.25 361 TYR A CA 1
ATOM 2772 C C . TYR A 1 361 ? -11.896 12.707 -9.381 1.00 93.25 361 TYR A C 1
ATOM 2774 O O . TYR A 1 361 ? -12.086 13.803 -9.910 1.00 93.25 361 TYR A O 1
ATOM 2782 N N . PHE A 1 362 ? -10.708 12.348 -8.891 1.00 92.12 362 PHE A N 1
ATOM 2783 C CA . PHE A 1 362 ? -9.569 13.267 -8.876 1.00 92.12 362 PHE A CA 1
ATOM 2784 C C . PHE A 1 362 ? -9.137 13.661 -10.287 1.00 92.12 362 PHE A C 1
ATOM 2786 O O . PHE A 1 362 ? -8.899 14.840 -10.539 1.00 92.12 362 PHE A O 1
ATOM 2793 N N . HIS A 1 363 ? -9.152 12.736 -11.247 1.00 86.56 363 HIS A N 1
ATOM 2794 C CA . HIS A 1 363 ? -8.818 13.074 -12.625 1.00 86.56 363 HIS A CA 1
ATOM 2795 C C . HIS A 1 363 ? -9.808 14.079 -13.243 1.00 86.56 363 HIS A C 1
ATOM 2797 O O . HIS A 1 363 ? -9.394 14.995 -13.954 1.00 86.56 363 HIS A O 1
ATOM 2803 N N . THR A 1 364 ? -11.106 13.981 -12.928 1.00 88.94 364 THR A N 1
ATOM 2804 C CA . THR A 1 364 ? -12.108 14.957 -13.399 1.00 88.94 364 THR A CA 1
ATOM 2805 C C . THR A 1 364 ? -11.958 16.347 -12.780 1.00 88.94 364 THR A C 1
ATOM 2807 O O . THR A 1 364 ? -12.414 17.315 -13.384 1.00 88.94 364 THR A O 1
ATOM 2810 N N . LEU A 1 365 ? -11.295 16.483 -11.623 1.00 88.12 365 LEU A N 1
ATOM 2811 C CA . LEU A 1 365 ? -10.998 17.800 -11.043 1.00 88.12 365 LEU A CA 1
ATOM 2812 C C . LEU A 1 365 ? -9.987 18.587 -11.891 1.00 88.12 365 LEU A C 1
ATOM 2814 O O . LEU A 1 365 ? -10.066 19.813 -11.944 1.00 88.12 365 LEU A O 1
ATOM 2818 N N . HIS A 1 366 ? -9.063 17.897 -12.566 1.00 79.06 366 HIS A N 1
ATOM 2819 C CA . HIS A 1 366 ? -8.033 18.521 -13.411 1.00 79.06 366 HIS A CA 1
ATOM 2820 C C . HIS A 1 366 ? -8.394 18.533 -14.889 1.00 79.06 366 HIS A C 1
ATOM 2822 O O . HIS A 1 366 ? -8.043 19.468 -15.608 1.00 79.06 366 HIS A O 1
ATOM 2828 N N . HIS A 1 367 ? -9.086 17.489 -15.336 1.00 76.56 367 HIS A N 1
ATOM 2829 C CA . HIS A 1 367 ? -9.414 17.243 -16.732 1.00 76.56 367 HIS A CA 1
ATOM 2830 C C . HIS A 1 367 ? -10.890 16.839 -16.850 1.00 76.56 367 HIS A C 1
ATOM 2832 O O . HIS A 1 367 ? -11.187 15.661 -17.074 1.00 76.56 367 HIS A O 1
ATOM 2838 N N . PRO A 1 368 ? -11.833 17.783 -16.668 1.00 68.94 368 PRO A N 1
ATOM 2839 C CA . PRO A 1 368 ? -13.268 17.490 -16.602 1.00 68.94 368 PRO A CA 1
ATOM 2840 C C . PRO A 1 368 ? -13.822 16.823 -17.873 1.00 68.94 368 PRO A C 1
ATOM 2842 O O . PRO A 1 368 ? -14.841 16.136 -17.823 1.00 68.94 368 PRO A O 1
ATOM 2845 N N . GLU A 1 369 ? -13.151 16.989 -19.011 1.00 65.00 369 GLU A N 1
ATOM 2846 C CA . GLU A 1 369 ? -13.489 16.381 -20.298 1.00 65.00 369 GLU A CA 1
ATOM 2847 C C . GLU A 1 369 ? -12.916 14.969 -20.510 1.00 65.00 369 GLU A C 1
ATOM 2849 O O . GLU A 1 369 ? -13.398 14.236 -21.378 1.00 65.00 369 GLU A O 1
ATOM 2854 N N . LYS A 1 370 ? -11.901 14.557 -19.737 1.00 67.94 370 LYS A N 1
ATOM 2855 C CA . LYS A 1 370 ? -11.245 13.253 -19.905 1.00 67.94 370 LYS A CA 1
ATOM 2856 C C . LYS A 1 370 ? -11.909 12.197 -19.031 1.00 67.94 370 LYS A C 1
ATOM 2858 O O . LYS A 1 370 ? -11.767 12.193 -17.810 1.00 67.94 370 LYS A O 1
ATOM 2863 N N . LYS A 1 371 ? -12.569 11.233 -19.675 1.00 67.75 371 LYS A N 1
ATOM 2864 C CA . LYS A 1 371 ? -13.008 9.996 -19.021 1.00 67.75 371 LYS A CA 1
ATOM 2865 C C . LYS A 1 371 ? -11.867 8.986 -19.021 1.00 67.75 371 LYS A C 1
ATOM 2867 O O . LYS A 1 371 ? -11.446 8.542 -20.085 1.00 67.75 371 LYS A O 1
ATOM 2872 N N . ILE A 1 372 ? -11.406 8.605 -17.835 1.00 67.75 372 ILE A N 1
ATOM 2873 C CA . ILE A 1 372 ? -10.537 7.440 -17.659 1.00 67.75 372 ILE A CA 1
ATOM 2874 C C . ILE A 1 372 ? -11.414 6.252 -17.289 1.00 67.75 372 ILE A C 1
ATOM 2876 O O . ILE A 1 372 ? -12.198 6.312 -16.342 1.00 67.75 372 ILE A O 1
ATOM 2880 N N . TYR A 1 373 ? -11.306 5.173 -18.056 1.00 70.31 373 TYR A N 1
ATOM 2881 C CA . TYR A 1 373 ? -12.067 3.955 -17.809 1.00 70.31 373 TYR A CA 1
ATOM 2882 C C . TYR A 1 373 ? -11.323 3.078 -16.796 1.00 70.31 373 TYR A C 1
ATOM 2884 O O . TYR A 1 373 ? -10.123 2.874 -16.933 1.00 70.31 373 TYR A O 1
ATOM 2892 N N . TRP A 1 374 ? -12.059 2.625 -15.777 1.00 79.44 374 TRP A N 1
ATOM 2893 C CA . TRP A 1 374 ? -11.736 1.596 -14.773 1.00 79.44 374 TRP A CA 1
ATOM 2894 C C . TRP A 1 374 ? -10.273 1.116 -14.720 1.00 79.44 374 TRP A C 1
ATOM 2896 O O . TRP A 1 374 ? -9.945 0.066 -15.287 1.00 79.44 374 TRP A O 1
ATOM 2906 N N . PRO A 1 375 ? -9.382 1.906 -14.092 1.00 84.81 375 PRO A N 1
ATOM 2907 C CA . PRO A 1 375 ? -7.952 1.638 -14.089 1.00 84.81 375 PRO A CA 1
ATOM 2908 C C . PRO A 1 375 ? -7.499 0.462 -13.241 1.00 84.81 375 PRO A C 1
ATOM 2910 O O . PRO A 1 375 ? -6.368 0.024 -13.444 1.00 84.81 375 PRO A O 1
ATOM 2913 N N . PHE A 1 376 ? -8.316 -0.052 -12.325 1.00 85.94 376 PHE A N 1
ATOM 2914 C CA . PHE A 1 376 ? -7.862 -1.051 -11.369 1.00 85.94 376 PHE A CA 1
ATOM 2915 C C . PHE A 1 376 ? -8.527 -2.414 -11.521 1.00 85.94 376 PHE A C 1
ATOM 2917 O O . PHE A 1 376 ? -9.594 -2.596 -12.115 1.00 85.94 376 PHE A O 1
ATOM 2924 N N . LEU A 1 377 ? -7.836 -3.396 -10.956 1.00 84.00 377 LEU A N 1
ATOM 2925 C CA . LEU A 1 377 ? -8.251 -4.782 -10.863 1.00 84.00 377 LEU A CA 1
ATOM 2926 C C . LEU A 1 377 ? -7.816 -5.363 -9.515 1.00 84.00 377 LEU A C 1
ATOM 2928 O O . LEU A 1 377 ? -6.867 -4.883 -8.893 1.00 84.00 377 LEU A O 1
ATOM 2932 N N . GLY A 1 378 ? -8.536 -6.379 -9.057 1.00 76.56 378 GLY A N 1
ATOM 2933 C CA . GLY A 1 378 ? -8.326 -7.040 -7.774 1.00 76.56 378 GLY A CA 1
ATOM 2934 C C . GLY A 1 378 ? -8.398 -8.550 -7.946 1.00 76.56 378 GLY A C 1
ATOM 2935 O O . GLY A 1 378 ? -8.840 -9.041 -8.982 1.00 76.56 378 GLY A O 1
ATOM 2936 N N . GLN A 1 379 ? -7.963 -9.297 -6.936 1.00 77.62 379 GLN A N 1
ATOM 2937 C CA . GLN A 1 379 ? -7.817 -10.751 -7.026 1.00 77.62 379 GLN A CA 1
ATOM 2938 C C . GLN A 1 379 ? -9.035 -11.478 -7.605 1.00 77.62 379 GLN A C 1
ATOM 2940 O O . GLN A 1 379 ? -8.922 -12.171 -8.612 1.00 77.62 379 GLN A O 1
ATOM 2945 N N . ASP A 1 380 ? -10.201 -11.265 -6.997 1.00 75.38 380 ASP A N 1
ATOM 2946 C CA . ASP A 1 380 ? -11.446 -11.934 -7.378 1.00 75.38 380 ASP A CA 1
ATOM 2947 C C . ASP A 1 380 ? -12.342 -11.051 -8.263 1.00 75.38 380 ASP A C 1
ATOM 2949 O O . ASP A 1 380 ? -13.533 -11.318 -8.423 1.00 75.38 380 ASP A O 1
ATOM 2953 N N . PHE A 1 381 ? -11.796 -9.962 -8.820 1.00 73.38 381 PHE A N 1
ATOM 2954 C CA . PHE A 1 381 ? -12.553 -9.007 -9.626 1.00 73.38 381 PHE A CA 1
ATOM 2955 C C . PHE A 1 381 ? -11.699 -8.430 -10.760 1.00 73.38 381 PHE A C 1
ATOM 2957 O O . PHE A 1 381 ? -10.740 -7.694 -10.520 1.00 73.38 381 PHE A O 1
ATOM 2964 N N . ARG A 1 382 ? -12.067 -8.737 -12.011 1.00 74.94 382 ARG A N 1
ATOM 2965 C CA . ARG A 1 382 ? -11.408 -8.293 -13.258 1.00 74.94 382 ARG A CA 1
ATOM 2966 C C . ARG A 1 382 ? -9.993 -8.790 -13.547 1.00 74.94 382 ARG A C 1
ATOM 2968 O O . ARG A 1 382 ? -9.625 -8.783 -14.717 1.00 74.94 382 ARG A O 1
ATOM 2975 N N . LEU A 1 383 ? -9.219 -9.277 -12.571 1.00 70.31 383 LEU A N 1
ATOM 2976 C CA . LEU A 1 383 ? -7.857 -9.785 -12.829 1.00 70.31 383 LEU A CA 1
ATOM 2977 C C . LEU A 1 383 ? -7.830 -10.932 -13.858 1.00 70.31 383 LEU A C 1
ATOM 2979 O O . LEU A 1 383 ? -6.876 -11.052 -14.620 1.00 70.31 383 LEU A O 1
ATOM 2983 N N . TYR A 1 384 ? -8.890 -11.742 -13.907 1.00 68.00 384 TYR A N 1
ATOM 2984 C CA . TYR A 1 384 ? -8.994 -12.926 -14.770 1.00 68.00 384 TYR A CA 1
ATOM 2985 C C . TYR A 1 384 ? -10.107 -12.840 -15.822 1.00 68.00 384 TYR A C 1
ATOM 2987 O O . TYR A 1 384 ? -10.428 -13.847 -16.451 1.00 68.00 384 TYR A O 1
ATOM 2995 N N . GLU A 1 385 ? -10.746 -11.679 -15.977 1.00 67.56 385 GLU A N 1
ATOM 2996 C CA . GLU A 1 385 ? -11.896 -11.520 -16.881 1.00 67.56 385 GLU A CA 1
ATOM 2997 C C . GLU A 1 385 ? -11.482 -11.362 -18.350 1.00 67.56 385 GLU A C 1
ATOM 2999 O O . GLU A 1 385 ? -12.312 -11.539 -19.240 1.00 67.56 385 GLU A O 1
ATOM 3004 N N . GLU A 1 386 ? -10.207 -11.074 -18.623 1.00 61.91 386 GLU A N 1
ATOM 3005 C 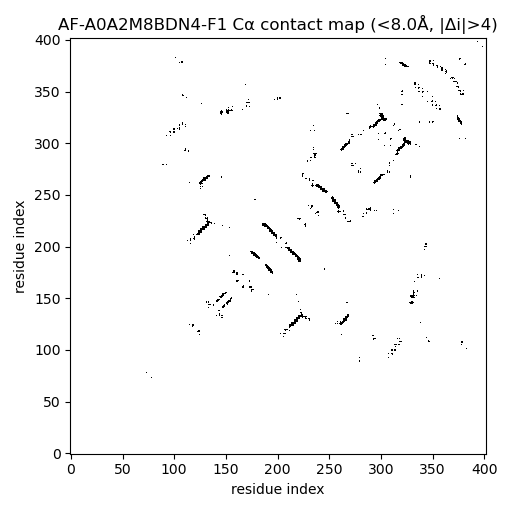CA . GLU A 1 386 ? -9.729 -10.783 -19.973 1.00 61.91 386 GLU A CA 1
ATOM 3006 C C . GLU A 1 386 ? -8.792 -11.873 -20.493 1.00 61.91 386 GLU A C 1
ATOM 3008 O O . GLU A 1 386 ? -7.849 -12.252 -19.791 1.00 61.91 386 GLU A O 1
ATOM 3013 N N . PRO A 1 387 ? -9.026 -12.389 -21.715 1.00 57.84 387 PRO A N 1
ATOM 3014 C CA . PRO A 1 387 ? -8.141 -13.363 -22.327 1.00 57.84 387 PRO A CA 1
ATOM 3015 C C . PRO A 1 387 ? -6.763 -12.731 -22.530 1.00 57.84 387 PRO A C 1
ATOM 3017 O O . PRO A 1 387 ? -6.601 -11.758 -23.266 1.00 57.84 387 PRO A O 1
ATOM 3020 N N . LEU A 1 388 ? -5.764 -13.262 -21.831 1.00 54.16 388 LEU A N 1
ATOM 3021 C CA . LEU A 1 388 ? -4.411 -12.707 -21.832 1.00 54.16 388 LEU A CA 1
ATOM 3022 C C . LEU A 1 388 ? -3.736 -12.806 -23.195 1.00 54.16 388 LEU A C 1
ATOM 3024 O O . LEU A 1 388 ? -2.882 -11.992 -23.531 1.00 54.16 388 LEU A O 1
ATOM 3028 N N . ASP A 1 389 ? -4.164 -13.772 -24.001 1.00 55.69 389 ASP A N 1
ATOM 3029 C CA . ASP A 1 389 ? -3.812 -13.898 -25.406 1.00 55.69 389 ASP A CA 1
ATOM 3030 C C . ASP A 1 389 ? -4.103 -12.621 -26.197 1.00 55.69 389 ASP A C 1
ATOM 3032 O O . ASP A 1 389 ? -3.293 -12.300 -27.053 1.00 55.69 389 ASP A O 1
ATOM 3036 N N . GLN A 1 390 ? -5.120 -11.818 -25.855 1.00 56.06 390 GLN A N 1
ATOM 3037 C CA . GLN A 1 390 ? -5.356 -10.525 -26.519 1.00 56.06 390 GLN A CA 1
ATOM 3038 C C . GLN A 1 390 ? -4.227 -9.504 -26.303 1.00 56.06 390 GLN A C 1
ATOM 3040 O O . GLN A 1 390 ? -4.087 -8.577 -27.098 1.00 56.06 390 GLN A O 1
ATOM 3045 N N . TYR A 1 391 ? -3.418 -9.660 -25.251 1.00 54.59 391 TYR A N 1
ATOM 3046 C CA . TYR A 1 391 ? -2.302 -8.758 -24.946 1.00 54.59 391 TYR A CA 1
ATOM 3047 C C . TYR A 1 391 ? -0.979 -9.214 -25.549 1.00 54.59 391 TYR A C 1
ATOM 3049 O O . TYR A 1 391 ? -0.126 -8.381 -25.836 1.00 54.59 391 TYR A O 1
ATOM 3057 N N . PHE A 1 392 ? -0.820 -10.520 -25.767 1.00 52.84 392 PHE A N 1
ATOM 3058 C CA . PHE A 1 392 ? 0.398 -11.107 -26.328 1.00 52.84 392 PHE A CA 1
ATOM 3059 C C . PHE A 1 392 ? 0.262 -11.482 -27.815 1.00 52.84 392 PHE A C 1
ATOM 3061 O O . PHE A 1 392 ? 1.251 -11.870 -28.430 1.00 52.84 392 PHE A O 1
ATOM 3068 N N . SER A 1 393 ? -0.943 -11.402 -28.401 1.00 45.75 393 SER A N 1
ATOM 3069 C CA . SER A 1 393 ? -1.195 -11.728 -29.814 1.00 45.75 393 SER A CA 1
ATOM 3070 C C . SER A 1 393 ? -0.992 -10.560 -30.776 1.00 45.75 393 SER A C 1
ATOM 3072 O O . SER A 1 393 ? -0.904 -10.790 -31.981 1.00 45.75 393 SER A O 1
ATOM 3074 N N . ALA A 1 394 ? -0.954 -9.317 -30.287 1.00 47.81 394 ALA A N 1
ATOM 3075 C CA . ALA A 1 394 ? -0.478 -8.207 -31.104 1.00 47.81 394 ALA A CA 1
ATOM 3076 C C . ALA A 1 394 ? 1.046 -8.350 -31.236 1.00 47.81 394 ALA A C 1
ATOM 3078 O O . ALA A 1 394 ? 1.703 -8.583 -30.216 1.00 47.81 394 ALA A O 1
ATOM 3079 N N . PRO A 1 395 ? 1.632 -8.242 -32.443 1.00 47.41 395 PRO A N 1
ATOM 3080 C CA . PRO A 1 395 ? 3.077 -8.169 -32.574 1.00 47.41 395 PRO A CA 1
ATOM 3081 C C . PRO A 1 395 ? 3.555 -7.061 -31.640 1.00 47.41 395 PRO A C 1
ATOM 3083 O O . PRO A 1 395 ? 3.086 -5.931 -31.757 1.00 47.41 395 PRO A O 1
ATOM 3086 N N . LEU A 1 396 ? 4.459 -7.370 -30.707 1.00 46.66 396 LEU A N 1
ATOM 3087 C CA . LEU A 1 396 ? 5.066 -6.365 -29.828 1.00 46.66 396 LEU A CA 1
ATOM 3088 C C . LEU A 1 396 ? 5.534 -5.143 -30.643 1.00 46.66 396 LEU A C 1
ATOM 3090 O O . LEU A 1 396 ? 5.377 -4.024 -30.191 1.00 46.66 396 LEU A O 1
ATOM 3094 N N . ALA A 1 397 ? 5.953 -5.333 -31.897 1.00 39.22 397 ALA A N 1
ATOM 3095 C CA . ALA A 1 397 ? 6.280 -4.263 -32.841 1.00 39.22 397 ALA A CA 1
ATOM 3096 C C . ALA A 1 397 ? 5.175 -3.199 -33.068 1.00 39.22 397 ALA A C 1
ATOM 3098 O O . ALA A 1 397 ? 5.502 -2.024 -33.208 1.00 39.22 397 ALA A O 1
ATOM 3099 N N . ASP A 1 398 ? 3.887 -3.561 -33.073 1.00 40.44 398 ASP A N 1
ATOM 3100 C CA . ASP A 1 398 ? 2.787 -2.616 -33.338 1.00 40.44 398 ASP A CA 1
ATOM 3101 C C . ASP A 1 398 ? 2.422 -1.773 -32.104 1.00 40.44 398 ASP A C 1
ATOM 3103 O O . ASP A 1 398 ? 1.935 -0.651 -32.235 1.00 40.44 398 ASP A O 1
ATOM 3107 N N . LEU A 1 399 ? 2.686 -2.289 -30.898 1.00 41.97 399 LEU A N 1
ATOM 3108 C CA . LEU A 1 399 ? 2.474 -1.581 -29.627 1.00 41.97 399 LEU A CA 1
ATOM 3109 C C . LEU A 1 399 ? 3.537 -0.507 -29.355 1.00 41.97 399 LEU A C 1
ATOM 3111 O O . LEU A 1 399 ? 3.280 0.396 -28.568 1.00 41.97 399 LEU A O 1
ATOM 3115 N N . TRP A 1 400 ? 4.703 -0.604 -29.999 1.00 36.88 400 TRP A N 1
ATOM 3116 C CA . TRP A 1 400 ? 5.816 0.345 -29.864 1.00 36.88 400 TRP A CA 1
ATOM 3117 C C . TRP A 1 400 ? 5.845 1.392 -30.992 1.00 36.88 400 TRP A C 1
ATOM 3119 O O . TRP A 1 400 ? 6.603 2.356 -30.925 1.00 36.88 400 TRP A O 1
ATOM 3129 N N . ALA A 1 401 ? 5.026 1.209 -32.033 1.00 36.34 401 ALA A N 1
ATOM 3130 C CA . ALA A 1 401 ? 4.850 2.170 -33.123 1.00 36.34 401 ALA A CA 1
ATOM 3131 C C . ALA A 1 401 ? 3.779 3.248 -32.830 1.00 36.34 401 ALA A C 1
ATOM 3133 O O . ALA A 1 401 ? 3.574 4.139 -33.659 1.00 36.34 401 ALA A O 1
ATOM 3134 N N . MET A 1 402 ? 3.098 3.164 -31.679 1.00 37.66 402 MET A N 1
ATOM 3135 C CA . MET A 1 402 ? 2.147 4.151 -31.140 1.00 37.66 402 MET A CA 1
ATOM 3136 C C . MET A 1 402 ? 2.758 4.881 -29.951 1.00 37.66 402 MET A C 1
ATOM 3138 O O . MET A 1 402 ? 2.470 6.094 -29.818 1.00 37.66 402 MET A O 1
#

Sequence (402 aa):
MGRAIRTVLESQRSSHCAVVCCTVAVAVFVVACMPSSEEQRGSQQQVPATPQAPQSSVPLVDATKVEPSSPPAADPARDERVAVAAHQVAALATVAHYRDAVARRPGPIEPLYTSIAADLQAGKPLLVAGYFGLSDPHLDDPEKNPCWGTYYGNARFMKRASGDVHAKKLFEFPGWTLLLEEENPADPVRTLVFHQRISPSKAWKAAGVEEPFDAYLVMQAFESRELAATHMAQALRASRGATVALAGLEGSEPVRLNLGEAQVVGYIGHNFFFDYEDFYWDGFEPIKERPARPKGLFVISCMSGRVPGFLTLLGHNVHVLLLSRYFISAEGYSLLSVVDGVLQRANSRQLVDLADHTYQYFHTLHHPEKKIYWPFLGQDFRLYEEPLDQYFSAPLADLWAM